Protein AF-A0A951SX07-F1 (afdb_monomer_lite)

Secondary structure (DSSP, 8-state):
-------TTSS-----HHHHH-GGGT-------PPPPHHHHHHHHHHHHHHHHHHHTT-------HHHHHHHHHHHHHHH-------HHHHHHHHHHHHHHHHHHHHHHHHHTTS---------------------HHHHHHHHHHHHHHHHHHHHHHHHHSSS-HHHHT--HHHHHHHHHHHHHHHHHHHHHHHHHHHHHHHHHHHHTSTT---HHHHHHHHHHHHHHHHHHHHHHHHHHHHHHHHHHHHHHHHHHHH---SS-TTHHHHHHHHHHHHHHHHHHHHHHHHHHHHHHHHHHHHHHHHHHHHHHHHHHHHHHHHHHHTT-TT-HHHHHHHHHHHHHHHHHHHHHHHHHHHHHHHHHHTT-HHHHHHHHHHHHHTT---HHHHHHHHHHHT-

Sequence (400 aa):
MPEILSDPSTEPVNVSVEYLLFPELVTRQRKVLESPSLAELRTRVEAVKERIEARLQSQVAAYEHPLSICFFLAQFQEKYLQIEAVSSSVGKAARFVIDQKKIAAETRARKRKSKKSAQKKTIENENLTITTEPVTTEQLTEDRKKQLRSLHRMIQSIKSKLEIESKLRSASTEQLQFEMARQLNKISAEFVTDQSDQSLLLAEIERYRNPDFMHPHHRLAFEQAVSELEHLRREFRRERKRGDLLESEVRRLTEQIIEGPSPSVRNEQLHELESLRRDYQLISQKYDMLVTKNIELSNRLEDHSHVKSLEQALDKVRDRINAAIRTDDLTNEMLIVRIRREIEQLQRARIYLGKAVFDLGMLYLRLGRKEDAIAELRAAKELGVNDPEANRFIENQTDR

pLDDT: mean 71.69, std 16.11, range [27.7, 92.88]

Radius of gyration: 47.68 Å; chains: 1; bounding box: 114×45×143 Å

Structure (mmCIF, N/CA/C/O backbone):
data_AF-A0A951SX07-F1
#
_entry.id   AF-A0A951SX07-F1
#
loop_
_atom_site.group_PDB
_atom_site.id
_atom_site.type_symbol
_atom_site.label_atom_id
_atom_site.label_alt_id
_atom_site.label_comp_id
_atom_site.label_asym_id
_atom_site.label_entity_id
_atom_site.label_seq_id
_atom_site.pdbx_PDB_ins_code
_atom_site.Cartn_x
_atom_site.Cartn_y
_atom_site.Cartn_z
_atom_site.occupancy
_atom_site.B_iso_or_equiv
_atom_site.auth_seq_id
_atom_site.auth_comp_id
_atom_site.auth_asym_id
_atom_site.auth_atom_id
_atom_site.pdbx_PDB_model_num
ATOM 1 N N . MET A 1 1 ? -16.597 9.816 -19.852 1.00 36.97 1 MET A N 1
ATOM 2 C CA . MET A 1 1 ? -15.746 9.338 -20.958 1.00 36.97 1 MET A CA 1
ATOM 3 C C . MET A 1 1 ? -15.766 10.403 -22.040 1.00 36.97 1 MET A C 1
ATOM 5 O O . MET A 1 1 ? -16.831 10.586 -22.615 1.00 36.97 1 MET A O 1
ATOM 9 N N . PRO A 1 2 ? -14.680 11.149 -22.279 1.00 34.66 2 PRO A N 1
ATOM 10 C CA . PRO A 1 2 ? -14.509 11.851 -23.538 1.00 34.66 2 PRO A CA 1
ATOM 11 C C . PRO A 1 2 ? -13.514 11.084 -24.415 1.00 34.66 2 PRO A C 1
ATOM 13 O O . PRO A 1 2 ? -12.372 10.849 -24.023 1.00 34.66 2 PRO A O 1
ATOM 16 N N . GLU A 1 3 ? -13.986 10.680 -25.590 1.00 40.38 3 GLU A N 1
ATOM 17 C CA . GLU A 1 3 ? -13.167 10.246 -26.717 1.00 40.38 3 GLU A CA 1
ATOM 18 C C . GLU A 1 3 ? -12.335 11.441 -27.195 1.00 40.38 3 GLU A C 1
ATOM 20 O O . GLU A 1 3 ? -12.872 12.425 -27.700 1.00 40.38 3 GLU A O 1
ATOM 25 N N . ILE A 1 4 ? -11.016 11.368 -27.019 1.00 35.75 4 ILE A N 1
ATOM 26 C CA . ILE A 1 4 ? -10.084 12.238 -27.735 1.00 35.75 4 ILE A CA 1
ATOM 27 C C . ILE A 1 4 ? -9.762 11.506 -29.036 1.00 35.75 4 ILE A C 1
ATOM 29 O O . ILE A 1 4 ? -8.906 10.624 -29.079 1.00 35.75 4 ILE A O 1
ATOM 33 N N . LEU A 1 5 ? -10.510 11.842 -30.084 1.00 41.28 5 LEU A N 1
ATOM 34 C CA . LEU A 1 5 ? -10.116 11.584 -31.463 1.00 41.28 5 LEU A CA 1
ATOM 35 C C . LEU A 1 5 ? -8.922 12.491 -31.772 1.00 41.28 5 LEU A C 1
ATOM 37 O O . LEU A 1 5 ? -9.087 13.664 -32.099 1.00 41.28 5 LEU A O 1
ATOM 41 N N . SER A 1 6 ? -7.715 11.957 -31.609 1.00 33.47 6 SER A N 1
ATOM 42 C CA . SER A 1 6 ? -6.497 12.577 -32.123 1.00 33.47 6 SER A CA 1
ATOM 43 C C . SER A 1 6 ? -6.451 12.383 -33.640 1.00 33.47 6 SER A C 1
ATOM 45 O O . SER A 1 6 ? -6.465 11.248 -34.119 1.00 33.47 6 SER A O 1
ATOM 47 N N . ASP A 1 7 ? -6.399 13.486 -34.386 1.00 29.86 7 ASP A N 1
ATOM 48 C CA . ASP A 1 7 ? -6.140 13.519 -35.829 1.00 29.86 7 ASP A CA 1
ATOM 49 C C . ASP A 1 7 ? -4.885 12.694 -36.200 1.00 29.86 7 ASP A C 1
ATOM 51 O O . ASP A 1 7 ? -3.812 12.935 -35.642 1.00 29.86 7 ASP A O 1
ATOM 55 N N . PRO A 1 8 ? -4.948 11.764 -37.172 1.00 35.62 8 PRO A N 1
ATOM 56 C CA . PRO A 1 8 ? -3.815 10.908 -37.538 1.00 35.62 8 PRO A CA 1
ATOM 57 C C . PRO A 1 8 ? -2.807 11.552 -38.515 1.00 35.62 8 PRO A C 1
ATOM 59 O O . PRO A 1 8 ? -1.982 10.840 -39.085 1.00 35.62 8 PRO A O 1
ATOM 62 N N . SER A 1 9 ? -2.852 12.869 -38.767 1.00 34.78 9 SER A N 1
ATOM 63 C CA . SER A 1 9 ? -2.096 13.498 -39.870 1.00 34.78 9 SER A CA 1
ATOM 64 C C . SER A 1 9 ? -0.941 14.431 -39.475 1.00 34.78 9 SER A C 1
ATOM 66 O O . SER A 1 9 ? -0.420 15.127 -40.346 1.00 34.78 9 SER A O 1
ATOM 68 N N . THR A 1 10 ? -0.513 14.470 -38.211 1.00 36.31 10 THR A N 1
ATOM 69 C CA . THR A 1 10 ? 0.581 15.363 -37.752 1.00 36.31 10 THR A CA 1
ATOM 70 C C . THR A 1 10 ? 1.664 14.693 -36.909 1.00 36.31 10 THR A C 1
ATOM 72 O O . THR A 1 10 ? 2.553 15.380 -36.407 1.00 36.31 10 THR A O 1
ATOM 75 N N . GLU A 1 11 ? 1.681 13.365 -36.805 1.00 37.31 11 GLU A N 1
ATOM 76 C CA . GLU A 1 11 ? 2.851 12.677 -36.257 1.00 37.31 11 GLU A CA 1
ATOM 77 C C . GLU A 1 11 ? 3.901 12.481 -37.362 1.00 37.31 11 GLU A C 1
ATOM 79 O O . GLU A 1 11 ? 3.569 11.962 -38.434 1.00 37.31 11 GLU A O 1
ATOM 84 N N . PRO A 1 12 ? 5.174 12.881 -37.157 1.00 43.78 12 PRO A N 1
ATOM 85 C CA . PRO A 1 12 ? 6.230 12.508 -38.084 1.00 43.78 12 PRO A CA 1
ATOM 86 C C . PRO A 1 12 ? 6.241 10.985 -38.147 1.00 43.78 12 PRO A C 1
ATOM 88 O O . PRO A 1 12 ? 6.421 10.335 -37.117 1.00 43.78 12 PRO A O 1
ATOM 91 N N . VAL A 1 13 ? 6.001 10.429 -39.340 1.00 49.72 13 VAL A N 1
ATOM 92 C CA . VAL A 1 13 ? 6.030 8.987 -39.601 1.00 49.72 13 VAL A CA 1
ATOM 93 C C . VAL A 1 13 ? 7.252 8.418 -38.888 1.00 49.72 13 VAL A C 1
ATOM 95 O O . VAL A 1 13 ? 8.388 8.712 -39.262 1.00 49.72 13 VAL A O 1
ATOM 98 N N . ASN A 1 14 ? 7.029 7.672 -37.806 1.00 62.69 14 ASN A N 1
ATOM 99 C CA . ASN A 1 14 ? 8.104 7.118 -36.994 1.00 62.69 14 ASN A CA 1
ATOM 100 C C . ASN A 1 14 ? 8.701 5.936 -37.761 1.00 62.69 14 ASN A C 1
ATOM 102 O O . ASN A 1 14 ? 8.356 4.777 -37.543 1.00 62.69 14 ASN A O 1
ATOM 106 N N . VAL A 1 15 ? 9.535 6.241 -38.756 1.00 71.19 15 VAL A N 1
ATOM 107 C CA . VAL A 1 15 ? 10.159 5.243 -39.625 1.00 71.19 15 VAL A CA 1
ATOM 108 C C . VAL A 1 15 ? 11.137 4.432 -38.789 1.00 71.19 15 VAL A C 1
ATOM 110 O O . VAL A 1 15 ? 12.109 4.990 -38.279 1.00 71.19 15 VAL A O 1
ATOM 113 N N . SER A 1 16 ? 10.887 3.124 -38.658 1.00 80.44 16 SER A N 1
ATOM 114 C CA . SER A 1 16 ? 11.731 2.237 -37.852 1.00 80.44 16 SER A CA 1
ATOM 115 C C . SER A 1 16 ? 13.206 2.277 -38.271 1.00 80.44 16 SER A C 1
ATOM 117 O O . SER A 1 16 ? 13.502 2.462 -39.453 1.00 80.44 16 SER A O 1
ATOM 119 N N . VAL A 1 17 ? 14.144 2.073 -37.334 1.00 83.19 17 VAL A N 1
ATOM 120 C CA . VAL A 1 17 ? 15.579 1.957 -37.659 1.00 83.19 17 VAL A CA 1
ATOM 121 C C . VAL A 1 17 ? 15.829 0.860 -38.700 1.00 83.19 17 VAL A C 1
ATOM 123 O O . VAL A 1 17 ? 16.707 1.017 -39.549 1.00 83.19 17 VAL A O 1
ATOM 126 N N . GLU A 1 18 ? 15.017 -0.199 -38.701 1.00 85.75 18 GLU A N 1
ATOM 127 C CA . GLU A 1 18 ? 15.023 -1.228 -39.743 1.00 85.75 18 GLU A CA 1
ATOM 128 C C . GLU A 1 18 ? 14.831 -0.628 -41.143 1.00 85.75 18 GLU A C 1
ATOM 130 O O . GLU A 1 18 ? 15.637 -0.863 -42.041 1.00 85.75 18 GLU A O 1
ATOM 135 N N . TYR A 1 19 ? 13.809 0.209 -41.320 1.00 83.94 19 TYR A N 1
ATOM 136 C CA . TYR A 1 19 ? 13.481 0.829 -42.603 1.00 83.94 19 TYR A CA 1
ATOM 137 C C . TYR A 1 19 ? 14.454 1.946 -42.996 1.00 83.94 19 TYR A C 1
ATOM 139 O O . TYR A 1 19 ? 14.665 2.173 -44.186 1.00 83.94 19 TYR A O 1
ATOM 147 N N . LEU A 1 20 ? 15.095 2.609 -42.026 1.00 84.19 20 LEU A N 1
ATOM 148 C CA . LEU A 1 20 ? 16.173 3.568 -42.298 1.00 84.19 20 LEU A CA 1
ATOM 149 C C . LEU A 1 20 ? 17.420 2.875 -42.870 1.00 84.19 20 LEU A C 1
ATOM 151 O O . LEU A 1 20 ? 18.062 3.389 -43.786 1.00 84.19 20 LEU A O 1
ATOM 155 N N . LEU A 1 21 ? 17.766 1.696 -42.348 1.00 82.81 21 LEU A N 1
ATOM 156 C CA . LEU A 1 21 ? 18.931 0.925 -42.795 1.00 82.81 21 LEU A CA 1
ATOM 157 C C . LEU A 1 21 ? 18.635 0.089 -44.051 1.00 82.81 21 LEU A C 1
ATOM 159 O O . LEU A 1 21 ? 19.510 -0.094 -44.909 1.00 82.81 21 LEU A O 1
ATOM 163 N N . PHE A 1 22 ? 17.395 -0.379 -44.187 1.00 84.69 22 PHE A N 1
ATOM 164 C CA . PHE A 1 22 ? 16.926 -1.236 -45.272 1.00 84.69 22 PHE A CA 1
ATOM 165 C C . PHE A 1 22 ? 15.648 -0.672 -45.928 1.00 84.69 22 PHE A C 1
ATOM 167 O O . PHE A 1 22 ? 14.593 -1.305 -45.869 1.00 84.69 22 PHE A O 1
ATOM 174 N N . PRO A 1 23 ? 15.729 0.482 -46.618 1.00 80.25 23 PRO A N 1
ATOM 175 C CA . PRO A 1 23 ? 14.583 1.091 -47.306 1.00 80.25 23 PRO A CA 1
ATOM 176 C C . PRO A 1 23 ? 13.953 0.174 -48.366 1.00 80.25 23 PRO A C 1
ATOM 178 O O . PRO A 1 23 ? 12.757 0.262 -48.627 1.00 80.25 23 PRO A O 1
ATOM 181 N N . GLU A 1 24 ? 14.727 -0.771 -48.904 1.00 76.94 24 GLU A N 1
ATOM 182 C CA . GLU A 1 24 ? 14.261 -1.814 -49.832 1.00 76.94 24 GLU A CA 1
ATOM 183 C C . GLU A 1 24 ? 13.131 -2.688 -49.251 1.00 76.94 24 GLU A C 1
ATOM 185 O O . GLU A 1 24 ? 12.395 -3.326 -49.997 1.00 76.94 24 GLU A O 1
ATOM 190 N N . LEU A 1 25 ? 12.996 -2.762 -47.921 1.00 71.62 25 LEU A N 1
ATOM 191 C CA . LEU A 1 25 ? 11.930 -3.526 -47.263 1.00 71.62 25 LEU A CA 1
ATOM 192 C C . LEU A 1 25 ? 10.564 -2.826 -47.354 1.00 71.62 25 LEU A C 1
ATOM 194 O O . LEU A 1 25 ? 9.530 -3.482 -47.236 1.00 71.62 25 LEU A O 1
ATOM 198 N N . VAL A 1 26 ? 10.550 -1.510 -47.590 1.00 67.94 26 VAL A N 1
ATOM 199 C CA . VAL A 1 26 ? 9.327 -0.699 -47.710 1.00 67.94 26 VAL A CA 1
ATOM 200 C C . VAL A 1 26 ? 8.745 -0.806 -49.122 1.00 67.94 26 VAL A C 1
ATOM 202 O O . VAL A 1 26 ? 7.531 -0.886 -49.318 1.00 67.94 26 VAL A O 1
ATOM 205 N N . THR A 1 27 ? 9.609 -0.847 -50.134 1.00 60.78 27 THR A N 1
ATOM 206 C CA . THR A 1 27 ? 9.230 -0.906 -51.543 1.00 60.78 27 THR A CA 1
ATOM 207 C C . THR A 1 27 ? 9.141 -2.360 -52.010 1.00 60.78 27 THR A C 1
ATOM 209 O O . THR A 1 27 ? 10.114 -2.966 -52.436 1.00 60.78 27 THR A O 1
ATOM 212 N N . ARG A 1 28 ? 7.929 -2.935 -52.031 1.00 51.50 28 ARG A N 1
ATOM 213 C CA . ARG A 1 28 ? 7.645 -4.292 -52.567 1.00 51.50 28 ARG A CA 1
ATOM 214 C C . ARG A 1 28 ? 7.962 -4.493 -54.069 1.00 51.50 28 ARG A C 1
ATOM 216 O O . ARG A 1 28 ? 7.528 -5.480 -54.662 1.00 51.50 28 ARG A O 1
ATOM 223 N N . GLN A 1 29 ? 8.687 -3.584 -54.719 1.00 47.44 29 GLN A N 1
ATOM 224 C CA . GLN A 1 29 ? 9.078 -3.707 -56.120 1.00 47.44 29 GLN A CA 1
ATOM 225 C C . GLN A 1 29 ? 10.464 -4.347 -56.225 1.00 47.44 29 GLN A C 1
ATOM 227 O O . GLN A 1 29 ? 11.483 -3.707 -55.986 1.00 47.44 29 GLN A O 1
ATOM 232 N N . ARG A 1 30 ? 10.493 -5.618 -56.644 1.00 45.66 30 ARG A N 1
ATOM 233 C CA . ARG A 1 30 ? 11.699 -6.328 -57.096 1.00 45.66 30 ARG A CA 1
ATOM 234 C C . ARG A 1 30 ? 12.252 -5.666 -58.368 1.00 45.66 30 ARG A C 1
ATOM 236 O O . ARG A 1 30 ? 12.033 -6.167 -59.467 1.00 45.66 30 ARG A O 1
ATOM 243 N N . LYS A 1 31 ? 12.953 -4.540 -58.245 1.00 47.31 31 LYS A N 1
ATOM 244 C CA . LYS A 1 31 ? 13.925 -4.119 -59.262 1.00 47.31 31 LYS A CA 1
ATOM 245 C C . LYS A 1 31 ? 15.283 -4.698 -58.881 1.00 47.31 31 LYS A C 1
ATOM 247 O O . LYS A 1 31 ? 15.592 -4.818 -57.699 1.00 47.31 31 LYS A O 1
ATOM 252 N N . VAL A 1 32 ? 16.032 -5.141 -59.889 1.00 46.25 32 VAL A N 1
ATOM 253 C CA . VAL A 1 32 ? 17.377 -5.713 -59.748 1.00 46.25 32 VAL A CA 1
ATOM 254 C C . VAL A 1 32 ? 18.207 -4.759 -58.892 1.00 46.25 32 VAL A C 1
ATOM 256 O O . VAL A 1 32 ? 18.434 -3.618 -59.282 1.00 46.25 32 VAL A O 1
ATOM 259 N N . LEU A 1 33 ? 18.549 -5.210 -57.685 1.00 53.97 33 LEU A N 1
ATOM 260 C CA . LEU A 1 33 ? 19.188 -4.398 -56.659 1.00 53.97 33 LEU A CA 1
ATOM 261 C C . LEU A 1 33 ? 20.645 -4.170 -57.074 1.00 53.97 33 LEU A C 1
ATOM 263 O O . LEU A 1 33 ? 21.499 -5.033 -56.860 1.00 53.97 33 LEU A O 1
ATOM 267 N N . GLU A 1 34 ? 20.941 -3.033 -57.696 1.00 58.22 34 GLU A N 1
ATOM 268 C CA . GLU A 1 34 ? 22.318 -2.550 -57.729 1.00 58.22 34 GLU A CA 1
ATOM 269 C C . GLU A 1 34 ? 22.788 -2.394 -56.277 1.00 58.22 34 GLU A C 1
ATOM 271 O O . GLU A 1 34 ? 22.039 -1.939 -55.408 1.00 58.22 34 GLU A O 1
ATOM 276 N N . SER A 1 35 ? 24.006 -2.848 -55.970 1.00 65.75 35 SER A N 1
ATOM 277 C CA . SER A 1 35 ? 24.551 -2.682 -54.624 1.00 65.75 35 SER A CA 1
ATOM 278 C C . SER A 1 35 ? 24.580 -1.184 -54.295 1.00 65.75 35 SER A C 1
ATOM 280 O O . SER A 1 35 ? 25.192 -0.444 -55.071 1.00 65.75 35 SER A O 1
ATOM 282 N N . PRO A 1 36 ? 23.965 -0.736 -53.183 1.00 76.12 36 PRO A N 1
ATOM 283 C CA . PRO A 1 36 ? 23.850 0.684 -52.869 1.00 76.12 36 PRO A CA 1
ATOM 284 C C . PRO A 1 36 ? 25.225 1.345 -52.833 1.00 76.12 36 PRO A C 1
ATOM 286 O O . PRO A 1 36 ? 26.217 0.746 -52.394 1.00 76.12 36 PRO A O 1
ATOM 289 N N . SER A 1 37 ? 25.287 2.592 -53.295 1.00 80.88 37 SER A N 1
ATOM 290 C CA . SER A 1 37 ? 26.538 3.345 -53.300 1.00 80.88 37 SER A CA 1
ATOM 291 C C . SER A 1 37 ? 27.045 3.584 -51.868 1.00 80.88 37 SER A C 1
ATOM 293 O O . SER A 1 37 ? 26.287 3.601 -50.896 1.00 80.88 37 SER A O 1
ATOM 295 N N . LEU A 1 38 ? 28.354 3.804 -51.691 1.00 78.31 38 LEU A N 1
ATOM 296 C CA . LEU A 1 38 ? 28.905 4.111 -50.360 1.00 78.31 38 LEU A CA 1
ATOM 297 C C . LEU A 1 38 ? 28.345 5.416 -49.770 1.00 78.31 38 LEU A C 1
ATOM 299 O O . LEU A 1 38 ? 28.249 5.536 -48.548 1.00 78.31 38 LEU A O 1
ATOM 303 N N . ALA A 1 39 ? 27.959 6.368 -50.623 1.00 81.62 39 ALA A N 1
ATOM 304 C CA . ALA A 1 39 ? 27.272 7.592 -50.218 1.00 81.62 39 ALA A CA 1
ATOM 305 C C . ALA A 1 39 ? 25.862 7.306 -49.671 1.00 81.62 39 ALA A C 1
ATOM 307 O O . ALA A 1 39 ? 25.488 7.866 -48.640 1.00 81.62 39 ALA A O 1
ATOM 308 N N . GLU A 1 40 ? 25.118 6.387 -50.293 1.00 83.31 40 GLU A N 1
ATOM 309 C CA . GLU A 1 40 ? 23.815 5.927 -49.792 1.00 83.31 40 GLU A CA 1
ATOM 310 C C . GLU A 1 40 ? 23.940 5.169 -48.468 1.00 83.31 40 GLU A C 1
ATOM 312 O O . GLU A 1 40 ? 23.182 5.403 -47.533 1.00 83.31 40 GLU A O 1
ATOM 317 N N . LEU A 1 41 ? 24.929 4.280 -48.339 1.00 84.19 41 LEU A N 1
ATOM 318 C CA . LEU A 1 41 ? 25.161 3.566 -47.079 1.00 84.19 41 LEU A CA 1
ATOM 319 C C . LEU A 1 41 ? 25.504 4.531 -45.938 1.00 84.19 41 LEU A C 1
ATOM 321 O O . LEU A 1 41 ? 25.087 4.322 -44.800 1.00 84.19 41 LEU A O 1
ATOM 325 N N . ARG A 1 42 ? 26.243 5.604 -46.240 1.00 86.25 42 ARG A N 1
ATOM 326 C CA . ARG A 1 42 ? 26.581 6.645 -45.271 1.00 86.25 42 ARG A CA 1
ATOM 327 C C . ARG A 1 42 ? 25.371 7.455 -44.831 1.00 86.25 42 ARG A C 1
ATOM 329 O O . ARG A 1 42 ? 25.190 7.620 -43.630 1.00 86.25 42 ARG A O 1
ATOM 336 N N . THR A 1 43 ? 24.539 7.895 -45.769 1.00 87.25 43 THR A N 1
ATOM 337 C CA . THR A 1 43 ? 23.312 8.648 -45.461 1.00 87.25 43 THR A CA 1
ATOM 338 C C . THR A 1 43 ? 22.342 7.824 -44.614 1.00 87.25 43 THR A C 1
ATOM 340 O O . THR A 1 43 ? 21.788 8.350 -43.653 1.00 87.25 43 THR A O 1
ATOM 343 N N . ARG A 1 44 ? 22.214 6.512 -44.867 1.00 87.81 44 ARG A N 1
ATOM 344 C CA . ARG A 1 44 ? 21.411 5.602 -44.022 1.00 87.81 44 ARG A CA 1
ATOM 345 C C . ARG A 1 44 ? 21.904 5.559 -42.567 1.00 87.81 44 ARG A C 1
ATOM 347 O O . ARG A 1 44 ? 21.104 5.643 -41.640 1.00 87.81 44 ARG A O 1
ATOM 354 N N . VAL A 1 45 ? 23.219 5.452 -42.345 1.00 87.19 45 VAL A N 1
ATOM 355 C CA . VAL A 1 45 ? 23.801 5.429 -40.985 1.00 87.19 45 VAL A CA 1
ATOM 356 C C . VAL A 1 45 ? 23.738 6.810 -40.316 1.00 87.19 45 VAL A C 1
ATOM 358 O O . VAL A 1 45 ? 23.508 6.889 -39.108 1.00 87.19 45 VAL A O 1
ATOM 361 N N . GLU A 1 46 ? 23.908 7.894 -41.076 1.00 87.94 46 GLU A N 1
ATOM 362 C CA . GLU A 1 46 ? 23.765 9.270 -40.581 1.00 87.94 46 GLU A CA 1
ATOM 363 C C . GLU A 1 46 ? 22.326 9.552 -40.120 1.00 87.94 46 GLU A C 1
ATOM 365 O O . GLU A 1 46 ? 22.152 10.059 -39.015 1.00 87.94 46 GLU A O 1
ATOM 370 N N . ALA A 1 47 ? 21.308 9.090 -40.854 1.00 86.00 47 ALA A N 1
ATOM 371 C CA . ALA A 1 47 ? 19.906 9.199 -40.435 1.00 86.00 47 ALA A CA 1
ATOM 372 C C . ALA A 1 47 ? 19.626 8.483 -39.096 1.00 86.00 47 ALA A C 1
ATOM 374 O O . ALA A 1 47 ? 18.933 9.009 -38.224 1.00 86.00 47 ALA A O 1
ATOM 375 N N . VAL A 1 48 ? 20.209 7.295 -38.882 1.00 85.50 48 VAL A N 1
ATOM 376 C CA . VAL A 1 48 ? 20.100 6.579 -37.594 1.00 85.50 48 VAL A CA 1
ATOM 377 C C . VAL A 1 48 ? 20.811 7.340 -36.472 1.00 85.50 48 VAL A C 1
ATOM 379 O O . VAL A 1 48 ? 20.305 7.409 -35.350 1.00 85.50 48 VAL A O 1
ATOM 382 N N . LYS A 1 49 ? 21.975 7.933 -36.758 1.00 86.56 49 LYS A N 1
ATOM 383 C CA . LYS A 1 49 ? 22.717 8.748 -35.791 1.00 86.56 49 LYS A CA 1
ATOM 384 C C . LYS A 1 49 ? 21.913 9.980 -35.366 1.00 86.56 49 LYS A C 1
ATOM 386 O O . LYS A 1 49 ? 21.798 10.214 -34.166 1.00 86.56 49 LYS A O 1
ATOM 391 N N . GLU A 1 50 ? 21.356 10.723 -36.319 1.00 85.81 50 GLU A N 1
ATOM 392 C CA . GLU A 1 50 ? 20.520 11.901 -36.057 1.00 85.81 50 GLU A CA 1
ATOM 393 C C . GLU A 1 50 ? 19.314 11.542 -35.190 1.00 85.81 50 GLU A C 1
ATOM 395 O O . GLU A 1 50 ? 19.037 12.223 -34.206 1.00 85.81 50 GLU A O 1
ATOM 400 N N . ARG A 1 51 ? 18.660 10.408 -35.468 1.00 82.44 51 ARG A N 1
ATOM 401 C CA . ARG A 1 51 ? 17.524 9.935 -34.667 1.00 82.44 51 ARG A CA 1
ATOM 402 C C . ARG A 1 51 ? 17.904 9.619 -33.219 1.00 82.44 51 ARG A C 1
ATOM 404 O O . ARG A 1 51 ? 17.168 9.955 -32.293 1.00 82.44 51 ARG A O 1
ATOM 411 N N . ILE A 1 52 ? 19.060 8.995 -33.001 1.00 82.69 52 ILE A N 1
ATOM 412 C CA . ILE A 1 52 ? 19.555 8.691 -31.650 1.00 82.69 52 ILE A CA 1
ATOM 413 C C . ILE A 1 52 ? 19.988 9.970 -30.919 1.00 82.69 52 ILE A C 1
ATOM 415 O O . ILE A 1 52 ? 19.809 10.077 -29.708 1.00 82.69 52 ILE A O 1
ATOM 419 N N . GLU A 1 53 ? 20.528 10.959 -31.629 1.00 83.25 53 GLU A N 1
ATOM 420 C CA . GLU A 1 53 ? 20.884 12.260 -31.052 1.00 83.25 53 GLU A CA 1
ATOM 421 C C . GLU A 1 53 ? 19.641 13.089 -30.694 1.00 83.25 53 GLU A C 1
ATOM 423 O O . GLU A 1 53 ? 19.586 13.632 -29.592 1.00 83.25 53 GLU A O 1
ATOM 428 N N . ALA A 1 54 ? 18.608 13.085 -31.540 1.00 79.81 54 ALA A N 1
ATOM 429 C CA . ALA A 1 54 ? 17.306 13.683 -31.239 1.00 79.81 54 ALA A CA 1
ATOM 430 C C . ALA A 1 54 ? 16.638 13.024 -30.016 1.00 79.81 54 ALA A C 1
ATOM 432 O O . ALA A 1 54 ? 16.044 13.709 -29.180 1.00 79.81 54 ALA A O 1
ATOM 433 N N . ARG A 1 55 ? 16.802 11.702 -29.844 1.00 76.06 55 ARG A N 1
ATOM 434 C CA . ARG A 1 55 ? 16.391 10.993 -28.618 1.00 76.06 55 ARG A CA 1
ATOM 435 C C . ARG A 1 55 ? 17.132 11.507 -27.386 1.00 76.06 55 ARG A C 1
ATOM 437 O O . ARG A 1 55 ? 16.491 11.758 -26.374 1.00 76.06 55 ARG A O 1
ATOM 444 N N . LEU A 1 56 ? 18.462 11.622 -27.436 1.00 76.12 56 LEU A N 1
ATOM 445 C CA . LEU A 1 56 ? 19.253 12.103 -26.290 1.00 76.12 56 LEU A CA 1
ATOM 446 C C . LEU A 1 56 ? 18.860 13.529 -25.871 1.00 76.12 56 LEU A C 1
ATOM 448 O O . LEU A 1 56 ? 19.110 13.924 -24.738 1.00 76.12 56 LEU A O 1
ATOM 452 N N . GLN A 1 57 ? 18.232 14.280 -26.777 1.00 80.38 57 GLN A N 1
ATOM 453 C CA . GLN A 1 57 ? 17.685 15.615 -26.545 1.00 80.38 57 GLN A CA 1
ATOM 454 C C . GLN A 1 57 ? 16.184 15.607 -26.181 1.00 80.38 57 GLN A C 1
ATOM 456 O O . GLN A 1 57 ? 15.574 16.672 -26.118 1.00 80.38 57 GLN A O 1
ATOM 461 N N . SER A 1 58 ? 15.587 14.433 -25.936 1.00 70.62 58 SER A N 1
ATOM 462 C CA . SER A 1 58 ? 14.170 14.225 -25.585 1.00 70.62 58 SER A CA 1
ATOM 463 C C . SER A 1 58 ? 13.155 14.732 -26.623 1.00 70.62 58 SER A C 1
ATOM 465 O O . SER A 1 58 ? 12.031 15.078 -26.270 1.00 70.62 58 SER A O 1
ATOM 467 N N . GLN A 1 59 ? 13.522 14.776 -27.909 1.00 60.91 59 GLN A N 1
ATOM 468 C CA . GLN A 1 59 ? 12.685 15.354 -28.974 1.00 60.91 59 GLN A CA 1
ATOM 469 C C . GLN A 1 59 ? 11.761 14.346 -29.688 1.00 60.91 59 GLN A C 1
ATOM 471 O O . GLN A 1 59 ? 10.899 14.761 -30.457 1.00 60.91 59 GLN A O 1
ATOM 476 N N . VAL A 1 60 ? 11.916 13.031 -29.471 1.00 60.41 60 VAL A N 1
ATOM 477 C CA . VAL A 1 60 ? 11.172 11.981 -30.203 1.00 60.41 60 VAL A CA 1
ATOM 478 C C . VAL A 1 60 ? 10.449 11.037 -29.236 1.00 60.41 60 VAL A C 1
ATOM 480 O O . VAL A 1 60 ? 11.074 10.502 -28.324 1.00 60.41 60 VAL A O 1
ATOM 483 N N . ALA A 1 61 ? 9.146 10.817 -29.462 1.00 49.66 61 ALA A N 1
ATOM 484 C CA . ALA A 1 61 ? 8.245 10.095 -28.553 1.00 49.66 61 ALA A CA 1
ATOM 485 C C . ALA A 1 61 ? 8.194 8.559 -28.726 1.00 49.66 61 ALA A C 1
ATOM 487 O O . ALA A 1 61 ? 7.891 7.862 -27.760 1.00 49.66 61 ALA A O 1
ATOM 488 N N . ALA A 1 62 ? 8.490 7.996 -29.908 1.00 58.56 62 ALA A N 1
ATOM 489 C CA . ALA A 1 62 ? 8.427 6.538 -30.091 1.00 58.56 62 ALA A CA 1
ATOM 490 C C . ALA A 1 62 ? 9.753 5.863 -29.736 1.00 58.56 62 ALA A C 1
ATOM 492 O O . ALA A 1 62 ? 10.808 6.148 -30.311 1.00 58.56 62 ALA A O 1
ATOM 493 N N . TYR A 1 63 ? 9.667 4.940 -28.786 1.00 63.69 63 TYR A N 1
ATOM 494 C CA . TYR A 1 63 ? 10.799 4.233 -28.217 1.00 63.69 63 TYR A CA 1
ATOM 495 C C . TYR A 1 63 ? 11.046 2.913 -28.957 1.00 63.69 63 TYR A C 1
ATOM 497 O O . TYR A 1 63 ? 10.320 1.940 -28.776 1.00 63.69 63 TYR A O 1
ATOM 505 N N . GLU A 1 64 ? 12.099 2.857 -29.774 1.00 76.56 64 GLU A N 1
ATOM 506 C CA . GLU A 1 64 ? 12.666 1.581 -30.218 1.00 76.56 64 GLU A CA 1
ATOM 507 C C . GLU A 1 64 ? 13.664 1.063 -29.185 1.00 76.56 64 GLU A C 1
ATOM 509 O O . GLU A 1 64 ? 14.531 1.799 -28.697 1.00 76.56 64 GLU A O 1
ATOM 514 N N . HIS A 1 65 ? 13.548 -0.225 -28.865 1.00 83.69 65 HIS A N 1
ATOM 515 C CA . HIS A 1 65 ? 14.390 -0.853 -27.861 1.00 83.69 65 HIS A CA 1
ATOM 516 C C . HIS A 1 65 ? 15.872 -0.815 -28.296 1.00 83.69 65 HIS A C 1
ATOM 518 O O . HIS A 1 65 ? 16.185 -1.199 -29.429 1.00 83.69 65 HIS A O 1
ATOM 524 N N . PRO A 1 66 ? 16.818 -0.402 -27.426 1.00 87.06 66 PRO A N 1
ATOM 525 C CA . PRO A 1 66 ? 18.233 -0.278 -27.783 1.00 87.06 66 PRO A CA 1
ATOM 526 C C . PRO A 1 66 ? 18.832 -1.549 -28.404 1.00 87.06 66 PRO A C 1
ATOM 528 O O . PRO A 1 66 ? 19.605 -1.458 -29.361 1.00 87.06 66 PRO A O 1
ATOM 531 N N . LEU A 1 67 ? 18.455 -2.739 -27.915 1.00 86.75 67 LEU A N 1
ATOM 532 C CA . LEU A 1 67 ? 18.913 -4.008 -28.503 1.00 86.75 67 LEU A CA 1
ATOM 533 C C . LEU A 1 67 ? 18.471 -4.191 -29.955 1.00 86.75 67 LEU A C 1
ATOM 535 O O . LEU A 1 67 ? 19.276 -4.655 -30.757 1.00 86.75 67 LEU A O 1
ATOM 539 N N . SER A 1 68 ? 17.251 -3.787 -30.310 1.00 87.19 68 SER A N 1
ATOM 540 C CA . SER A 1 68 ? 16.748 -3.875 -31.685 1.00 87.19 68 SER A CA 1
ATOM 541 C C . SER A 1 68 ? 17.563 -2.980 -32.617 1.00 87.19 68 SER A C 1
ATOM 543 O O . SER A 1 68 ? 17.989 -3.412 -33.685 1.00 87.19 68 SER A O 1
ATOM 545 N N . ILE A 1 69 ? 17.894 -1.764 -32.172 1.00 88.12 69 ILE A N 1
ATOM 546 C CA . ILE A 1 69 ? 18.791 -0.854 -32.903 1.00 88.12 69 ILE A CA 1
ATOM 547 C C . ILE A 1 69 ? 20.173 -1.502 -33.086 1.00 88.12 69 ILE A C 1
ATOM 549 O O . ILE A 1 69 ? 20.748 -1.473 -34.175 1.00 88.12 69 ILE A O 1
ATOM 553 N N . CYS A 1 70 ? 20.713 -2.115 -32.029 1.00 87.94 70 CYS A N 1
ATOM 554 C CA . CYS A 1 70 ? 22.004 -2.800 -32.080 1.00 87.94 70 CYS A CA 1
ATOM 555 C C . CYS A 1 70 ? 21.997 -3.988 -33.057 1.00 87.94 70 CYS A C 1
ATOM 557 O O . CYS A 1 70 ? 22.962 -4.159 -33.808 1.00 87.94 70 CYS A O 1
ATOM 559 N N . PHE A 1 71 ? 20.903 -4.754 -33.077 1.00 89.81 71 PHE A N 1
ATOM 560 C CA . PHE A 1 71 ? 20.664 -5.874 -33.982 1.00 89.81 71 PHE A CA 1
ATOM 561 C C . PHE A 1 71 ? 20.658 -5.426 -35.446 1.00 89.81 71 PHE A C 1
ATOM 563 O O . PHE A 1 71 ? 21.464 -5.925 -36.232 1.00 89.81 71 PHE A O 1
ATOM 570 N N . PHE A 1 72 ? 19.852 -4.423 -35.809 1.00 88.69 72 PHE A N 1
ATOM 571 C CA . PHE A 1 72 ? 19.797 -3.945 -37.195 1.00 88.69 72 PHE A CA 1
ATOM 572 C C . PHE A 1 72 ? 21.123 -3.327 -37.655 1.00 88.69 72 PHE A C 1
ATOM 574 O O . PHE A 1 72 ? 21.532 -3.516 -38.801 1.00 88.69 72 PHE A O 1
ATOM 581 N N . LEU A 1 73 ? 21.860 -2.659 -36.760 1.00 88.56 73 LEU A N 1
ATOM 582 C CA . LEU A 1 73 ? 23.212 -2.178 -37.057 1.00 88.56 73 LEU A CA 1
ATOM 583 C C . LEU A 1 73 ? 24.215 -3.324 -37.267 1.00 88.56 73 LEU A C 1
ATOM 585 O O . LEU A 1 73 ? 25.096 -3.201 -38.116 1.00 88.56 73 LEU A O 1
ATOM 589 N N . ALA A 1 74 ? 24.112 -4.423 -36.513 1.00 86.81 74 ALA A N 1
ATOM 590 C CA . ALA A 1 74 ? 24.944 -5.612 -36.715 1.00 86.81 74 ALA A CA 1
ATOM 591 C C . ALA A 1 74 ? 24.618 -6.301 -38.050 1.00 86.81 74 ALA A C 1
ATOM 593 O O . ALA A 1 74 ? 25.524 -6.578 -38.833 1.00 86.81 74 ALA A O 1
ATOM 594 N N . GLN A 1 75 ? 23.334 -6.455 -38.370 1.00 87.44 75 GLN A N 1
ATOM 595 C CA . GLN A 1 75 ? 22.873 -7.006 -39.644 1.00 87.44 75 GLN A CA 1
ATOM 596 C C . GLN A 1 75 ? 23.312 -6.138 -40.837 1.00 87.44 75 GLN A C 1
ATOM 598 O O . GLN A 1 75 ? 23.726 -6.647 -41.879 1.00 87.44 75 GLN A O 1
ATOM 603 N N . PHE A 1 76 ? 23.285 -4.811 -40.683 1.00 86.06 76 PHE A N 1
ATOM 604 C CA . PHE A 1 76 ? 23.789 -3.872 -41.686 1.00 86.06 76 PHE A CA 1
ATOM 605 C C . PHE A 1 76 ? 25.306 -4.012 -41.890 1.00 86.06 76 PHE A C 1
ATOM 607 O O . PHE A 1 76 ? 25.786 -3.973 -43.027 1.00 86.06 76 PHE A O 1
ATOM 614 N N . GLN A 1 77 ? 26.062 -4.220 -40.804 1.00 85.38 77 GLN A N 1
ATOM 615 C CA . GLN A 1 77 ? 27.499 -4.495 -40.868 1.00 85.38 77 GLN A CA 1
ATOM 616 C C . GLN A 1 77 ? 27.797 -5.807 -41.606 1.00 85.38 77 GLN A C 1
ATOM 618 O O . GLN A 1 77 ? 28.648 -5.810 -42.493 1.00 85.38 77 GLN A O 1
ATOM 623 N N . GLU A 1 78 ? 27.082 -6.890 -41.297 1.00 84.06 78 GLU A N 1
ATOM 624 C CA . GLU A 1 78 ? 27.248 -8.194 -41.958 1.00 84.06 78 GLU A CA 1
ATOM 625 C C . GLU A 1 78 ? 26.905 -8.141 -43.455 1.00 84.06 78 GLU A C 1
ATOM 627 O O . GLU A 1 78 ? 27.601 -8.741 -44.276 1.00 84.06 78 GLU A O 1
ATOM 632 N N . LYS A 1 79 ? 25.862 -7.387 -43.827 1.00 82.56 79 LYS A N 1
ATOM 633 C CA . LYS A 1 79 ? 25.363 -7.324 -45.207 1.00 82.56 79 LYS A CA 1
ATOM 634 C C . LYS A 1 79 ? 26.207 -6.447 -46.136 1.00 82.56 79 LYS A C 1
ATOM 636 O O . LYS A 1 79 ? 26.422 -6.825 -47.283 1.00 82.56 79 LYS A O 1
ATOM 641 N N . TYR A 1 80 ? 26.656 -5.277 -45.675 1.00 80.81 80 TYR A N 1
ATOM 642 C CA . TYR A 1 80 ? 27.286 -4.268 -46.547 1.00 80.81 80 TYR A CA 1
ATOM 643 C C . TYR A 1 80 ? 28.737 -3.947 -46.196 1.00 80.81 80 TYR A C 1
ATOM 645 O O . TYR A 1 80 ? 29.487 -3.453 -47.036 1.00 80.81 80 TYR A O 1
ATOM 653 N N . LEU A 1 81 ? 29.142 -4.208 -44.955 1.00 76.31 81 LEU A N 1
ATOM 654 C CA . LEU A 1 81 ? 30.466 -3.881 -44.443 1.00 76.31 81 LEU A CA 1
ATOM 655 C C . LEU A 1 81 ? 31.252 -5.157 -44.164 1.00 76.31 81 LEU A C 1
ATOM 657 O O . LEU A 1 81 ? 31.944 -5.195 -43.149 1.00 76.31 81 LEU A O 1
ATOM 661 N N . GLN A 1 82 ? 31.160 -6.169 -45.044 1.00 65.19 82 GLN A N 1
ATOM 662 C CA . GLN A 1 82 ? 32.022 -7.357 -45.027 1.00 65.19 82 GLN A CA 1
ATOM 663 C C . GLN A 1 82 ? 33.489 -6.918 -45.086 1.00 65.19 82 GLN A C 1
ATOM 665 O O . GLN A 1 82 ? 34.132 -6.844 -46.130 1.00 65.19 82 GLN A O 1
ATOM 670 N N . ILE A 1 83 ? 34.018 -6.550 -43.930 1.00 53.31 83 ILE A N 1
ATOM 671 C CA . ILE A 1 83 ? 35.425 -6.367 -43.700 1.00 53.31 83 ILE A CA 1
ATOM 672 C C . ILE A 1 83 ? 35.898 -7.806 -43.656 1.00 53.31 83 ILE A C 1
ATOM 674 O O . ILE A 1 83 ? 35.721 -8.474 -42.637 1.00 53.31 83 ILE A O 1
ATOM 678 N N . GLU A 1 84 ? 36.461 -8.292 -44.769 1.00 42.75 84 GLU A N 1
ATOM 679 C CA . GLU A 1 84 ? 37.463 -9.348 -44.692 1.00 42.75 84 GLU A CA 1
ATOM 680 C C . GLU A 1 84 ? 38.291 -9.005 -43.468 1.00 42.75 84 GLU A C 1
ATOM 682 O O . GLU A 1 84 ? 38.857 -7.906 -43.391 1.00 42.75 84 GLU A O 1
ATOM 687 N N . ALA A 1 85 ? 38.245 -9.867 -42.458 1.00 39.97 85 ALA A N 1
ATOM 688 C CA . ALA A 1 85 ? 39.063 -9.723 -41.282 1.00 39.97 85 ALA A CA 1
ATOM 689 C C . ALA A 1 85 ? 40.508 -9.828 -41.774 1.00 39.97 85 ALA A C 1
ATOM 691 O O . ALA A 1 85 ? 41.095 -10.906 -41.766 1.00 39.97 85 ALA A O 1
ATOM 692 N N . VAL A 1 86 ? 41.061 -8.710 -42.265 1.00 36.47 86 VAL A N 1
ATOM 693 C CA . VAL A 1 86 ? 42.466 -8.556 -42.589 1.00 36.47 86 VAL A CA 1
ATOM 694 C C . VAL A 1 86 ? 43.137 -8.860 -41.277 1.00 36.47 86 VAL A C 1
ATOM 696 O O . VAL A 1 86 ? 43.030 -8.113 -40.299 1.00 36.47 86 VAL A O 1
ATOM 699 N N . SER A 1 87 ? 43.687 -10.062 -41.279 1.00 35.03 87 SER A N 1
ATOM 700 C CA . SER A 1 87 ? 44.304 -10.764 -40.186 1.00 35.03 87 SER A CA 1
ATOM 701 C C . SER A 1 87 ? 44.905 -9.787 -39.188 1.00 35.03 87 SER A C 1
ATOM 703 O O . SER A 1 87 ? 45.795 -8.978 -39.468 1.00 35.03 87 SER A O 1
ATOM 705 N N . SER A 1 88 ? 44.398 -9.893 -37.964 1.00 49.81 88 SER A N 1
ATOM 706 C CA . SER A 1 88 ? 44.863 -9.158 -36.794 1.00 49.81 88 SER A CA 1
ATOM 707 C C . SER A 1 88 ? 46.357 -9.370 -36.483 1.00 49.81 88 SER A C 1
ATOM 709 O O . SER A 1 88 ? 46.849 -8.805 -35.512 1.00 49.81 88 SER A O 1
ATOM 711 N N . SER A 1 89 ? 47.104 -10.123 -37.296 1.00 49.56 89 SER A N 1
ATOM 712 C CA . SER A 1 89 ? 48.554 -10.291 -37.225 1.00 49.56 89 SER A CA 1
ATOM 713 C C . SER A 1 89 ? 49.316 -9.121 -37.855 1.00 49.56 89 SER A C 1
ATOM 715 O O . SER A 1 89 ? 50.221 -8.591 -37.214 1.00 49.56 89 SER A O 1
ATOM 717 N N . VAL A 1 90 ? 48.933 -8.638 -39.044 1.00 49.84 90 VAL A N 1
ATOM 718 C CA . VAL A 1 90 ? 49.682 -7.575 -39.750 1.00 49.84 90 VAL A CA 1
ATOM 719 C C . VAL A 1 90 ? 49.477 -6.219 -39.075 1.00 49.84 90 VAL A C 1
ATOM 721 O O . VAL A 1 90 ? 50.427 -5.463 -38.890 1.00 49.84 90 VAL A O 1
ATOM 724 N N . GLY A 1 91 ? 48.257 -5.931 -38.608 1.00 49.22 91 GLY A N 1
ATOM 725 C CA . GLY A 1 91 ? 47.956 -4.707 -37.857 1.00 49.22 91 GLY A CA 1
ATOM 726 C C . GLY A 1 91 ? 48.629 -4.654 -36.478 1.00 49.22 91 GLY A C 1
ATOM 727 O O . GLY A 1 91 ? 49.088 -3.588 -36.060 1.00 49.22 91 GLY A O 1
ATOM 728 N N . LYS A 1 92 ? 48.735 -5.797 -35.782 1.00 53.75 92 LYS A N 1
ATOM 729 C CA . LYS A 1 92 ? 49.478 -5.906 -34.513 1.00 53.75 92 LYS A CA 1
ATOM 730 C C . LYS A 1 92 ? 50.990 -5.821 -34.741 1.00 53.75 92 LYS A C 1
ATOM 732 O O . LYS A 1 92 ? 51.653 -5.090 -34.013 1.00 53.75 92 LYS A O 1
ATOM 737 N N . ALA A 1 93 ? 51.517 -6.469 -35.782 1.00 54.25 93 ALA A N 1
ATOM 738 C CA . ALA A 1 93 ? 52.930 -6.390 -36.157 1.00 54.25 93 ALA A CA 1
ATOM 739 C C . ALA A 1 93 ? 53.339 -4.967 -36.575 1.00 54.25 93 ALA A C 1
ATOM 741 O O . ALA A 1 93 ? 54.357 -4.456 -36.117 1.00 54.25 93 ALA A O 1
ATOM 742 N N . ALA A 1 94 ? 52.514 -4.277 -37.367 1.00 58.44 94 ALA A N 1
ATOM 743 C CA . ALA A 1 94 ? 52.753 -2.891 -37.763 1.00 58.44 94 ALA A CA 1
ATOM 744 C C . ALA A 1 94 ? 52.729 -1.928 -36.564 1.00 58.44 94 ALA A C 1
ATOM 746 O O . ALA A 1 94 ? 53.601 -1.066 -36.463 1.00 58.44 94 ALA A O 1
ATOM 747 N N . ARG A 1 95 ? 51.792 -2.094 -35.618 1.00 61.25 95 ARG A N 1
ATOM 748 C CA . ARG A 1 95 ? 51.779 -1.307 -34.370 1.00 61.25 95 ARG A CA 1
ATOM 749 C C . ARG A 1 95 ? 53.008 -1.584 -33.506 1.00 61.25 95 ARG A C 1
ATOM 751 O O . ARG A 1 95 ? 53.640 -0.635 -33.063 1.00 61.25 95 ARG A O 1
ATOM 758 N N . PHE A 1 96 ? 53.412 -2.846 -33.368 1.00 65.69 96 PHE A N 1
ATOM 759 C CA . PHE A 1 96 ? 54.623 -3.223 -32.638 1.00 65.69 96 PHE A CA 1
ATOM 760 C C . PHE A 1 96 ? 55.894 -2.608 -33.249 1.00 65.69 96 PHE A C 1
ATOM 762 O O . PHE A 1 96 ? 56.730 -2.070 -32.528 1.00 65.69 96 PHE A O 1
ATOM 769 N N . VAL A 1 97 ? 56.023 -2.603 -34.581 1.00 68.81 97 VAL A N 1
ATOM 770 C CA . VAL A 1 97 ? 57.156 -1.969 -35.281 1.00 68.81 97 VAL A CA 1
ATOM 771 C C . VAL A 1 97 ? 57.137 -0.443 -35.128 1.00 68.81 97 VAL A C 1
ATOM 773 O O . VAL A 1 97 ? 58.194 0.171 -34.977 1.00 68.81 97 VAL A O 1
ATOM 776 N N . ILE A 1 98 ? 55.959 0.188 -35.144 1.00 70.94 98 ILE A N 1
ATOM 777 C CA . ILE A 1 98 ? 55.817 1.634 -34.911 1.00 70.94 98 ILE A CA 1
ATOM 778 C C . ILE A 1 98 ? 56.203 1.992 -33.470 1.00 70.94 98 ILE A C 1
ATOM 780 O O . ILE A 1 98 ? 56.952 2.950 -33.271 1.00 70.94 98 ILE A O 1
ATOM 784 N N . ASP A 1 99 ? 55.765 1.212 -32.483 1.00 70.19 99 ASP A N 1
ATOM 785 C CA . ASP A 1 99 ? 56.108 1.433 -31.077 1.00 70.19 99 ASP A CA 1
ATOM 786 C C . ASP A 1 99 ? 57.599 1.178 -30.819 1.00 70.19 99 ASP A C 1
ATOM 788 O O . ASP A 1 99 ? 58.252 1.989 -30.162 1.00 70.19 99 ASP A O 1
ATOM 792 N N . GLN A 1 100 ? 58.201 0.162 -31.449 1.00 72.19 100 GLN A N 1
ATOM 793 C CA . GLN A 1 100 ? 59.656 -0.016 -31.422 1.00 72.19 100 GLN A CA 1
ATOM 794 C C . GLN A 1 100 ? 60.405 1.155 -32.066 1.00 72.19 100 GLN A C 1
ATOM 796 O O . GLN A 1 100 ? 61.421 1.598 -31.530 1.00 72.19 100 GLN A O 1
ATOM 801 N N . LYS A 1 101 ? 59.913 1.704 -33.186 1.00 75.31 101 LYS A N 1
ATOM 802 C CA . LYS A 1 101 ? 60.513 2.893 -33.814 1.00 75.31 101 LYS A CA 1
ATOM 803 C C . LYS A 1 101 ? 60.381 4.136 -32.936 1.00 75.31 101 LYS A C 1
ATOM 805 O O . LYS A 1 101 ? 61.322 4.926 -32.903 1.00 75.31 101 LYS A O 1
ATOM 810 N N . LYS A 1 102 ? 59.278 4.304 -32.198 1.00 75.94 102 LYS A N 1
ATOM 811 C CA . LYS A 1 102 ? 59.108 5.396 -31.225 1.00 75.94 102 LYS A CA 1
ATOM 812 C C . LYS A 1 102 ? 60.048 5.247 -30.032 1.00 75.94 102 LYS A C 1
ATOM 814 O O . LYS A 1 102 ? 60.760 6.195 -29.723 1.00 75.94 102 LYS A O 1
ATOM 819 N N . ILE A 1 103 ? 60.159 4.054 -29.452 1.00 72.31 103 ILE A N 1
ATOM 820 C CA . ILE A 1 103 ? 61.106 3.767 -28.360 1.00 72.31 103 ILE A CA 1
ATOM 821 C C . ILE A 1 103 ? 62.559 3.957 -28.841 1.00 72.31 103 ILE A C 1
ATOM 823 O O . ILE A 1 103 ? 63.389 4.556 -28.152 1.00 72.31 103 ILE A O 1
ATOM 827 N N . ALA A 1 104 ? 62.884 3.528 -30.064 1.00 70.25 104 ALA A N 1
ATOM 828 C CA . ALA A 1 104 ? 64.187 3.767 -30.686 1.00 70.25 104 ALA A CA 1
ATOM 829 C C . ALA A 1 104 ? 64.444 5.263 -30.970 1.00 70.25 104 ALA A C 1
ATOM 831 O O . ALA A 1 104 ? 65.571 5.740 -30.829 1.00 70.25 104 ALA A O 1
ATOM 832 N N . ALA A 1 105 ? 63.419 6.026 -31.353 1.00 72.31 105 ALA A N 1
ATOM 833 C CA . ALA A 1 105 ? 63.514 7.469 -31.560 1.00 72.31 105 ALA A CA 1
ATOM 834 C C . ALA A 1 105 ? 63.682 8.227 -30.235 1.00 72.31 105 ALA A C 1
ATOM 836 O O . ALA A 1 105 ? 64.520 9.122 -30.157 1.00 72.31 105 ALA A O 1
ATOM 837 N N . GLU A 1 106 ? 62.976 7.833 -29.176 1.00 71.38 106 GLU A N 1
ATOM 838 C CA . GLU A 1 106 ? 63.104 8.407 -27.833 1.00 71.38 106 GLU A CA 1
ATOM 839 C C . GLU A 1 106 ? 64.467 8.099 -27.205 1.00 71.38 106 GLU A C 1
ATOM 841 O O . GLU A 1 106 ? 65.103 8.980 -26.623 1.00 71.38 106 GLU A O 1
ATOM 846 N N . THR A 1 107 ? 64.988 6.884 -27.387 1.00 68.44 107 THR A N 1
ATOM 847 C CA . THR A 1 107 ? 66.347 6.519 -26.946 1.00 68.44 107 THR A CA 1
ATOM 848 C C . THR A 1 107 ? 67.430 7.239 -27.755 1.00 68.44 107 THR A C 1
ATOM 850 O O . THR A 1 107 ? 68.430 7.681 -27.182 1.00 68.44 107 THR A O 1
ATOM 853 N N . ARG A 1 108 ? 67.232 7.451 -29.066 1.00 66.56 108 ARG A N 1
ATOM 854 C CA . ARG A 1 108 ? 68.110 8.299 -29.898 1.00 66.56 108 ARG A CA 1
ATOM 855 C C . ARG A 1 108 ? 68.026 9.776 -29.504 1.00 66.56 108 ARG A C 1
ATOM 857 O O . ARG A 1 108 ? 69.060 10.439 -29.468 1.00 66.56 108 ARG A O 1
ATOM 864 N N . ALA A 1 109 ? 66.846 10.284 -29.153 1.00 62.94 109 ALA A N 1
ATOM 865 C CA . ALA A 1 109 ? 66.654 11.649 -28.665 1.00 62.94 109 ALA A CA 1
ATOM 866 C C . ALA A 1 109 ? 67.317 11.863 -27.292 1.00 62.94 109 ALA A C 1
ATOM 868 O O . ALA A 1 109 ? 67.969 12.886 -27.083 1.00 62.94 109 ALA A O 1
ATOM 869 N N . ARG A 1 110 ? 67.255 10.872 -26.389 1.00 60.09 110 ARG A N 1
ATOM 870 C CA . ARG A 1 110 ? 67.986 10.881 -25.107 1.00 60.09 110 ARG A CA 1
ATOM 871 C C . ARG A 1 110 ? 69.508 10.842 -25.302 1.00 60.09 110 ARG A C 1
ATOM 873 O O . ARG A 1 110 ? 70.212 11.587 -24.631 1.00 60.09 110 ARG A O 1
ATOM 880 N N . LYS A 1 111 ? 70.019 10.072 -26.274 1.00 56.50 111 LYS A N 1
ATOM 881 C CA . LYS A 1 111 ? 71.458 10.041 -26.630 1.00 56.50 111 LYS A CA 1
ATOM 882 C C . LYS A 1 111 ? 71.950 11.312 -27.342 1.00 56.50 111 LYS A C 1
ATOM 884 O O . LYS A 1 111 ? 73.121 11.657 -27.222 1.00 56.50 111 LYS A O 1
ATOM 889 N N . ARG A 1 112 ? 71.078 12.025 -28.067 1.00 57.09 112 ARG A N 1
ATOM 890 C CA . ARG A 1 112 ? 71.399 13.316 -28.711 1.00 57.09 112 ARG A CA 1
ATOM 891 C C . ARG A 1 112 ? 71.420 14.492 -27.726 1.00 57.09 112 ARG A C 1
ATOM 893 O O . ARG A 1 112 ? 72.154 15.441 -27.962 1.00 57.09 112 ARG A O 1
ATOM 900 N N . LYS A 1 113 ? 70.714 14.406 -26.591 1.00 53.09 113 LYS A N 1
ATOM 901 C CA . LYS A 1 113 ? 70.787 15.408 -25.507 1.00 53.09 113 LYS A CA 1
ATOM 902 C C . LYS A 1 113 ? 72.077 15.342 -24.670 1.00 53.09 113 LYS A C 1
ATOM 904 O O . LYS A 1 113 ? 72.327 16.265 -23.906 1.00 53.09 113 LYS A O 1
ATOM 909 N N . SER A 1 114 ? 72.916 14.311 -24.832 1.00 48.53 114 SER A N 1
ATOM 910 C CA . SER A 1 114 ? 74.189 14.161 -24.100 1.00 48.53 114 SER A CA 1
ATOM 911 C C . SER A 1 114 ? 75.449 14.326 -24.963 1.00 48.53 114 SER A C 1
ATOM 913 O O . SER A 1 114 ? 76.554 14.096 -24.476 1.00 48.53 114 SER A O 1
ATOM 915 N N . LYS A 1 115 ? 75.328 14.701 -26.244 1.00 45.84 115 LYS A N 1
ATOM 916 C CA . LYS A 1 115 ? 76.483 14.969 -27.113 1.00 45.84 115 LYS A CA 1
ATOM 917 C C . LYS A 1 115 ? 76.264 16.229 -27.946 1.00 45.84 115 LYS A C 1
ATOM 919 O O . LYS A 1 115 ? 75.690 16.176 -29.024 1.00 45.84 115 LYS A O 1
ATOM 924 N N . LYS A 1 116 ? 76.867 17.301 -27.428 1.00 42.00 116 LYS A N 1
ATOM 925 C CA . LYS A 1 116 ? 77.494 18.406 -28.160 1.00 42.00 116 LYS A CA 1
ATOM 926 C C . LYS A 1 116 ? 76.587 19.397 -28.899 1.00 42.00 116 LYS A C 1
ATOM 928 O O . LYS A 1 116 ? 76.082 19.163 -29.989 1.00 42.00 116 LYS A O 1
ATOM 933 N N . SER A 1 117 ? 76.532 20.579 -28.284 1.00 43.41 117 SER A N 1
ATOM 934 C CA . SER A 1 117 ? 77.041 21.824 -28.866 1.00 43.41 117 SER A CA 1
ATOM 935 C C . SER A 1 117 ? 77.982 21.648 -30.069 1.00 43.41 117 SER A C 1
ATOM 937 O O . SER A 1 117 ? 78.914 20.848 -30.031 1.00 43.41 117 SER A O 1
ATOM 939 N N . ALA A 1 118 ? 77.770 22.522 -31.054 1.00 38.22 118 ALA A N 1
ATOM 940 C CA . ALA A 1 118 ? 78.602 22.865 -32.209 1.00 38.22 118 ALA A CA 1
ATOM 941 C C . ALA A 1 118 ? 77.973 22.529 -33.570 1.00 38.22 118 ALA A C 1
ATOM 943 O O . ALA A 1 118 ? 77.606 21.398 -33.867 1.00 38.22 118 ALA A O 1
ATOM 944 N N . GLN A 1 119 ? 78.001 23.572 -34.404 1.00 35.44 119 GLN A N 1
ATOM 945 C CA . GLN A 1 119 ? 77.931 23.579 -35.864 1.00 35.44 119 GLN A CA 1
ATOM 946 C C . GLN A 1 119 ? 76.542 23.677 -36.516 1.00 35.44 119 GLN A C 1
ATOM 948 O O . GLN A 1 119 ? 75.929 22.711 -36.955 1.00 35.44 119 GLN A O 1
ATOM 953 N N . LYS A 1 120 ? 76.111 24.937 -36.654 1.00 33.28 120 LYS A N 1
ATOM 954 C CA . LYS A 1 120 ? 75.142 25.417 -37.641 1.00 33.28 120 LYS A CA 1
ATOM 955 C C . LYS A 1 120 ? 75.934 25.852 -38.884 1.00 33.28 120 LYS A C 1
A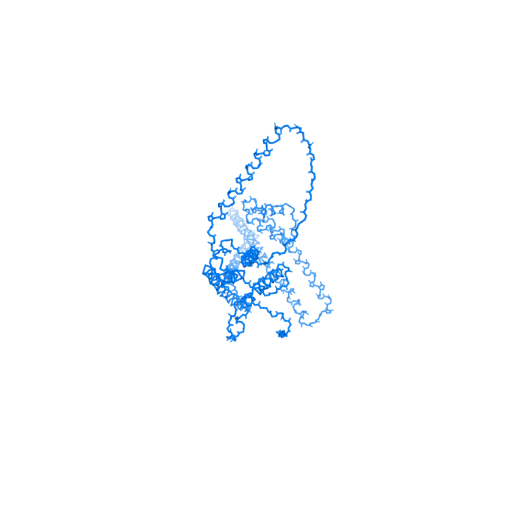TOM 957 O O . LYS A 1 120 ? 76.745 26.771 -38.789 1.00 33.28 120 LYS A O 1
ATOM 962 N N . LYS A 1 121 ? 75.716 25.198 -40.024 1.00 32.22 121 LYS A N 1
ATOM 963 C CA . LYS A 1 121 ? 76.016 25.735 -41.358 1.00 32.22 121 LYS A CA 1
ATOM 964 C C . LYS A 1 121 ? 74.812 25.486 -42.263 1.00 32.22 121 LYS A C 1
ATOM 966 O O . LYS A 1 121 ? 74.234 24.404 -42.263 1.00 32.22 121 LYS A O 1
ATOM 971 N N . THR A 1 122 ? 74.444 26.562 -42.934 1.00 30.45 122 THR A N 1
ATOM 972 C CA . THR A 1 122 ? 73.488 26.746 -44.025 1.00 30.45 122 THR A CA 1
ATOM 973 C C . THR A 1 122 ? 73.869 25.948 -45.274 1.00 30.45 122 THR A C 1
ATOM 975 O O . THR A 1 122 ? 75.051 25.677 -45.471 1.00 30.45 122 THR A O 1
ATOM 978 N N . ILE A 1 123 ? 72.872 25.621 -46.106 1.00 31.59 123 ILE A N 1
ATOM 979 C CA . ILE A 1 123 ? 72.786 25.949 -47.545 1.00 31.59 123 ILE A CA 1
ATOM 980 C C . ILE A 1 123 ? 71.347 25.670 -48.019 1.00 31.59 123 ILE A C 1
ATOM 982 O O . ILE A 1 123 ? 70.710 24.706 -47.593 1.00 31.59 123 ILE A O 1
ATOM 986 N N . GLU A 1 124 ? 70.861 26.590 -48.845 1.00 28.05 124 GLU A N 1
ATOM 987 C CA . GLU A 1 124 ? 69.558 26.675 -49.499 1.00 28.05 124 GLU A CA 1
ATOM 988 C C . GLU A 1 124 ? 69.512 25.857 -50.809 1.00 28.05 124 GLU A C 1
ATOM 990 O O . GLU A 1 124 ? 70.553 25.609 -51.415 1.00 28.05 124 GLU A O 1
ATOM 995 N N . ASN A 1 125 ? 68.302 25.478 -51.244 1.00 29.31 125 ASN A N 1
ATOM 996 C CA . ASN A 1 125 ? 67.670 25.848 -52.530 1.00 29.31 125 ASN A CA 1
ATOM 997 C C . ASN A 1 125 ? 66.773 24.754 -53.143 1.00 29.31 125 ASN A C 1
ATOM 999 O O . ASN A 1 125 ? 67.193 23.629 -53.392 1.00 29.31 125 ASN A O 1
ATOM 1003 N N . GLU A 1 126 ? 65.519 25.171 -53.353 1.00 31.34 126 GLU A N 1
ATOM 1004 C CA . GLU A 1 126 ? 64.691 25.064 -54.566 1.00 31.34 126 GLU A CA 1
ATOM 1005 C C . GLU A 1 126 ? 64.692 23.759 -55.387 1.00 31.34 126 GLU A C 1
ATOM 1007 O O . GLU A 1 126 ? 65.673 23.395 -56.027 1.00 31.34 126 GLU A O 1
ATOM 1012 N N . ASN A 1 127 ? 63.512 23.141 -55.530 1.00 29.14 127 ASN A N 1
ATOM 1013 C CA . ASN A 1 127 ? 62.698 23.334 -56.740 1.00 29.14 127 ASN A CA 1
ATOM 1014 C C . ASN A 1 127 ? 61.351 22.595 -56.677 1.00 29.14 127 ASN A C 1
ATOM 1016 O O . ASN A 1 127 ? 61.246 21.458 -56.221 1.00 29.14 127 ASN A O 1
ATOM 1020 N N . LEU A 1 128 ? 60.321 23.288 -57.168 1.00 35.94 128 LEU A N 1
ATOM 1021 C CA . LEU A 1 128 ? 58.989 22.779 -57.480 1.00 35.94 128 LEU A CA 1
ATOM 1022 C C . LEU A 1 128 ? 59.043 21.817 -58.671 1.00 35.94 128 LEU A C 1
ATOM 1024 O O . LEU A 1 128 ? 59.694 22.091 -59.676 1.00 35.94 128 LEU A O 1
ATOM 1028 N N . THR A 1 129 ? 58.242 20.759 -58.625 1.00 27.70 129 THR A N 1
ATOM 1029 C CA . THR A 1 129 ? 57.620 20.213 -59.837 1.00 27.70 129 THR A CA 1
ATOM 1030 C C . THR A 1 129 ? 56.305 19.553 -59.450 1.00 27.70 129 THR A C 1
ATOM 1032 O O . THR A 1 129 ? 56.263 18.548 -58.749 1.00 27.70 129 THR A O 1
ATOM 1035 N N . ILE A 1 130 ? 55.215 20.198 -59.862 1.00 37.78 130 ILE A N 1
ATOM 1036 C CA . ILE A 1 130 ? 53.866 19.646 -59.859 1.00 37.78 130 ILE A CA 1
ATOM 1037 C C . ILE A 1 130 ? 53.792 18.763 -61.103 1.00 37.78 130 ILE A C 1
ATOM 1039 O O . ILE A 1 130 ? 53.836 19.279 -62.218 1.00 37.78 130 ILE A O 1
ATOM 1043 N N . THR A 1 131 ? 53.694 17.449 -60.924 1.00 29.84 131 THR A N 1
ATOM 1044 C CA . THR A 1 131 ? 53.319 16.520 -61.992 1.00 29.84 131 THR A CA 1
ATOM 1045 C C . THR A 1 131 ? 51.980 15.894 -61.639 1.00 29.84 131 THR A C 1
ATOM 1047 O O . THR A 1 131 ? 51.820 15.186 -60.648 1.00 29.84 131 THR A O 1
ATOM 1050 N N . THR A 1 132 ? 50.979 16.230 -62.445 1.00 40.44 132 THR A N 1
ATOM 1051 C CA . THR A 1 132 ? 49.661 15.602 -62.464 1.00 40.44 132 THR A CA 1
ATOM 1052 C C . THR A 1 132 ? 49.803 14.167 -62.955 1.00 40.44 132 THR A C 1
ATOM 1054 O O . THR A 1 132 ? 49.976 13.944 -64.152 1.00 40.44 132 THR A O 1
ATOM 1057 N N . GLU A 1 133 ? 49.736 13.204 -62.040 1.00 35.16 133 GLU A N 1
ATOM 1058 C CA . GLU A 1 133 ? 49.633 11.780 -62.368 1.00 35.16 133 GLU A CA 1
ATOM 1059 C C . GLU A 1 133 ? 48.170 11.302 -62.263 1.00 35.16 133 GLU A C 1
ATOM 1061 O O . GLU A 1 133 ? 47.438 11.736 -61.368 1.00 35.16 133 GLU A O 1
ATOM 1066 N N . PRO A 1 134 ? 47.707 10.437 -63.184 1.00 42.94 134 PRO A N 1
ATOM 1067 C CA . PRO A 1 134 ? 46.330 9.960 -63.223 1.00 42.94 134 PRO A CA 1
ATOM 1068 C C . PRO A 1 134 ? 46.053 8.982 -62.074 1.00 42.94 134 PRO A C 1
ATOM 1070 O O . PRO A 1 134 ? 46.860 8.103 -61.780 1.00 42.94 134 PRO A O 1
ATOM 1073 N N . VAL A 1 135 ? 44.883 9.127 -61.445 1.00 43.06 135 VAL A N 1
ATOM 1074 C CA . VAL A 1 135 ? 44.389 8.277 -60.350 1.00 43.06 135 VAL A CA 1
ATOM 1075 C C . VAL A 1 135 ? 44.410 6.809 -60.783 1.00 43.06 135 VAL A C 1
ATOM 1077 O O . VAL A 1 135 ? 43.595 6.372 -61.595 1.00 43.06 135 VAL A O 1
ATOM 1080 N N . THR A 1 136 ? 45.355 6.038 -60.249 1.00 47.19 136 THR A N 1
ATOM 1081 C CA . THR A 1 136 ? 45.447 4.598 -60.491 1.00 47.19 136 THR A CA 1
ATOM 1082 C C . THR A 1 136 ? 44.362 3.863 -59.704 1.00 47.19 136 THR A C 1
ATOM 1084 O O . THR A 1 136 ? 43.948 4.269 -58.616 1.00 47.19 136 THR A O 1
ATOM 1087 N N . THR A 1 137 ? 43.884 2.748 -60.250 1.00 52.31 137 THR A N 1
ATOM 1088 C CA . THR A 1 137 ? 42.842 1.884 -59.667 1.00 52.31 137 THR A CA 1
ATOM 1089 C C . THR A 1 137 ? 43.138 1.450 -58.224 1.00 52.31 137 THR A C 1
ATOM 1091 O O . THR A 1 137 ? 42.213 1.249 -57.440 1.00 52.31 137 THR A O 1
ATOM 1094 N N . GLU A 1 138 ? 44.410 1.397 -57.825 1.00 54.59 138 GLU A N 1
ATOM 1095 C CA . GLU A 1 138 ? 44.846 1.134 -56.449 1.00 54.59 138 GLU A CA 1
ATOM 1096 C C . GLU A 1 138 ? 44.426 2.239 -55.463 1.00 54.59 138 GLU A C 1
ATOM 1098 O O . GLU A 1 138 ? 43.931 1.931 -54.375 1.00 54.59 138 GLU A O 1
ATOM 1103 N N . GLN A 1 139 ? 44.515 3.517 -55.851 1.00 56.28 139 GLN A N 1
ATOM 1104 C CA . GLN A 1 139 ? 44.073 4.645 -55.020 1.00 56.28 139 GLN A CA 1
ATOM 1105 C C . GLN A 1 139 ? 42.555 4.615 -54.800 1.00 56.28 139 GLN A C 1
ATOM 1107 O O . GLN A 1 139 ? 42.091 4.799 -53.674 1.00 56.28 139 GLN A O 1
ATOM 1112 N N . LEU A 1 140 ? 41.787 4.261 -55.838 1.00 54.66 140 LEU A N 1
ATOM 1113 C CA . LEU A 1 140 ? 40.333 4.081 -55.744 1.00 54.66 140 LEU A CA 1
ATOM 1114 C C . LEU A 1 140 ? 39.955 2.939 -54.785 1.00 54.66 140 LEU A C 1
ATOM 1116 O O . LEU A 1 140 ? 38.992 3.061 -54.025 1.00 54.66 140 LEU A O 1
ATOM 1120 N N . THR A 1 141 ? 40.722 1.842 -54.762 1.00 68.50 141 THR A N 1
ATOM 1121 C CA . THR A 1 141 ? 40.478 0.737 -53.815 1.00 68.50 141 THR A CA 1
ATOM 1122 C C . THR A 1 141 ? 40.846 1.091 -52.373 1.00 68.50 141 THR A C 1
ATOM 1124 O O . THR A 1 141 ? 40.133 0.698 -51.446 1.00 68.50 141 THR A O 1
ATOM 1127 N N . GLU A 1 142 ? 41.910 1.866 -52.158 1.00 72.12 142 GLU A N 1
ATOM 1128 C CA . GLU A 1 142 ? 42.300 2.337 -50.826 1.00 72.12 142 GLU A CA 1
ATOM 1129 C C . GLU A 1 142 ? 41.326 3.381 -50.276 1.00 72.12 142 GLU A C 1
ATOM 1131 O O . GLU A 1 142 ? 40.946 3.315 -49.104 1.00 72.12 142 GLU A O 1
ATOM 1136 N N . ASP A 1 143 ? 40.836 4.295 -51.109 1.00 74.62 143 ASP A N 1
ATOM 1137 C CA . ASP A 1 143 ? 39.835 5.276 -50.691 1.00 74.62 143 ASP A CA 1
ATOM 1138 C C . ASP A 1 143 ? 38.490 4.614 -50.377 1.00 74.62 143 ASP A C 1
ATOM 1140 O O . ASP A 1 143 ? 37.871 4.930 -49.354 1.00 74.62 143 ASP A O 1
ATOM 1144 N N . ARG A 1 144 ? 38.102 3.586 -51.142 1.00 75.50 144 ARG A N 1
ATOM 1145 C CA . ARG A 1 144 ? 36.946 2.735 -50.823 1.00 75.50 144 ARG A CA 1
ATOM 1146 C C . ARG A 1 144 ? 37.103 2.047 -49.459 1.00 75.50 144 ARG A C 1
ATOM 1148 O O . ARG A 1 144 ? 36.187 2.081 -48.635 1.00 75.50 144 ARG A O 1
ATOM 1155 N N . LYS A 1 145 ? 38.278 1.474 -49.163 1.00 78.25 145 LYS A N 1
ATOM 1156 C CA . LYS A 1 145 ? 38.581 0.857 -47.854 1.00 78.25 145 LYS A CA 1
ATOM 1157 C C . LYS A 1 145 ? 38.565 1.877 -46.712 1.00 78.25 145 LYS A C 1
ATOM 1159 O O . LYS A 1 145 ? 38.077 1.564 -45.623 1.00 78.25 145 LYS A O 1
ATOM 1164 N N . LYS A 1 146 ? 39.077 3.096 -46.921 1.00 81.75 146 LYS A N 1
ATOM 1165 C CA . LYS A 1 146 ? 39.026 4.180 -45.921 1.00 81.75 146 LYS A CA 1
ATOM 1166 C C . LYS A 1 146 ? 37.585 4.583 -45.608 1.00 81.75 146 LYS A C 1
ATOM 1168 O O . LYS A 1 146 ? 37.245 4.723 -44.432 1.00 81.75 146 LYS A O 1
ATOM 1173 N N . GLN A 1 147 ? 36.736 4.712 -46.628 1.00 79.50 147 GLN A N 1
ATOM 1174 C CA . GLN A 1 147 ? 35.315 5.033 -46.465 1.00 79.50 147 GLN A CA 1
ATOM 1175 C C . GLN A 1 147 ? 34.567 3.938 -45.687 1.00 79.50 147 GLN A C 1
ATOM 1177 O O . GLN A 1 147 ? 33.870 4.247 -44.720 1.00 79.50 147 GLN A O 1
ATOM 1182 N N . LEU A 1 148 ? 34.803 2.659 -46.001 1.00 80.62 148 LEU A N 1
ATOM 1183 C CA . LEU A 1 148 ? 34.247 1.523 -45.249 1.00 80.62 148 LEU A CA 1
ATOM 1184 C C . LEU A 1 148 ? 34.682 1.520 -43.771 1.00 80.62 148 LEU A C 1
ATOM 1186 O O . LEU A 1 148 ? 33.864 1.315 -42.873 1.00 80.62 148 LEU A O 1
ATOM 1190 N N . ARG A 1 149 ? 35.959 1.818 -43.484 1.00 81.50 149 ARG A N 1
ATOM 1191 C CA . ARG A 1 149 ? 36.458 1.961 -42.099 1.00 81.50 149 ARG A CA 1
ATOM 1192 C C . ARG A 1 149 ? 35.807 3.136 -41.368 1.00 81.50 149 ARG A C 1
ATOM 1194 O O . ARG A 1 149 ? 35.573 3.039 -40.164 1.00 81.50 149 ARG A O 1
ATOM 1201 N N . SER A 1 150 ? 35.525 4.235 -42.067 1.00 84.81 150 SER A N 1
ATOM 1202 C CA . SER A 1 150 ? 34.803 5.384 -41.511 1.00 84.81 150 SER A CA 1
ATOM 1203 C C . SER A 1 150 ? 33.374 5.011 -41.109 1.00 84.81 150 SER A C 1
ATOM 1205 O O . SER A 1 150 ? 32.966 5.299 -39.986 1.00 84.81 150 SER A O 1
ATOM 1207 N N . LEU A 1 151 ? 32.649 4.297 -41.977 1.00 82.00 151 LEU A N 1
ATOM 1208 C CA . LEU A 1 151 ? 31.307 3.779 -41.685 1.00 82.00 151 LEU A CA 1
ATOM 1209 C C . LEU A 1 151 ? 31.308 2.830 -40.488 1.00 82.00 151 LEU A C 1
ATOM 1211 O O . LEU A 1 151 ? 30.492 2.975 -39.582 1.00 82.00 151 LEU A O 1
ATOM 1215 N N . HIS A 1 152 ? 32.279 1.916 -40.419 1.00 85.38 152 HIS A N 1
ATOM 1216 C CA . HIS A 1 152 ? 32.422 1.034 -39.265 1.00 85.38 152 HIS A CA 1
ATOM 1217 C C . HIS A 1 152 ? 32.613 1.822 -37.958 1.00 85.38 152 HIS A C 1
ATOM 1219 O O . HIS A 1 152 ? 31.943 1.536 -36.970 1.00 85.38 152 HIS A O 1
ATOM 1225 N N . ARG A 1 153 ? 33.475 2.851 -37.943 1.00 85.69 153 ARG A N 1
ATOM 1226 C CA . ARG A 1 153 ? 33.670 3.715 -36.761 1.00 85.69 153 ARG A CA 1
ATOM 1227 C C . ARG A 1 153 ? 32.399 4.470 -36.377 1.00 85.69 153 ARG A C 1
ATOM 1229 O O . ARG A 1 153 ? 32.123 4.597 -35.188 1.00 85.69 153 ARG A O 1
ATOM 1236 N N . MET A 1 154 ? 31.632 4.941 -37.360 1.00 86.06 154 MET A N 1
ATOM 1237 C CA . MET A 1 154 ? 30.354 5.614 -37.126 1.00 86.06 154 MET A CA 1
ATOM 1238 C C . MET A 1 154 ? 29.359 4.675 -36.434 1.00 86.06 154 MET A C 1
ATOM 1240 O O . MET A 1 154 ? 28.801 5.036 -35.404 1.00 86.06 154 MET A O 1
ATOM 1244 N N . ILE A 1 155 ? 29.230 3.435 -36.913 1.00 87.44 155 ILE A N 1
ATOM 1245 C CA . ILE A 1 155 ? 28.360 2.427 -36.290 1.00 87.44 155 ILE A CA 1
ATOM 1246 C C . ILE A 1 155 ? 28.825 2.084 -34.869 1.00 87.44 155 ILE A C 1
ATOM 1248 O O . ILE A 1 155 ? 27.997 1.999 -33.965 1.00 87.44 155 ILE A O 1
ATOM 1252 N N . GLN A 1 156 ? 30.134 1.943 -34.631 1.00 87.81 156 GLN A N 1
ATOM 1253 C CA . GLN A 1 156 ? 30.645 1.709 -33.273 1.00 87.81 156 GLN A CA 1
ATOM 1254 C C . GLN A 1 156 ? 30.363 2.891 -32.336 1.00 87.81 156 GLN A C 1
ATOM 1256 O O . GLN A 1 156 ? 29.989 2.679 -31.185 1.00 87.81 156 GLN A O 1
ATOM 1261 N N . SER A 1 157 ? 30.474 4.128 -32.832 1.00 88.62 157 SER A N 1
ATOM 1262 C CA . SER A 1 157 ? 30.109 5.328 -32.070 1.00 88.62 157 SER A CA 1
ATOM 1263 C C . SER A 1 157 ? 28.615 5.385 -31.746 1.00 88.62 157 SER A C 1
ATOM 1265 O O . SER A 1 157 ? 28.245 5.925 -30.705 1.00 88.62 157 SER A O 1
ATOM 1267 N N . ILE A 1 158 ? 27.755 4.863 -32.621 1.00 86.38 158 ILE A N 1
ATOM 1268 C CA . ILE A 1 158 ? 26.320 4.756 -32.354 1.00 86.38 158 ILE A CA 1
ATOM 1269 C C . ILE A 1 158 ? 26.079 3.687 -31.283 1.00 86.38 158 ILE A C 1
ATOM 1271 O O . ILE A 1 158 ? 25.481 3.979 -30.251 1.00 86.38 158 ILE A O 1
ATOM 1275 N N . LYS A 1 159 ? 26.630 2.479 -31.467 1.00 86.56 159 LYS A N 1
ATOM 1276 C CA . LYS A 1 159 ? 26.524 1.371 -30.503 1.00 86.56 159 LYS A CA 1
ATOM 1277 C C . LYS A 1 159 ? 27.040 1.750 -29.113 1.00 86.56 159 LYS A C 1
ATOM 1279 O O . LYS A 1 159 ? 26.495 1.282 -28.119 1.00 86.56 159 LYS A O 1
ATOM 1284 N N . SER A 1 160 ? 28.056 2.614 -29.013 1.00 86.00 160 SER A N 1
ATOM 1285 C CA . SER A 1 160 ? 28.569 3.067 -27.717 1.00 86.00 160 SER A CA 1
ATOM 1286 C C . SER A 1 160 ? 27.608 3.971 -26.943 1.00 86.00 160 SER A C 1
ATOM 1288 O O . SER A 1 160 ? 27.691 3.997 -25.717 1.00 86.00 160 SER A O 1
ATOM 1290 N N . LYS A 1 161 ? 26.727 4.695 -27.648 1.00 86.50 161 LYS A N 1
ATOM 1291 C CA . LYS A 1 161 ? 25.710 5.583 -27.062 1.00 86.50 161 LYS A CA 1
ATOM 1292 C C . LYS A 1 161 ? 24.445 4.835 -26.621 1.00 86.50 161 LYS A C 1
ATOM 1294 O O . LYS A 1 161 ? 23.617 5.420 -25.936 1.00 86.50 161 LYS A O 1
ATOM 1299 N N . LEU A 1 162 ? 24.280 3.568 -27.012 1.00 85.38 162 LEU A N 1
ATOM 1300 C CA . LEU A 1 162 ? 23.129 2.755 -26.623 1.00 85.38 162 LEU A CA 1
ATOM 1301 C C . LEU A 1 162 ? 23.292 2.222 -25.190 1.00 85.38 162 LEU A C 1
ATOM 1303 O O . LEU A 1 162 ? 24.359 1.731 -24.812 1.00 85.38 162 LEU A O 1
ATOM 1307 N N . GLU A 1 163 ? 22.210 2.270 -24.415 1.00 83.50 163 GLU A N 1
ATOM 1308 C CA . GLU A 1 163 ? 22.101 1.747 -23.044 1.00 83.50 163 GLU A CA 1
ATOM 1309 C C . GLU A 1 163 ? 22.005 0.212 -23.044 1.00 83.50 163 GLU A C 1
ATOM 1311 O O . GLU A 1 163 ? 20.975 -0.381 -22.749 1.00 83.50 163 GLU A O 1
ATOM 1316 N N . ILE A 1 164 ? 23.084 -0.446 -23.465 1.00 84.31 164 ILE A N 1
ATOM 1317 C CA . ILE A 1 164 ? 23.174 -1.905 -23.594 1.00 84.31 164 ILE A CA 1
ATOM 1318 C C . ILE A 1 164 ? 24.473 -2.384 -22.952 1.00 84.31 164 ILE A C 1
ATOM 1320 O O . ILE A 1 164 ? 25.503 -1.699 -23.040 1.00 84.31 164 ILE A O 1
ATOM 1324 N N . GLU A 1 165 ? 24.446 -3.585 -22.372 1.00 85.25 165 GLU A N 1
ATOM 1325 C CA . GLU A 1 165 ? 25.632 -4.286 -21.885 1.00 85.25 165 GLU A CA 1
ATOM 1326 C C . GLU A 1 165 ? 26.762 -4.307 -22.923 1.00 85.25 165 GLU A C 1
ATOM 1328 O O . GLU A 1 165 ? 26.561 -4.587 -24.107 1.00 85.25 165 GLU A O 1
ATOM 1333 N N . SER A 1 166 ? 27.990 -4.049 -22.470 1.00 81.50 166 SER A N 1
ATOM 1334 C CA . SER A 1 166 ? 29.170 -3.969 -23.339 1.00 81.50 166 SER A CA 1
ATOM 1335 C C . SER A 1 166 ? 29.415 -5.247 -24.148 1.00 81.50 166 SER A C 1
ATOM 1337 O O . SER A 1 166 ? 29.861 -5.157 -25.290 1.00 81.50 166 SER A O 1
ATOM 1339 N N . LYS A 1 167 ? 29.067 -6.416 -23.591 1.00 85.00 167 LYS A N 1
ATOM 1340 C CA . LYS A 1 167 ? 29.197 -7.730 -24.241 1.00 85.00 167 LYS A CA 1
ATOM 1341 C C . LYS A 1 167 ? 28.310 -7.864 -25.482 1.00 85.00 167 LYS A C 1
ATOM 1343 O O . LYS A 1 167 ? 28.739 -8.437 -26.477 1.00 85.00 167 LYS A O 1
ATOM 1348 N N . LEU A 1 168 ? 27.108 -7.290 -25.442 1.00 83.88 168 LEU A N 1
ATOM 1349 C CA . LEU A 1 168 ? 26.130 -7.383 -26.528 1.00 83.88 168 LEU A CA 1
ATOM 1350 C C . LEU A 1 168 ? 26.449 -6.421 -27.681 1.00 83.88 168 LEU A C 1
ATOM 1352 O O . LEU A 1 168 ? 26.081 -6.678 -28.820 1.00 83.88 168 LEU A O 1
ATOM 1356 N N . ARG A 1 169 ? 27.219 -5.352 -27.438 1.00 84.75 169 ARG A N 1
ATOM 1357 C CA . ARG A 1 169 ? 27.600 -4.381 -28.488 1.00 84.75 169 ARG A CA 1
ATOM 1358 C C . ARG A 1 169 ? 28.444 -5.007 -29.608 1.00 84.75 169 ARG A C 1
ATOM 1360 O O . ARG A 1 169 ? 28.402 -4.537 -30.748 1.00 84.75 169 ARG A O 1
ATOM 1367 N N . SER A 1 170 ? 29.207 -6.049 -29.283 1.00 81.94 170 SER A N 1
ATOM 1368 C CA . SER A 1 170 ? 30.053 -6.811 -30.211 1.00 81.94 170 SER A CA 1
ATOM 1369 C C . SER A 1 170 ? 29.544 -8.227 -30.495 1.00 81.94 170 SER A C 1
ATOM 1371 O O . SER A 1 170 ? 30.271 -9.004 -31.110 1.00 81.94 170 SER A O 1
ATOM 1373 N N . ALA A 1 171 ? 28.355 -8.584 -30.007 1.00 83.75 171 ALA A N 1
ATOM 1374 C CA . ALA A 1 171 ? 27.773 -9.908 -30.198 1.00 83.75 171 ALA A CA 1
ATOM 1375 C C . ALA A 1 171 ? 27.340 -10.133 -31.658 1.00 83.75 171 ALA A C 1
ATOM 1377 O O . ALA A 1 171 ? 27.136 -9.174 -32.411 1.00 83.75 171 ALA A O 1
ATOM 1378 N N . SER A 1 172 ? 27.214 -11.403 -32.054 1.00 85.31 172 SER A N 1
ATOM 1379 C CA . SER A 1 172 ? 26.673 -11.769 -33.369 1.00 85.31 172 SER A CA 1
ATOM 1380 C C . SER A 1 172 ? 25.179 -11.451 -33.466 1.00 85.31 172 SER A C 1
ATOM 1382 O O . SER A 1 172 ? 24.490 -11.302 -32.4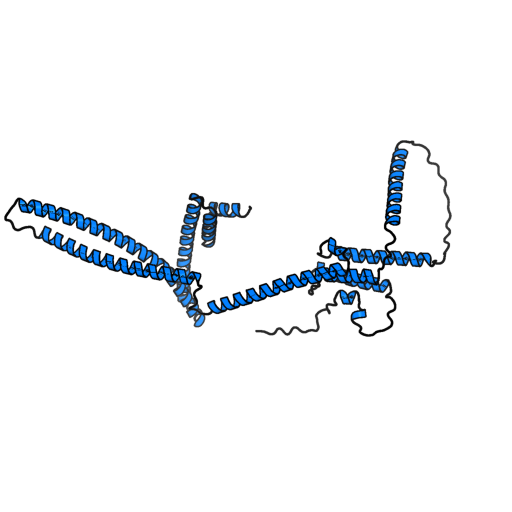51 1.00 85.31 172 SER A O 1
ATOM 1384 N N . THR A 1 173 ? 24.658 -11.373 -34.690 1.00 85.88 173 THR A N 1
ATOM 1385 C CA . THR A 1 173 ? 23.223 -11.174 -34.945 1.00 85.88 173 THR A CA 1
ATOM 1386 C C . THR A 1 173 ? 22.355 -12.243 -34.274 1.00 85.88 173 THR A C 1
ATOM 1388 O O . THR A 1 173 ? 21.355 -11.899 -33.647 1.00 85.88 173 THR A O 1
ATOM 1391 N N . GLU A 1 174 ? 22.777 -13.509 -34.296 1.00 87.06 174 GLU A N 1
ATOM 1392 C CA . GLU A 1 174 ? 22.085 -14.625 -33.626 1.00 87.06 174 GLU A CA 1
ATOM 1393 C C . GLU A 1 174 ? 22.009 -14.453 -32.099 1.00 87.06 174 GLU A C 1
ATOM 1395 O O . GLU A 1 174 ? 20.958 -14.662 -31.492 1.00 87.06 174 GLU A O 1
ATOM 1400 N N . GLN A 1 175 ? 23.107 -14.027 -31.463 1.00 87.19 175 GLN A N 1
ATOM 1401 C CA . GLN A 1 175 ? 23.152 -13.787 -30.015 1.00 87.19 175 GLN A CA 1
ATOM 1402 C C . GLN A 1 175 ? 22.259 -12.612 -29.606 1.00 87.19 175 GLN A C 1
ATOM 1404 O O . GLN A 1 175 ? 21.567 -12.682 -28.592 1.00 87.19 175 GLN A O 1
ATOM 1409 N N . LEU A 1 176 ? 22.248 -11.543 -30.408 1.00 87.56 176 LEU A N 1
ATOM 1410 C CA . LEU A 1 176 ? 21.366 -10.396 -30.195 1.00 87.56 176 LEU A CA 1
ATOM 1411 C C . LEU A 1 176 ? 19.892 -10.782 -30.346 1.00 87.56 176 LEU A C 1
ATOM 1413 O O . LEU A 1 176 ? 19.076 -10.378 -29.521 1.00 87.56 176 LEU A O 1
ATOM 1417 N N . GLN A 1 177 ? 19.556 -11.600 -31.346 1.00 88.62 177 GLN A N 1
ATOM 1418 C CA . GLN A 1 177 ? 18.198 -12.103 -31.544 1.00 88.62 177 GLN A CA 1
ATOM 1419 C C . GLN A 1 177 ? 17.736 -12.972 -30.366 1.00 88.62 177 GLN A C 1
ATOM 1421 O O . GLN A 1 177 ? 16.607 -12.822 -29.895 1.00 88.62 177 GLN A O 1
ATOM 1426 N N . PHE A 1 178 ? 18.610 -13.846 -29.858 1.00 90.31 178 PHE A N 1
ATOM 1427 C CA . PHE A 1 178 ? 18.315 -14.672 -28.688 1.00 90.31 178 PHE A CA 1
ATOM 1428 C C . PHE A 1 178 ? 18.051 -13.826 -27.435 1.00 90.31 178 PHE A C 1
ATOM 1430 O O . PHE A 1 178 ? 17.057 -14.042 -26.743 1.00 90.31 178 PHE A O 1
ATOM 1437 N N . GLU A 1 179 ? 18.895 -12.829 -27.158 1.00 89.00 179 GLU A N 1
ATOM 1438 C CA . GLU A 1 179 ? 18.701 -11.945 -26.002 1.00 89.00 179 GLU A CA 1
ATOM 1439 C C . GLU A 1 179 ? 17.457 -11.058 -26.140 1.00 89.00 179 GLU A C 1
ATOM 1441 O O . GLU A 1 179 ? 16.731 -10.862 -25.166 1.00 89.00 179 GLU A O 1
ATOM 1446 N N . MET A 1 180 ? 17.134 -10.589 -27.349 1.00 88.81 180 MET A N 1
ATOM 1447 C CA . MET A 1 180 ? 15.869 -9.893 -27.603 1.00 88.81 180 MET A CA 1
ATOM 1448 C C . MET A 1 180 ? 14.657 -10.781 -27.294 1.00 88.81 180 MET A C 1
ATOM 1450 O O . MET A 1 180 ? 13.742 -10.343 -26.598 1.00 88.81 180 MET A O 1
ATOM 1454 N N . ALA A 1 181 ? 14.659 -12.034 -27.760 1.00 88.75 181 ALA A N 1
ATOM 1455 C CA . ALA A 1 181 ? 13.588 -12.985 -27.468 1.00 88.75 181 ALA A CA 1
ATOM 1456 C C . ALA A 1 181 ? 13.483 -13.275 -25.962 1.00 88.75 181 ALA A C 1
ATOM 1458 O O . ALA A 1 181 ? 12.386 -13.330 -25.407 1.00 88.75 181 ALA A O 1
ATOM 1459 N N . ARG A 1 182 ? 14.622 -13.400 -25.273 1.00 90.69 182 ARG A N 1
ATOM 1460 C CA . ARG A 1 182 ? 14.676 -13.601 -23.822 1.00 90.69 182 ARG A CA 1
ATOM 1461 C C . ARG A 1 182 ? 14.074 -12.425 -23.053 1.00 90.69 182 ARG A C 1
ATOM 1463 O O . ARG A 1 182 ? 13.293 -12.651 -22.131 1.00 90.69 182 ARG A O 1
ATOM 1470 N N . GLN A 1 183 ? 14.419 -11.191 -23.418 1.00 88.62 183 GLN A N 1
ATOM 1471 C CA . GLN A 1 183 ? 13.857 -9.998 -22.781 1.00 88.62 183 GLN A CA 1
ATOM 1472 C C . GLN A 1 183 ? 12.361 -9.858 -23.049 1.00 88.62 183 GLN A C 1
ATOM 1474 O O . GLN A 1 183 ? 11.610 -9.569 -22.122 1.00 88.62 183 GLN A O 1
ATOM 1479 N N . LEU A 1 184 ? 11.915 -10.130 -24.276 1.00 89.56 184 LEU A N 1
ATOM 1480 C CA . LEU A 1 184 ? 10.495 -10.109 -24.617 1.00 89.56 184 LEU A CA 1
ATOM 1481 C C . LEU A 1 184 ? 9.707 -11.147 -23.811 1.00 89.56 184 LEU A C 1
ATOM 1483 O O . LEU A 1 184 ? 8.667 -10.818 -23.250 1.00 89.56 184 LEU A O 1
ATOM 1487 N N . ASN A 1 185 ? 10.236 -12.365 -23.671 1.00 90.12 185 ASN A N 1
ATOM 1488 C CA . ASN A 1 185 ? 9.623 -13.395 -22.834 1.00 90.12 185 ASN A CA 1
ATOM 1489 C C . ASN A 1 185 ? 9.535 -12.955 -21.369 1.00 90.12 185 ASN A C 1
ATOM 1491 O O . ASN A 1 185 ? 8.498 -13.141 -20.738 1.00 90.12 185 ASN A O 1
ATOM 1495 N N . LYS A 1 186 ? 10.592 -12.328 -20.839 1.00 91.25 186 LYS A N 1
ATOM 1496 C CA . LYS A 1 186 ? 10.598 -11.799 -19.471 1.00 91.25 186 LYS A CA 1
ATOM 1497 C C . LYS A 1 186 ? 9.511 -10.736 -19.274 1.00 91.25 186 LYS A C 1
ATOM 1499 O O . LYS A 1 186 ? 8.696 -10.885 -18.373 1.00 91.25 186 LYS A O 1
ATOM 1504 N N . ILE A 1 187 ? 9.458 -9.736 -20.154 1.00 88.75 187 ILE A N 1
ATOM 1505 C CA . ILE A 1 187 ? 8.448 -8.667 -20.109 1.00 88.75 187 ILE A CA 1
ATOM 1506 C C . ILE A 1 187 ? 7.039 -9.251 -20.259 1.00 88.75 187 ILE A C 1
ATOM 1508 O O . ILE A 1 187 ? 6.124 -8.837 -19.561 1.00 88.75 187 ILE A O 1
ATOM 1512 N N . SER A 1 188 ? 6.849 -10.238 -21.140 1.00 91.00 188 SER A N 1
ATOM 1513 C CA . SER A 1 188 ? 5.542 -10.877 -21.318 1.00 91.00 188 SER A CA 1
ATOM 1514 C C . SER A 1 188 ? 5.089 -11.651 -20.079 1.00 91.00 188 SER A C 1
ATOM 1516 O O . SER A 1 188 ? 3.906 -11.635 -19.755 1.00 91.00 188 SER A O 1
ATOM 1518 N N . ALA A 1 189 ? 6.017 -12.297 -19.365 1.00 91.56 189 ALA A N 1
ATOM 1519 C CA . ALA A 1 189 ? 5.706 -13.009 -18.133 1.00 91.56 189 ALA A CA 1
ATOM 1520 C C . ALA A 1 189 ? 5.318 -12.030 -17.015 1.00 91.56 189 ALA A C 1
ATOM 1522 O O . ALA A 1 189 ? 4.303 -12.246 -16.362 1.00 91.56 189 ALA A O 1
ATOM 1523 N N . GLU A 1 190 ? 6.081 -10.943 -16.856 1.00 92.44 190 GLU A N 1
ATOM 1524 C CA . GLU A 1 190 ? 5.780 -9.854 -15.913 1.00 92.44 190 GLU A CA 1
ATOM 1525 C C . GLU A 1 190 ? 4.427 -9.196 -16.232 1.00 92.44 190 GLU A C 1
ATOM 1527 O O . GLU A 1 190 ? 3.599 -8.999 -15.351 1.00 92.44 190 GLU A O 1
ATOM 1532 N N . PHE A 1 191 ? 4.132 -8.956 -17.510 1.00 92.19 191 PHE A N 1
ATOM 1533 C CA . PHE A 1 191 ? 2.843 -8.404 -17.924 1.00 92.19 191 PHE A CA 1
ATOM 1534 C C . PHE A 1 191 ? 1.663 -9.311 -17.546 1.00 92.19 191 PHE A C 1
ATOM 1536 O O . PHE A 1 191 ? 0.633 -8.827 -17.082 1.00 92.19 191 PHE A O 1
ATOM 1543 N N . VAL A 1 192 ? 1.799 -10.630 -17.724 1.00 92.88 192 VAL A N 1
ATOM 1544 C CA . VAL A 1 192 ? 0.746 -11.586 -17.348 1.00 92.88 192 VAL A CA 1
ATOM 1545 C C . VAL A 1 192 ? 0.532 -11.602 -15.833 1.00 92.88 192 VAL A C 1
ATOM 1547 O O . VAL A 1 192 ? -0.619 -11.639 -15.393 1.00 92.88 192 VAL A O 1
ATOM 1550 N N . THR A 1 193 ? 1.604 -11.552 -15.034 1.00 92.69 193 THR A N 1
ATOM 1551 C CA . THR A 1 193 ? 1.479 -11.480 -13.570 1.00 92.69 193 THR A CA 1
ATOM 1552 C C . THR A 1 193 ? 0.816 -10.180 -13.138 1.00 92.69 193 THR A C 1
ATOM 1554 O O . THR A 1 193 ? -0.178 -10.226 -12.415 1.00 92.69 193 THR A O 1
ATOM 1557 N N . ASP A 1 194 ? 1.260 -9.045 -13.676 1.00 91.31 194 ASP A N 1
ATOM 1558 C CA . ASP A 1 194 ? 0.714 -7.727 -13.348 1.00 91.31 194 ASP A CA 1
ATOM 1559 C C . ASP A 1 194 ? -0.770 -7.625 -13.724 1.00 91.31 194 ASP A C 1
ATOM 1561 O O . ASP A 1 194 ? -1.586 -7.112 -12.959 1.00 91.31 194 ASP A O 1
ATOM 1565 N N . GLN A 1 195 ? -1.156 -8.169 -14.882 1.00 92.31 195 GLN A N 1
ATOM 1566 C CA . GLN A 1 195 ? -2.551 -8.206 -15.315 1.00 92.31 195 GLN A CA 1
ATOM 1567 C C . GLN A 1 195 ? -3.412 -9.087 -14.394 1.00 92.31 195 GLN A C 1
ATOM 1569 O O . GLN A 1 195 ? -4.578 -8.765 -14.129 1.00 92.31 195 GLN A O 1
ATOM 1574 N N . SER A 1 196 ? -2.856 -10.193 -13.893 1.00 92.44 196 SER A N 1
ATOM 1575 C CA . SER A 1 196 ? -3.546 -11.060 -12.936 1.00 92.44 196 SER A CA 1
ATOM 1576 C C . SER A 1 196 ? -3.735 -10.374 -11.579 1.00 92.44 196 SER A C 1
ATOM 1578 O O . SER A 1 196 ? -4.850 -10.370 -11.055 1.00 92.44 196 SER A O 1
ATOM 1580 N N . ASP A 1 197 ? -2.706 -9.691 -11.075 1.00 91.00 197 ASP A N 1
ATOM 1581 C CA . ASP A 1 197 ? -2.751 -8.945 -9.816 1.00 91.00 197 ASP A CA 1
ATOM 1582 C C . ASP A 1 197 ? -3.714 -7.761 -9.912 1.00 91.00 197 ASP A C 1
ATOM 1584 O O . ASP A 1 197 ? -4.544 -7.548 -9.027 1.00 91.00 197 ASP A O 1
ATOM 1588 N N . GLN A 1 198 ? -3.693 -7.037 -11.034 1.00 91.25 198 GLN A N 1
ATOM 1589 C CA . GLN A 1 198 ? -4.655 -5.975 -11.312 1.00 91.25 198 GLN A CA 1
ATOM 1590 C C . GLN A 1 198 ? -6.094 -6.504 -11.293 1.00 91.25 198 GLN A C 1
ATOM 1592 O O . GLN A 1 198 ? -6.981 -5.860 -10.733 1.00 91.25 198 GLN A O 1
ATOM 1597 N N . SER A 1 199 ? -6.335 -7.683 -11.871 1.00 91.56 199 SER A N 1
ATOM 1598 C CA . SER A 1 199 ? -7.662 -8.311 -11.878 1.00 91.56 199 SER A CA 1
ATOM 1599 C C . SER A 1 199 ? -8.118 -8.699 -10.466 1.00 91.56 199 SER A C 1
ATOM 1601 O O . SER A 1 199 ? -9.282 -8.491 -10.118 1.00 91.56 199 SER A O 1
ATOM 1603 N N . LEU A 1 200 ? -7.206 -9.211 -9.632 1.00 90.00 200 LEU A N 1
ATOM 1604 C CA . LEU A 1 200 ? -7.480 -9.531 -8.228 1.00 90.00 200 LEU A CA 1
ATOM 1605 C C . LEU A 1 200 ? -7.807 -8.278 -7.410 1.00 90.00 200 LEU A C 1
ATOM 1607 O O . LEU A 1 200 ? -8.803 -8.268 -6.687 1.00 90.00 200 LEU A O 1
ATOM 1611 N N . LEU A 1 201 ? -7.024 -7.210 -7.568 1.00 88.12 201 LEU A N 1
ATOM 1612 C CA . LEU A 1 201 ? -7.259 -5.932 -6.893 1.00 88.12 201 LEU A CA 1
ATOM 1613 C C . LEU A 1 201 ? -8.588 -5.300 -7.317 1.00 88.12 201 LEU A C 1
ATOM 1615 O O . LEU A 1 201 ? -9.317 -4.779 -6.477 1.00 88.12 201 LEU A O 1
ATOM 1619 N N . LEU A 1 202 ? -8.948 -5.373 -8.602 1.00 89.50 202 LEU A N 1
ATOM 1620 C CA . LEU A 1 202 ? -10.250 -4.901 -9.080 1.00 89.50 202 LEU A CA 1
ATOM 1621 C C . LEU A 1 202 ? -11.403 -5.685 -8.443 1.00 89.50 202 LEU A C 1
ATOM 1623 O O . LEU A 1 202 ? -12.358 -5.075 -7.961 1.00 89.50 202 LEU A O 1
ATOM 1627 N N . ALA A 1 203 ? -11.290 -7.014 -8.372 1.00 87.81 203 ALA A N 1
ATOM 1628 C CA . ALA A 1 203 ? -12.278 -7.852 -7.697 1.00 87.81 203 ALA A CA 1
ATOM 1629 C C . ALA A 1 203 ? -12.368 -7.549 -6.190 1.00 87.81 203 ALA A C 1
ATOM 1631 O O . ALA A 1 203 ? -13.447 -7.616 -5.602 1.00 87.81 203 ALA A O 1
ATOM 1632 N N . GLU A 1 204 ? -11.253 -7.201 -5.547 1.00 83.81 204 GLU A N 1
ATOM 1633 C CA . GLU A 1 204 ? -11.238 -6.776 -4.149 1.00 83.81 204 GLU A CA 1
ATOM 1634 C C . GLU A 1 204 ? -11.925 -5.412 -3.959 1.00 83.81 204 GLU A C 1
ATOM 1636 O O . GLU A 1 204 ? -12.788 -5.275 -3.090 1.00 83.81 204 GLU A O 1
ATOM 1641 N N . ILE A 1 205 ? -11.633 -4.426 -4.811 1.00 84.00 205 ILE A N 1
ATOM 1642 C CA . ILE A 1 205 ? -12.290 -3.108 -4.801 1.00 84.00 205 ILE A CA 1
ATOM 1643 C C . ILE A 1 205 ? -13.806 -3.246 -4.988 1.00 84.00 205 ILE A C 1
ATOM 1645 O O . ILE A 1 205 ? -14.578 -2.549 -4.326 1.00 84.00 205 ILE A O 1
ATOM 1649 N N . GLU A 1 206 ? -14.257 -4.155 -5.856 1.00 84.94 206 GLU A N 1
ATOM 1650 C CA . GLU A 1 206 ? -15.685 -4.437 -6.026 1.00 84.94 206 GLU A CA 1
ATOM 1651 C C . GLU A 1 206 ? -16.344 -4.941 -4.739 1.00 84.94 206 GLU A C 1
ATOM 1653 O O . GLU A 1 206 ? -17.485 -4.569 -4.461 1.00 84.94 206 GLU A O 1
ATOM 1658 N N . ARG A 1 207 ? -15.635 -5.713 -3.908 1.00 81.56 207 ARG A N 1
ATOM 1659 C CA . ARG A 1 207 ? -16.157 -6.139 -2.600 1.00 81.56 207 ARG A CA 1
ATOM 1660 C C . ARG A 1 207 ? -16.342 -4.950 -1.662 1.00 81.56 207 ARG A C 1
ATOM 1662 O O . ARG A 1 207 ? -17.393 -4.845 -1.038 1.00 81.56 207 ARG A O 1
ATOM 1669 N N . TYR A 1 208 ? -15.387 -4.020 -1.626 1.00 76.94 208 TYR A N 1
ATOM 1670 C CA . TYR A 1 208 ? -15.473 -2.798 -0.812 1.00 76.94 208 TYR A CA 1
ATOM 1671 C C . TYR A 1 208 ? -16.523 -1.788 -1.288 1.00 76.94 208 TYR A C 1
ATOM 1673 O O . TYR A 1 208 ? -16.873 -0.876 -0.540 1.00 76.94 208 TYR A O 1
ATOM 1681 N N . ARG A 1 209 ? -17.063 -1.928 -2.506 1.00 78.69 209 ARG A N 1
ATOM 1682 C CA . ARG A 1 209 ? -18.231 -1.134 -2.922 1.00 78.69 209 ARG A CA 1
ATOM 1683 C C . ARG A 1 209 ? -19.492 -1.495 -2.144 1.00 78.69 209 ARG A C 1
ATOM 1685 O O . ARG A 1 209 ? -20.401 -0.670 -2.082 1.00 78.69 209 ARG A O 1
ATOM 1692 N N . ASN A 1 210 ? -19.572 -2.701 -1.583 1.00 78.38 210 ASN A N 1
ATOM 1693 C CA . ASN A 1 210 ? -20.688 -3.080 -0.734 1.00 78.38 210 ASN A CA 1
ATOM 1694 C C . ASN A 1 210 ? -20.496 -2.463 0.669 1.00 78.38 210 ASN A C 1
ATOM 1696 O O . ASN A 1 210 ? -19.507 -2.790 1.326 1.00 78.38 210 ASN A O 1
ATOM 1700 N N . PRO A 1 211 ? -21.412 -1.603 1.152 1.00 75.81 211 PRO A N 1
ATOM 1701 C CA . PRO A 1 211 ? -21.291 -0.969 2.468 1.00 75.81 211 PRO A CA 1
ATOM 1702 C C . PRO A 1 211 ? -21.291 -1.965 3.639 1.00 75.81 211 PRO A C 1
ATOM 1704 O O . PRO A 1 211 ? -20.767 -1.639 4.700 1.00 75.81 211 PRO A O 1
ATOM 1707 N N . ASP A 1 212 ? -21.821 -3.176 3.442 1.00 78.00 212 ASP A N 1
ATOM 1708 C CA . ASP A 1 212 ? -21.852 -4.230 4.465 1.00 78.00 212 ASP A CA 1
ATOM 1709 C C . ASP A 1 212 ? -20.600 -5.126 4.446 1.00 78.00 212 ASP A C 1
ATOM 1711 O O . ASP A 1 212 ? -20.437 -6.017 5.287 1.00 78.00 212 ASP A O 1
ATOM 1715 N N . PHE A 1 213 ? -19.708 -4.940 3.469 1.00 79.44 213 PHE A N 1
ATOM 1716 C CA . PHE A 1 213 ? -18.498 -5.740 3.371 1.00 79.44 213 PHE A CA 1
ATOM 1717 C C . PHE A 1 213 ? -17.467 -5.283 4.402 1.00 79.44 213 PHE A C 1
ATOM 1719 O O . PHE A 1 213 ? -16.916 -4.186 4.330 1.00 79.44 213 PHE A O 1
ATOM 1726 N N . MET A 1 214 ? -17.147 -6.178 5.334 1.00 75.75 214 MET A N 1
ATOM 1727 C CA . MET A 1 214 ? -15.989 -6.042 6.207 1.00 75.75 214 MET A CA 1
ATOM 1728 C C . MET A 1 214 ? -14.882 -6.989 5.767 1.00 75.75 214 MET A C 1
ATOM 1730 O O . MET A 1 214 ? -15.110 -8.188 5.578 1.00 75.75 214 MET A O 1
ATOM 1734 N N . HIS A 1 215 ? -13.665 -6.454 5.669 1.00 81.38 215 HIS A N 1
ATOM 1735 C CA . HIS A 1 215 ? -12.483 -7.252 5.373 1.00 81.38 215 HIS A CA 1
ATOM 1736 C C . HIS A 1 215 ? -12.329 -8.391 6.401 1.00 81.38 215 HIS A C 1
ATOM 1738 O O . HIS A 1 215 ? -12.536 -8.143 7.594 1.00 81.38 215 HIS A O 1
ATOM 1744 N N . PRO A 1 216 ? -11.931 -9.617 6.001 1.00 80.56 216 PRO A N 1
ATOM 1745 C CA . PRO A 1 216 ? -11.875 -10.773 6.902 1.00 80.56 216 PRO A CA 1
ATOM 1746 C C . PRO A 1 216 ? -11.098 -10.529 8.202 1.00 80.56 216 PRO A C 1
ATOM 1748 O O . PRO A 1 216 ? -11.547 -10.942 9.270 1.00 80.56 216 PRO A O 1
ATOM 1751 N N . HIS A 1 217 ? -9.979 -9.798 8.140 1.00 75.19 217 HIS A N 1
ATOM 1752 C CA . HIS A 1 217 ? -9.207 -9.442 9.337 1.00 75.19 217 HIS A CA 1
ATOM 1753 C C . HIS A 1 217 ? -9.984 -8.541 10.308 1.00 75.19 217 HIS A C 1
ATOM 1755 O O . HIS A 1 217 ? -9.958 -8.776 11.514 1.00 75.19 217 HIS A O 1
ATOM 1761 N N . 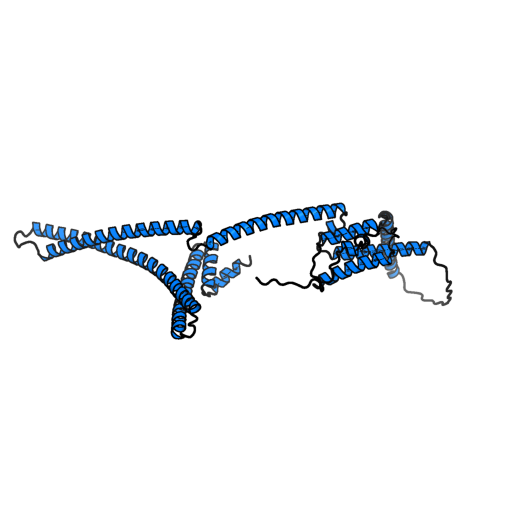HIS A 1 218 ? -10.713 -7.544 9.800 1.00 78.00 218 HIS A N 1
ATOM 1762 C CA . HIS A 1 218 ? -11.521 -6.650 10.635 1.00 78.00 218 HIS A CA 1
ATOM 1763 C C . HIS A 1 218 ? -12.782 -7.336 11.147 1.00 78.00 218 HIS A C 1
ATOM 1765 O O . HIS A 1 218 ? -13.194 -7.095 12.277 1.00 78.00 218 HIS A O 1
ATOM 1771 N N . ARG A 1 219 ? -13.361 -8.239 10.350 1.00 83.75 219 ARG A N 1
ATOM 1772 C CA . ARG A 1 219 ? -14.526 -9.023 10.747 1.00 83.75 219 ARG A CA 1
ATOM 1773 C C . ARG A 1 219 ? -14.243 -9.883 11.976 1.00 83.75 219 ARG A C 1
ATOM 1775 O O . ARG A 1 219 ? -15.026 -9.844 12.916 1.00 83.75 219 ARG A O 1
ATOM 1782 N N . LEU A 1 220 ? -13.115 -10.593 11.997 1.00 83.31 220 LEU A N 1
ATOM 1783 C CA . LEU A 1 220 ? -12.722 -11.407 13.151 1.00 83.31 220 LEU A CA 1
ATOM 1784 C C . LEU A 1 220 ? -12.514 -10.553 14.410 1.00 83.31 220 LEU A C 1
ATOM 1786 O O . LEU A 1 220 ? -13.031 -10.895 15.471 1.00 83.31 220 LEU A O 1
ATOM 1790 N N . ALA A 1 221 ? -11.810 -9.424 14.289 1.00 79.50 221 ALA A N 1
ATOM 1791 C CA . ALA A 1 221 ? -11.595 -8.507 15.410 1.00 79.50 221 ALA A CA 1
ATOM 1792 C C . ALA A 1 221 ? -12.915 -7.904 15.926 1.00 79.50 221 ALA A C 1
ATOM 1794 O O . ALA A 1 221 ? -13.130 -7.803 17.133 1.00 79.50 221 ALA A O 1
ATOM 1795 N N . PHE A 1 222 ? -13.828 -7.547 15.019 1.00 79.50 222 PHE A N 1
ATOM 1796 C CA . PHE A 1 222 ? -15.151 -7.038 15.366 1.00 79.50 222 PHE A CA 1
ATOM 1797 C C . PHE A 1 222 ? -15.999 -8.093 16.085 1.00 79.50 222 PHE A C 1
ATOM 1799 O O . PHE A 1 222 ? -16.576 -7.804 17.130 1.00 79.50 222 PHE A O 1
ATOM 1806 N N . GLU A 1 223 ? -16.050 -9.322 15.566 1.00 86.62 223 GLU A N 1
ATOM 1807 C CA . GLU A 1 223 ? -16.783 -10.433 16.187 1.00 86.62 223 GLU A CA 1
ATOM 1808 C C . GLU A 1 223 ? -16.248 -10.734 17.601 1.00 86.62 223 GLU A C 1
ATOM 1810 O O . GLU A 1 223 ? -17.035 -10.910 18.536 1.00 86.62 223 GLU A O 1
ATOM 1815 N N . GLN A 1 224 ? -14.924 -10.695 17.792 1.00 86.88 224 GLN A N 1
ATOM 1816 C CA . GLN A 1 224 ? -14.295 -10.822 19.111 1.00 86.88 224 GLN A CA 1
ATOM 1817 C C . GLN A 1 224 ? -14.712 -9.685 20.053 1.00 86.88 224 GLN A C 1
ATOM 1819 O O . GLN A 1 224 ? -15.234 -9.957 21.136 1.00 86.88 224 GLN A O 1
ATOM 1824 N N . ALA A 1 225 ? -14.593 -8.427 19.623 1.00 78.62 225 ALA A N 1
ATOM 1825 C CA . ALA A 1 225 ? -14.964 -7.265 20.431 1.00 78.62 225 ALA A CA 1
ATOM 1826 C C . ALA A 1 225 ? -16.455 -7.260 20.819 1.00 78.62 225 ALA A C 1
ATOM 1828 O O . ALA A 1 225 ? -16.817 -6.905 21.943 1.00 78.62 225 ALA A O 1
ATOM 1829 N N . VAL A 1 226 ? -17.341 -7.689 19.913 1.00 86.50 226 VAL A N 1
ATOM 1830 C CA . VAL A 1 226 ? -18.774 -7.843 20.207 1.00 86.50 226 VAL A CA 1
ATOM 1831 C C . VAL A 1 226 ? -18.992 -8.899 21.290 1.00 86.50 226 VAL A C 1
ATOM 1833 O O . VAL A 1 226 ? -19.734 -8.649 22.244 1.00 86.50 226 VAL A O 1
ATOM 1836 N N . SER A 1 227 ? -18.318 -10.048 21.191 1.00 89.12 227 SER A N 1
ATOM 1837 C CA . SER A 1 227 ? -18.439 -11.124 22.180 1.00 89.12 227 SER A CA 1
ATOM 1838 C C . SER A 1 227 ? -17.948 -10.706 23.574 1.00 89.12 227 SER A C 1
ATOM 1840 O O . SER A 1 227 ? -18.618 -10.977 24.577 1.00 89.12 227 SER A O 1
ATOM 1842 N N . GLU A 1 228 ? -16.837 -9.968 23.644 1.00 87.00 228 GLU A N 1
ATOM 1843 C CA . GLU A 1 228 ? -16.291 -9.416 24.887 1.00 87.00 228 GLU A CA 1
ATOM 1844 C C . GLU A 1 228 ? -17.248 -8.396 25.509 1.00 87.00 228 GLU A C 1
ATOM 1846 O O . GLU A 1 228 ? -17.541 -8.446 26.706 1.00 87.00 228 GLU A O 1
ATOM 1851 N N . LEU A 1 229 ? -17.820 -7.511 24.691 1.00 83.38 229 LEU A N 1
ATOM 1852 C CA . LEU A 1 229 ? -18.769 -6.502 25.151 1.00 83.38 229 LEU A CA 1
ATOM 1853 C C . LEU A 1 229 ? -20.049 -7.138 25.708 1.00 83.38 229 LEU A C 1
ATOM 1855 O O . LEU A 1 229 ? -20.585 -6.693 26.728 1.00 83.38 229 LEU A O 1
ATOM 1859 N N . GLU A 1 230 ? -20.549 -8.198 25.078 1.00 89.69 230 GLU A N 1
ATOM 1860 C CA . GLU A 1 230 ? -21.680 -8.956 25.607 1.00 89.69 230 GLU A CA 1
ATOM 1861 C C . GLU A 1 230 ? -21.360 -9.671 26.919 1.00 89.69 230 GLU A C 1
ATOM 1863 O O . GLU A 1 230 ? -22.226 -9.741 27.801 1.00 89.69 230 GLU A O 1
ATOM 1868 N N . HIS A 1 231 ? -20.145 -10.205 27.050 1.00 90.25 231 HIS A N 1
ATOM 1869 C CA . HIS A 1 231 ? -19.670 -10.823 28.280 1.00 90.25 231 HIS A CA 1
ATOM 1870 C C . HIS A 1 231 ? -19.629 -9.798 29.419 1.00 90.25 231 HIS A C 1
ATOM 1872 O O . HIS A 1 231 ? -20.287 -9.994 30.444 1.00 90.25 231 HIS A O 1
ATOM 1878 N N . LEU A 1 232 ? -18.989 -8.649 29.197 1.00 81.81 232 LEU A N 1
ATOM 1879 C CA . LEU A 1 232 ? -18.918 -7.550 30.163 1.00 81.81 232 LEU A CA 1
ATOM 1880 C C . LEU A 1 232 ? -20.311 -7.039 30.557 1.00 81.81 232 LEU A C 1
ATOM 1882 O O . LEU A 1 232 ? -20.598 -6.853 31.738 1.00 81.81 232 LEU A O 1
ATOM 1886 N N . ARG A 1 233 ? -21.239 -6.893 29.600 1.00 85.62 233 ARG A N 1
ATOM 1887 C CA . ARG A 1 233 ? -22.639 -6.524 29.893 1.00 85.62 233 ARG A CA 1
ATOM 1888 C C . ARG A 1 233 ? -23.368 -7.555 30.752 1.00 85.62 233 ARG A C 1
ATOM 1890 O O . ARG A 1 233 ? -24.303 -7.200 31.478 1.00 85.62 233 ARG A O 1
ATOM 1897 N N . ARG A 1 234 ? -23.040 -8.841 30.619 1.00 89.94 234 ARG A N 1
ATOM 1898 C CA . ARG A 1 234 ? -23.612 -9.905 31.457 1.00 89.94 234 ARG A CA 1
ATOM 1899 C C . ARG A 1 234 ? -23.018 -9.863 32.859 1.00 89.94 234 ARG A C 1
ATOM 1901 O O . ARG A 1 234 ? -23.781 -9.945 33.819 1.00 89.94 234 ARG A O 1
ATOM 1908 N N . GLU A 1 235 ? -21.708 -9.690 32.980 1.00 83.75 235 GLU A N 1
ATOM 1909 C CA . GLU A 1 235 ? -21.033 -9.558 34.272 1.00 83.75 235 GLU A CA 1
ATOM 1910 C C . GLU A 1 235 ? -21.500 -8.326 35.038 1.00 83.75 235 GLU A C 1
ATOM 1912 O O . GLU A 1 235 ? -21.930 -8.458 36.180 1.00 83.75 235 GLU A O 1
ATOM 1917 N N . PHE A 1 236 ? -21.559 -7.163 34.390 1.00 80.38 236 PHE A N 1
ATOM 1918 C CA . PHE A 1 236 ? -22.054 -5.934 35.006 1.00 80.38 236 PHE A CA 1
ATOM 1919 C C . PHE A 1 236 ? -23.478 -6.098 35.553 1.00 80.38 236 PHE A C 1
ATOM 1921 O O . PHE A 1 236 ? -23.775 -5.713 36.680 1.00 80.38 236 PHE A O 1
ATOM 1928 N N . ARG A 1 237 ? -24.372 -6.750 34.795 1.00 86.44 237 ARG A N 1
ATOM 1929 C CA . ARG A 1 237 ? -25.733 -7.050 35.270 1.00 86.44 237 ARG A CA 1
ATOM 1930 C C . ARG A 1 237 ? -25.752 -7.991 36.476 1.00 86.44 237 ARG A C 1
ATOM 1932 O O . ARG A 1 237 ? -26.638 -7.859 37.317 1.00 86.44 237 ARG A O 1
ATOM 1939 N N . ARG A 1 238 ? -24.825 -8.949 36.562 1.00 87.69 238 ARG A N 1
ATOM 1940 C CA . ARG A 1 238 ? -24.707 -9.860 37.714 1.00 87.69 238 ARG A CA 1
ATOM 1941 C C . ARG A 1 238 ? -24.168 -9.135 38.942 1.00 87.69 238 ARG A C 1
ATOM 1943 O O . ARG A 1 238 ? -24.727 -9.300 40.021 1.00 87.69 238 ARG A O 1
ATOM 1950 N N . GLU A 1 239 ? -23.131 -8.324 38.770 1.00 74.81 239 GLU A N 1
ATOM 1951 C CA . GLU A 1 239 ? -22.516 -7.571 39.863 1.00 74.81 239 GLU A CA 1
ATOM 1952 C C . GLU A 1 239 ? -23.436 -6.469 40.389 1.00 74.81 239 GLU A C 1
ATOM 1954 O O . GLU A 1 239 ? -23.554 -6.304 41.598 1.00 74.81 239 GLU A O 1
ATOM 1959 N N . ARG A 1 240 ? -24.209 -5.807 39.520 1.00 80.38 240 ARG A N 1
ATOM 1960 C CA . ARG A 1 240 ? -25.255 -4.871 39.952 1.00 80.38 240 ARG A CA 1
ATOM 1961 C C . ARG A 1 240 ? -26.304 -5.547 40.837 1.00 80.38 240 ARG A C 1
ATOM 1963 O O . ARG A 1 240 ? -26.565 -5.067 41.929 1.00 80.38 240 ARG A O 1
ATOM 1970 N N . LYS A 1 241 ? -26.819 -6.715 40.428 1.00 84.81 241 LYS A N 1
ATOM 1971 C CA . LYS A 1 241 ? -27.764 -7.497 41.250 1.00 84.81 241 LYS A CA 1
ATOM 1972 C C . LYS A 1 241 ? -27.169 -7.920 42.596 1.00 84.81 241 LYS A C 1
ATOM 1974 O O . LYS A 1 241 ? -27.886 -7.961 43.589 1.00 84.81 241 LYS A O 1
ATOM 1979 N N . ARG A 1 242 ? -25.877 -8.264 42.638 1.00 79.25 242 ARG A N 1
ATOM 1980 C CA . ARG A 1 242 ? -25.170 -8.567 43.895 1.00 79.25 242 ARG A CA 1
ATOM 1981 C C . ARG A 1 242 ? -25.035 -7.333 44.783 1.00 79.25 242 ARG A C 1
ATOM 1983 O O . ARG A 1 242 ? -25.233 -7.456 45.987 1.00 79.25 242 ARG A O 1
ATOM 1990 N N . GLY A 1 243 ? -24.731 -6.180 44.192 1.00 73.75 243 GLY A N 1
ATOM 1991 C CA . GLY A 1 243 ? -24.704 -4.888 44.873 1.00 73.75 243 GLY A CA 1
ATOM 1992 C C . GLY A 1 243 ? -26.049 -4.558 45.513 1.00 73.75 243 GLY A C 1
ATOM 1993 O O . GLY A 1 243 ? -26.083 -4.312 46.711 1.00 73.75 243 GLY A O 1
ATOM 1994 N N . ASP A 1 244 ? -27.147 -4.669 44.758 1.00 80.06 244 ASP A N 1
ATOM 1995 C CA . ASP A 1 244 ? -28.505 -4.397 45.254 1.00 80.06 244 ASP A CA 1
ATOM 1996 C C . ASP A 1 244 ? -28.871 -5.304 46.452 1.00 80.06 244 ASP A C 1
ATOM 1998 O O . ASP A 1 244 ? -29.442 -4.850 47.444 1.00 80.06 244 ASP A O 1
ATOM 2002 N N . LEU A 1 245 ? -28.504 -6.593 46.392 1.00 80.31 245 LEU A N 1
ATOM 2003 C CA . LEU A 1 245 ? -28.715 -7.540 47.496 1.00 80.31 245 LEU A CA 1
ATOM 2004 C C . LEU A 1 245 ? -27.900 -7.164 48.738 1.00 80.31 245 LEU A C 1
ATOM 2006 O O . LEU A 1 245 ? -28.430 -7.172 49.847 1.00 80.31 245 LEU A O 1
ATOM 2010 N N . LEU A 1 246 ? -26.625 -6.815 48.567 1.00 72.12 246 LEU A N 1
ATOM 2011 C CA . LEU A 1 246 ? -25.780 -6.394 49.683 1.00 72.12 246 LEU A CA 1
ATOM 2012 C C . LEU A 1 246 ? -26.242 -5.068 50.278 1.00 72.12 246 LEU A C 1
ATOM 2014 O O . LEU A 1 246 ? -26.238 -4.935 51.493 1.00 72.12 246 LEU A O 1
ATOM 2018 N N . GLU A 1 247 ? -26.691 -4.119 49.459 1.00 74.44 247 GLU A N 1
ATOM 2019 C CA . GLU A 1 247 ? -27.260 -2.861 49.938 1.00 74.44 247 GLU A CA 1
ATOM 2020 C C . GLU A 1 247 ? -28.509 -3.114 50.794 1.00 74.44 247 GLU A C 1
ATOM 2022 O O . GLU A 1 247 ? -28.650 -2.529 51.868 1.00 74.44 247 GLU A O 1
ATOM 2027 N N . SER A 1 248 ? -29.385 -4.034 50.370 1.00 78.06 248 SER A N 1
ATOM 2028 C CA . SER A 1 248 ? -30.558 -4.422 51.162 1.00 78.06 248 SER A CA 1
ATOM 2029 C C . SER A 1 248 ? -30.181 -5.064 52.503 1.00 78.06 248 SER A C 1
ATOM 2031 O O . SER A 1 248 ? -30.796 -4.759 53.523 1.00 78.06 248 SER A O 1
ATOM 2033 N N . GLU A 1 249 ? -29.122 -5.877 52.531 1.00 72.50 249 GLU A N 1
ATOM 2034 C CA . GLU A 1 249 ? -28.644 -6.536 53.749 1.00 72.50 249 GLU A CA 1
ATOM 2035 C C . GLU A 1 249 ? -27.934 -5.556 54.694 1.00 72.50 249 GLU A C 1
ATOM 2037 O O . GLU A 1 249 ? -28.150 -5.596 55.904 1.00 72.50 249 GLU A O 1
ATOM 2042 N N . VAL A 1 250 ? -27.144 -4.620 54.153 1.00 71.06 250 VAL A N 1
ATOM 2043 C CA . VAL A 1 250 ? -26.549 -3.517 54.921 1.00 71.06 250 VAL A CA 1
ATOM 2044 C C . VAL A 1 250 ? -27.652 -2.679 55.557 1.00 71.06 250 VAL A C 1
ATOM 2046 O O . VAL A 1 250 ? -27.579 -2.407 56.754 1.00 71.06 250 VAL A O 1
ATOM 2049 N N . ARG A 1 251 ? -28.700 -2.312 54.806 1.00 73.00 251 ARG A N 1
ATOM 2050 C CA . ARG A 1 251 ? -29.848 -1.566 55.348 1.00 73.00 251 ARG A CA 1
ATOM 2051 C C . ARG A 1 251 ? -30.550 -2.344 56.461 1.00 73.00 251 ARG A C 1
ATOM 2053 O O . ARG A 1 251 ? -30.736 -1.785 57.535 1.00 73.00 251 ARG A O 1
ATOM 2060 N N . ARG A 1 252 ? -30.822 -3.639 56.258 1.00 79.19 252 ARG A N 1
ATOM 2061 C CA . ARG A 1 252 ? -31.428 -4.526 57.268 1.00 79.19 252 ARG A CA 1
ATOM 2062 C C . ARG A 1 252 ? -30.610 -4.587 58.561 1.00 79.19 252 ARG A C 1
ATOM 2064 O O . ARG A 1 252 ? -31.162 -4.451 59.649 1.00 79.19 252 ARG A O 1
ATOM 2071 N N . LEU A 1 253 ? -29.294 -4.775 58.454 1.00 69.00 253 LEU A N 1
ATOM 2072 C CA . LEU A 1 253 ? -28.396 -4.807 59.614 1.00 69.00 253 LEU A CA 1
ATOM 2073 C C . LEU A 1 253 ? -28.298 -3.436 60.292 1.00 69.00 253 LEU A C 1
ATOM 2075 O O . LEU A 1 253 ? -28.249 -3.365 61.516 1.00 69.00 253 LEU A O 1
ATOM 2079 N N . THR A 1 254 ? -28.309 -2.349 59.517 1.00 70.75 254 THR A N 1
ATOM 2080 C CA . THR A 1 254 ? -28.329 -0.980 60.057 1.00 70.75 254 THR A CA 1
ATOM 2081 C C . THR A 1 254 ? -29.603 -0.731 60.863 1.00 70.75 254 THR A C 1
ATOM 2083 O O . THR A 1 254 ? -29.521 -0.225 61.978 1.00 70.75 254 THR A O 1
ATOM 2086 N N . GLU A 1 255 ? -30.764 -1.136 60.342 1.00 74.38 255 GLU A N 1
ATOM 2087 C CA . GLU A 1 255 ? -32.054 -1.045 61.037 1.00 74.38 255 GLU A CA 1
ATOM 2088 C C . GLU A 1 255 ? -32.056 -1.888 62.323 1.00 74.38 255 GLU A C 1
ATOM 2090 O O . GLU A 1 255 ? -32.383 -1.357 63.380 1.00 74.38 255 GLU A O 1
ATOM 2095 N N . GLN A 1 256 ? -31.565 -3.136 62.293 1.00 71.19 256 GLN A N 1
ATOM 2096 C CA . GLN A 1 256 ? -31.438 -3.978 63.498 1.00 71.19 256 GLN A CA 1
ATOM 2097 C C . GLN A 1 256 ? -30.498 -3.391 64.565 1.00 71.19 256 GLN A C 1
ATOM 2099 O O . GLN A 1 256 ? -30.753 -3.533 65.761 1.00 71.19 256 GLN A O 1
ATOM 2104 N N . ILE A 1 257 ? -29.407 -2.736 64.156 1.00 66.31 257 ILE A N 1
ATOM 2105 C CA . ILE A 1 257 ? -28.485 -2.061 65.081 1.00 66.31 257 ILE A CA 1
ATOM 2106 C C . ILE A 1 257 ? -29.142 -0.815 65.698 1.00 66.31 257 ILE A C 1
ATOM 2108 O O . ILE A 1 257 ? -28.903 -0.531 66.872 1.00 66.31 257 ILE A O 1
ATOM 2112 N N . ILE A 1 258 ? -29.947 -0.074 64.925 1.00 66.31 258 ILE A N 1
ATOM 2113 C CA . ILE A 1 258 ? -30.634 1.148 65.376 1.00 66.31 258 ILE A CA 1
ATOM 2114 C C . ILE A 1 258 ? -31.817 0.826 66.294 1.00 66.31 258 ILE A C 1
ATOM 2116 O O . ILE A 1 258 ? -31.986 1.502 67.307 1.00 66.31 258 ILE A O 1
ATOM 2120 N N . GLU A 1 259 ? -32.622 -0.187 65.964 1.00 70.06 259 GLU A N 1
ATOM 2121 C CA . GLU A 1 259 ? -33.788 -0.583 66.765 1.00 70.06 259 GLU A CA 1
ATOM 2122 C C . GLU A 1 259 ? -33.383 -1.094 68.154 1.00 70.06 259 GLU A C 1
ATOM 2124 O O . GLU A 1 259 ? -34.105 -0.856 69.122 1.00 70.06 259 GLU A O 1
ATOM 2129 N N . GLY A 1 260 ? -32.191 -1.691 68.271 1.00 53.97 260 GLY A N 1
ATOM 2130 C CA . GLY A 1 260 ? -31.600 -2.138 69.531 1.00 53.97 260 GLY A CA 1
ATOM 2131 C C . GLY A 1 260 ? -32.350 -3.319 70.178 1.00 53.97 260 GLY A C 1
ATOM 2132 O O . GLY A 1 260 ? -33.572 -3.431 70.084 1.00 53.97 260 GLY A O 1
ATOM 2133 N N . PRO A 1 261 ? -31.659 -4.244 70.868 1.00 56.56 261 PRO A N 1
ATOM 2134 C CA . PRO A 1 261 ? -32.347 -5.319 71.570 1.00 56.56 261 PRO A CA 1
ATOM 2135 C C . PRO A 1 261 ? -33.110 -4.769 72.787 1.00 56.56 261 PRO A C 1
ATOM 2137 O O . PRO A 1 261 ? -32.607 -3.936 73.544 1.00 56.56 261 PRO A O 1
ATOM 2140 N N . SER A 1 262 ? -34.346 -5.252 72.954 1.00 51.12 262 SER A N 1
ATOM 2141 C CA . SER A 1 262 ? -35.261 -4.952 74.065 1.00 51.12 262 SER A CA 1
ATOM 2142 C C . SER A 1 262 ? -34.560 -5.037 75.439 1.00 51.12 262 SER A C 1
ATOM 2144 O O . SER A 1 262 ? -33.737 -5.934 75.629 1.00 51.12 262 SER A O 1
ATOM 2146 N N . PRO A 1 263 ? -34.875 -4.156 76.417 1.00 50.06 263 PRO A N 1
ATOM 2147 C CA . PRO A 1 263 ? -34.050 -3.865 77.604 1.00 50.06 263 PRO A CA 1
ATOM 2148 C C . PRO A 1 263 ? -33.907 -4.975 78.671 1.00 50.06 263 PRO A C 1
ATOM 2150 O O . PRO A 1 263 ? -33.586 -4.687 79.825 1.00 50.06 263 PRO A O 1
ATOM 2153 N N . SER A 1 264 ? -34.083 -6.249 78.332 1.00 51.88 264 SER A N 1
ATOM 2154 C CA . SER A 1 264 ? -33.897 -7.373 79.250 1.00 51.88 264 SER A CA 1
ATOM 2155 C C . SER A 1 264 ? -32.866 -8.370 78.708 1.00 51.88 264 SER A C 1
ATOM 2157 O O . SER A 1 264 ? -33.127 -8.993 77.685 1.00 51.88 264 SER A O 1
ATOM 2159 N N . VAL A 1 265 ? -31.772 -8.564 79.468 1.00 52.97 265 VAL A N 1
ATOM 2160 C CA . VAL A 1 265 ? -30.678 -9.574 79.368 1.00 52.97 265 VAL A CA 1
ATOM 2161 C C . VAL A 1 265 ? -29.311 -9.048 78.870 1.00 52.97 265 VAL A C 1
ATOM 2163 O O . VAL A 1 265 ? -28.894 -9.207 77.735 1.00 52.97 265 VAL A O 1
ATOM 2166 N N . ARG A 1 266 ? -28.537 -8.470 79.798 1.00 57.53 266 ARG A N 1
ATOM 2167 C CA . ARG A 1 266 ? -27.415 -7.548 79.531 1.00 57.53 266 ARG A CA 1
ATOM 2168 C C . ARG A 1 266 ? -26.088 -8.135 79.006 1.00 57.53 266 ARG A C 1
ATOM 2170 O O . ARG A 1 266 ? -25.293 -7.348 78.514 1.00 57.53 266 ARG A O 1
ATOM 2177 N N . ASN A 1 267 ? -25.812 -9.440 79.116 1.00 57.56 267 ASN A N 1
ATOM 2178 C CA . ASN A 1 267 ? -24.461 -9.981 78.841 1.00 57.56 267 ASN A CA 1
ATOM 2179 C C . ASN A 1 267 ? -24.354 -10.832 77.562 1.00 57.56 267 ASN A C 1
ATOM 2181 O O . ASN A 1 267 ? -23.419 -10.631 76.794 1.00 57.56 267 ASN A O 1
ATOM 2185 N N . GLU A 1 268 ? -25.303 -11.730 77.282 1.00 57.66 268 GLU A N 1
ATOM 2186 C CA . GLU A 1 268 ? -25.319 -12.487 76.012 1.00 57.66 268 GLU A CA 1
ATOM 2187 C C . GLU A 1 268 ? -25.633 -11.565 74.818 1.00 57.66 268 GLU A C 1
ATOM 2189 O O . GLU A 1 268 ? -25.009 -11.666 73.764 1.00 57.66 268 GLU A O 1
ATOM 2194 N N . GLN A 1 269 ? -26.484 -10.556 75.032 1.00 56.91 269 GLN A N 1
ATOM 2195 C CA . GLN A 1 269 ? -26.859 -9.561 74.020 1.00 56.91 269 GLN A CA 1
ATOM 2196 C C . GLN A 1 269 ? -25.720 -8.607 73.639 1.00 56.91 269 GLN A C 1
ATOM 2198 O O . GLN A 1 269 ? -25.718 -8.079 72.530 1.00 56.91 269 GLN A O 1
ATOM 2203 N N . LEU A 1 270 ? -24.734 -8.386 74.521 1.00 61.66 270 LEU A N 1
ATOM 2204 C CA . LEU A 1 270 ? -23.535 -7.605 74.188 1.00 61.66 270 LEU A CA 1
ATOM 2205 C C . LEU A 1 270 ? -22.652 -8.357 73.190 1.00 61.66 270 LEU A C 1
ATOM 2207 O O . LEU A 1 270 ? -22.161 -7.750 72.242 1.00 61.66 270 LEU A O 1
ATOM 2211 N N . HIS A 1 271 ? -22.498 -9.672 73.356 1.00 66.62 271 HIS A N 1
ATOM 2212 C CA . HIS A 1 271 ? -21.758 -10.496 72.403 1.00 66.62 271 HIS A CA 1
ATOM 2213 C C . HIS A 1 271 ? -22.494 -10.661 71.070 1.00 66.62 271 HIS A C 1
ATOM 2215 O O . HIS A 1 271 ? -21.842 -10.646 70.027 1.00 66.62 271 HIS A O 1
ATOM 2221 N N . GLU A 1 272 ? -23.828 -10.737 71.074 1.00 66.00 272 GLU A N 1
ATOM 2222 C CA . GLU A 1 272 ? -24.624 -10.703 69.839 1.00 66.00 272 GLU A CA 1
ATOM 2223 C C . GLU A 1 272 ? -24.495 -9.355 69.117 1.00 66.00 272 GLU A C 1
ATOM 2225 O O . GLU A 1 272 ? -24.224 -9.335 67.920 1.00 66.00 272 GLU A O 1
ATOM 2230 N N . LEU A 1 273 ? -24.575 -8.225 69.831 1.00 65.62 273 LEU A N 1
ATOM 2231 C CA . LEU A 1 273 ? -24.342 -6.886 69.268 1.00 65.62 273 LEU A CA 1
ATOM 2232 C C . LEU A 1 273 ? -22.922 -6.713 68.719 1.00 65.62 273 LEU A C 1
ATOM 2234 O O . LEU A 1 273 ? -22.728 -6.095 67.671 1.00 65.62 273 LEU A O 1
ATOM 2238 N N . GLU A 1 274 ? -21.916 -7.248 69.409 1.00 71.56 274 GLU A N 1
ATOM 2239 C CA . GLU A 1 274 ? -20.534 -7.258 68.930 1.00 71.56 274 GLU A CA 1
ATOM 2240 C C . GLU A 1 274 ? -20.359 -8.156 67.699 1.00 71.56 274 GLU A C 1
ATOM 2242 O O . GLU A 1 274 ? -19.631 -7.780 66.780 1.00 71.56 274 GLU A O 1
ATOM 2247 N N . SER A 1 275 ? -21.039 -9.306 67.645 1.00 75.69 275 SER A N 1
ATOM 2248 C CA . SER A 1 275 ? -21.059 -10.187 66.472 1.00 75.69 275 SER A CA 1
ATOM 2249 C C . SER A 1 275 ? -21.720 -9.502 65.277 1.00 75.69 275 SER A C 1
ATOM 2251 O O . SER A 1 275 ? -21.107 -9.411 64.217 1.00 75.69 275 SER A O 1
ATOM 2253 N N . LEU A 1 276 ? -22.905 -8.912 65.467 1.00 69.88 276 LEU A N 1
ATOM 2254 C CA . LEU A 1 276 ? -23.608 -8.133 64.445 1.00 69.88 276 LEU A CA 1
ATOM 2255 C C . LEU A 1 276 ? -22.776 -6.943 63.955 1.00 69.88 276 LEU A C 1
ATOM 2257 O O . LEU A 1 276 ? -22.765 -6.655 62.761 1.00 69.88 276 LEU A O 1
ATOM 2261 N N . ARG A 1 277 ? -22.028 -6.267 64.839 1.00 74.19 277 ARG A N 1
ATOM 2262 C CA . ARG A 1 277 ? -21.097 -5.200 64.436 1.00 74.19 277 ARG A CA 1
ATOM 2263 C C . ARG A 1 277 ? -19.941 -5.715 63.582 1.00 74.19 277 ARG A C 1
ATOM 2265 O O . ARG A 1 277 ? -19.555 -5.026 62.639 1.00 74.19 277 ARG A O 1
ATOM 2272 N N . ARG A 1 278 ? -19.384 -6.891 63.889 1.00 76.06 278 ARG A N 1
ATOM 2273 C CA . ARG A 1 278 ? -18.328 -7.512 63.068 1.00 76.06 278 ARG A CA 1
ATOM 2274 C C . ARG A 1 278 ? -18.867 -7.936 61.704 1.00 76.06 278 ARG A C 1
ATOM 2276 O O . ARG A 1 278 ? -18.222 -7.655 60.696 1.00 76.06 278 ARG A O 1
ATOM 2283 N N . ASP A 1 279 ? -20.057 -8.528 61.662 1.00 70.88 279 ASP A N 1
ATOM 2284 C CA . ASP A 1 279 ? -20.712 -8.927 60.414 1.00 70.88 279 ASP A CA 1
ATOM 2285 C C . ASP A 1 279 ? -21.069 -7.707 59.557 1.00 70.88 279 ASP A C 1
ATOM 2287 O O . ASP A 1 279 ? -20.780 -7.687 58.359 1.00 70.88 279 ASP A O 1
ATOM 2291 N N . TYR A 1 280 ? -21.582 -6.639 60.175 1.00 71.00 280 TYR A N 1
ATOM 2292 C CA . TYR A 1 280 ? -21.816 -5.354 59.519 1.00 71.00 280 TYR A CA 1
ATOM 2293 C C . TYR A 1 280 ? -20.527 -4.770 58.931 1.00 71.00 280 TYR A C 1
ATOM 2295 O O . TYR A 1 280 ? -20.507 -4.381 57.767 1.00 71.00 280 TYR A O 1
ATOM 2303 N N . GLN A 1 281 ? -19.427 -4.747 59.691 1.00 73.69 281 GLN A N 1
ATOM 2304 C CA . GLN A 1 281 ? -18.138 -4.255 59.194 1.00 73.69 281 GLN A CA 1
ATOM 2305 C C . GLN A 1 281 ? -17.625 -5.080 58.008 1.00 73.69 281 GLN A C 1
ATOM 2307 O O . GLN A 1 281 ? -17.142 -4.514 57.029 1.00 73.69 281 GLN A O 1
ATOM 2312 N N . LEU A 1 282 ? -17.760 -6.405 58.061 1.00 78.62 282 LEU A N 1
ATOM 2313 C CA . LEU A 1 282 ? -17.290 -7.297 57.004 1.00 78.62 282 LEU A CA 1
ATOM 2314 C C . LEU A 1 282 ? -18.145 -7.191 55.730 1.00 78.62 282 LEU A C 1
ATOM 2316 O O . LEU A 1 282 ? -17.620 -7.252 54.617 1.00 78.62 282 LEU A O 1
ATOM 2320 N N . ILE A 1 283 ? -19.457 -7.009 55.877 1.00 68.12 283 ILE A N 1
ATOM 2321 C CA . ILE A 1 283 ? -20.382 -6.792 54.758 1.00 68.12 283 ILE A CA 1
ATOM 2322 C C . ILE A 1 283 ? -20.203 -5.385 54.175 1.00 68.12 283 ILE A C 1
ATOM 2324 O O . ILE A 1 283 ? -20.149 -5.255 52.955 1.00 68.12 283 ILE A O 1
ATOM 2328 N N . SER A 1 284 ? -20.013 -4.362 55.012 1.00 64.50 284 SER A N 1
ATOM 2329 C CA . SER A 1 284 ? -19.683 -2.997 54.582 1.00 64.50 284 SER A CA 1
ATOM 2330 C C . SER A 1 284 ? -18.387 -2.975 53.775 1.00 64.50 284 SER A C 1
ATOM 2332 O O . SER A 1 284 ? -18.360 -2.413 52.689 1.00 64.50 284 SER A O 1
ATOM 2334 N N . GLN A 1 285 ? -17.338 -3.672 54.226 1.00 74.12 285 GLN A N 1
ATOM 2335 C CA . GLN A 1 285 ? -16.093 -3.797 53.461 1.00 74.12 285 GLN A CA 1
ATOM 2336 C C . GLN A 1 285 ? -16.305 -4.496 52.110 1.00 74.12 285 GLN A C 1
ATOM 2338 O O . GLN A 1 285 ? -15.752 -4.071 51.097 1.00 74.12 285 GLN A O 1
ATOM 2343 N N . LYS A 1 286 ? -17.123 -5.557 52.057 1.00 72.38 286 LYS A N 1
ATOM 2344 C CA . LYS A 1 286 ? -17.469 -6.225 50.789 1.00 72.38 286 LYS A CA 1
ATOM 2345 C C . LYS A 1 286 ? -18.277 -5.319 49.860 1.00 72.38 286 LYS A C 1
ATOM 2347 O O . LYS A 1 286 ? -18.063 -5.369 48.650 1.00 72.38 286 LYS A O 1
ATOM 2352 N N . TYR A 1 287 ? -19.173 -4.507 50.412 1.00 62.00 287 TYR A N 1
ATOM 2353 C CA . TYR A 1 287 ? -19.930 -3.505 49.674 1.00 62.00 287 TYR A CA 1
ATOM 2354 C C . TYR A 1 287 ? -19.000 -2.426 49.111 1.00 62.00 287 TYR A C 1
ATOM 2356 O O . TYR A 1 287 ? -19.029 -2.184 47.910 1.00 62.00 287 TYR A O 1
ATOM 2364 N N . ASP A 1 288 ? -18.090 -1.881 49.918 1.00 67.50 288 ASP A N 1
ATOM 2365 C CA . ASP A 1 288 ? -17.115 -0.875 49.482 1.00 67.50 288 ASP A CA 1
ATOM 2366 C C . ASP A 1 288 ? -16.202 -1.405 48.367 1.00 67.50 288 ASP A C 1
ATOM 2368 O O . ASP A 1 288 ? -15.975 -0.708 47.375 1.00 67.50 288 ASP A O 1
ATOM 2372 N N . MET A 1 289 ? -15.742 -2.662 48.468 1.00 73.06 289 MET A N 1
ATOM 2373 C CA . MET A 1 289 ? -14.979 -3.330 47.401 1.00 73.06 289 MET A CA 1
ATOM 2374 C C . MET A 1 289 ? -15.795 -3.515 46.113 1.00 73.06 289 MET A C 1
ATOM 2376 O O . MET A 1 289 ? -15.264 -3.402 45.007 1.00 73.06 289 MET A O 1
ATOM 2380 N N . LEU A 1 290 ? -17.090 -3.810 46.228 1.00 66.19 290 LEU A N 1
ATOM 2381 C CA . LEU A 1 290 ? -17.981 -3.930 45.074 1.00 66.19 290 LEU A CA 1
ATOM 2382 C C . LEU A 1 290 ? -18.295 -2.581 44.442 1.00 66.19 290 LEU A C 1
ATOM 2384 O O . LEU A 1 290 ? -18.348 -2.495 43.219 1.00 66.19 290 LEU A O 1
ATOM 2388 N N . VAL A 1 291 ? -18.455 -1.531 45.245 1.00 64.88 291 VAL A N 1
ATOM 2389 C CA . VAL A 1 291 ? -18.607 -0.155 44.768 1.00 64.88 291 VAL A CA 1
ATOM 2390 C C . VAL A 1 291 ? -17.349 0.276 44.021 1.00 64.88 291 VAL A C 1
ATOM 2392 O O . VAL A 1 291 ? -17.464 0.769 42.903 1.00 64.88 291 VAL A O 1
ATOM 2395 N N . THR A 1 292 ? -16.150 0.007 44.551 1.00 67.81 292 THR A N 1
ATOM 2396 C CA . THR A 1 292 ? -14.893 0.302 43.835 1.00 67.81 292 THR A CA 1
ATOM 2397 C C . THR A 1 292 ? -14.785 -0.473 42.527 1.00 67.81 292 THR A C 1
ATOM 2399 O O . THR A 1 292 ? -14.466 0.116 41.497 1.00 67.81 292 THR A O 1
ATOM 2402 N N . LYS A 1 293 ? -15.126 -1.767 42.524 1.00 69.12 293 LYS A N 1
ATOM 2403 C CA . LYS A 1 293 ? -15.137 -2.579 41.300 1.00 69.12 293 LYS A CA 1
ATOM 2404 C C . LYS A 1 293 ? -16.195 -2.112 40.291 1.00 69.12 293 LYS A C 1
ATOM 2406 O O . LYS A 1 293 ? -15.946 -2.144 39.090 1.00 69.12 293 LYS A O 1
ATOM 2411 N N . ASN A 1 294 ? -17.358 -1.645 40.750 1.00 58.62 294 ASN A N 1
ATOM 2412 C CA . ASN A 1 294 ? -18.389 -1.053 39.894 1.00 58.62 294 ASN A CA 1
ATOM 2413 C C . ASN A 1 294 ? -17.958 0.298 39.325 1.00 58.62 294 ASN A C 1
ATOM 2415 O O . ASN A 1 294 ? -18.247 0.557 38.164 1.00 58.62 294 ASN A O 1
ATOM 2419 N N . ILE A 1 295 ? -17.254 1.131 40.093 1.00 65.81 295 ILE A N 1
ATOM 2420 C CA . ILE A 1 295 ? -16.657 2.378 39.596 1.00 65.81 295 ILE A CA 1
ATOM 2421 C C . ILE A 1 295 ? -15.600 2.055 38.538 1.00 65.81 295 ILE A C 1
ATOM 2423 O O . ILE A 1 295 ? -15.607 2.657 37.474 1.00 65.81 295 ILE A O 1
ATOM 2427 N N . GLU A 1 296 ? -14.745 1.056 38.764 1.00 72.94 296 GLU A N 1
ATOM 2428 C CA . GLU A 1 296 ? -13.745 0.631 37.779 1.00 72.94 296 GLU A CA 1
ATOM 2429 C C . GLU A 1 296 ? -14.392 0.096 36.489 1.00 72.94 296 GLU A C 1
ATOM 2431 O O . GLU A 1 296 ? -13.992 0.472 35.388 1.00 72.94 296 GLU A O 1
ATOM 2436 N N . LEU A 1 297 ? -15.432 -0.736 36.605 1.00 59.78 297 LEU A N 1
ATOM 2437 C CA . LEU A 1 297 ? -16.209 -1.213 35.456 1.00 59.78 297 LEU A CA 1
ATOM 2438 C C . LEU A 1 297 ? -16.968 -0.077 34.760 1.00 59.78 297 LEU A C 1
ATOM 2440 O O . LEU A 1 297 ? -17.050 -0.077 33.535 1.00 59.78 297 LEU A O 1
ATOM 2444 N N . SER A 1 298 ? -17.502 0.886 35.515 1.00 53.25 298 SER A N 1
ATOM 2445 C CA . SER A 1 298 ? -18.181 2.070 34.982 1.00 53.25 298 SER A CA 1
ATOM 2446 C C . SER A 1 298 ? -17.211 2.961 34.221 1.00 53.25 298 SER A C 1
ATOM 2448 O O . SER A 1 298 ? -17.523 3.343 33.105 1.00 53.25 298 SER A O 1
ATOM 2450 N N . ASN A 1 299 ? -16.014 3.205 34.755 1.00 62.69 299 ASN A N 1
ATOM 2451 C CA . ASN A 1 299 ? -14.971 3.979 34.087 1.00 62.69 299 ASN A CA 1
ATOM 2452 C C . ASN A 1 299 ? -14.505 3.277 32.807 1.00 62.69 299 ASN A C 1
ATOM 2454 O O . ASN A 1 299 ? -14.448 3.900 31.758 1.00 62.69 299 ASN A O 1
ATOM 2458 N N . ARG A 1 300 ? -14.290 1.954 32.838 1.00 63.19 300 ARG A N 1
ATOM 2459 C CA . ARG A 1 300 ? -13.970 1.182 31.621 1.00 63.19 300 ARG A CA 1
ATOM 2460 C C . ARG A 1 300 ? -15.104 1.222 30.587 1.00 63.19 300 ARG A C 1
ATOM 2462 O O . ARG A 1 300 ? -14.851 1.245 29.384 1.00 63.19 300 ARG A O 1
ATOM 2469 N N . LEU A 1 301 ? -16.364 1.223 31.029 1.00 56.75 301 LEU A N 1
ATOM 2470 C CA . LEU A 1 301 ? -17.531 1.382 30.154 1.00 56.75 301 LEU A CA 1
ATOM 2471 C C . LEU A 1 301 ? -17.658 2.812 29.611 1.00 56.75 301 LEU A C 1
ATOM 2473 O O . LEU A 1 301 ? -18.035 2.972 28.450 1.00 56.75 301 LEU A O 1
ATOM 2477 N N . GLU A 1 302 ? -17.336 3.826 30.413 1.00 55.97 302 GLU A N 1
ATOM 2478 C CA . GLU A 1 302 ? -17.279 5.230 30.008 1.00 55.97 302 GLU A CA 1
ATOM 2479 C C . GLU A 1 302 ? -16.156 5.460 28.999 1.00 55.97 302 GLU A C 1
ATOM 2481 O O . GLU A 1 302 ? -16.420 6.047 27.954 1.00 55.97 302 GLU A O 1
ATOM 2486 N N . ASP A 1 303 ? -14.969 4.890 29.200 1.00 54.97 303 ASP A N 1
ATOM 2487 C CA . ASP A 1 303 ? -13.854 4.927 28.249 1.00 54.97 303 ASP A CA 1
ATOM 2488 C C . ASP A 1 303 ? -14.255 4.313 26.896 1.00 54.97 303 ASP A C 1
ATOM 2490 O O . ASP A 1 303 ? -14.078 4.927 25.840 1.00 54.97 303 ASP A O 1
ATOM 2494 N N . HIS A 1 304 ? -14.921 3.152 26.906 1.00 53.12 304 HIS A N 1
ATOM 2495 C CA . HIS A 1 304 ? -15.500 2.564 25.692 1.00 53.12 304 HIS A CA 1
ATOM 2496 C C . HIS A 1 304 ? -16.647 3.399 25.091 1.00 53.12 304 HIS A C 1
ATOM 2498 O O . HIS A 1 304 ? -16.891 3.336 23.882 1.00 53.12 304 HIS A O 1
ATOM 2504 N N . SER A 1 305 ? -17.364 4.178 25.904 1.00 52.78 305 SER A N 1
ATOM 2505 C CA . SER A 1 305 ? -18.410 5.095 25.440 1.00 52.78 305 SER A CA 1
ATOM 2506 C C . SER A 1 305 ? -17.833 6.378 24.832 1.00 52.78 305 SER A C 1
ATOM 2508 O O . SER A 1 305 ? -18.392 6.884 23.862 1.00 52.78 305 SER A O 1
ATOM 2510 N N . HIS A 1 306 ? -16.692 6.867 25.328 1.00 52.03 306 HIS A N 1
ATOM 2511 C CA . HIS A 1 306 ? -15.998 8.051 24.829 1.00 52.03 306 HIS A CA 1
ATOM 2512 C C . HIS A 1 306 ? -15.324 7.790 23.480 1.00 52.03 306 HIS A C 1
ATOM 2514 O O . HIS A 1 306 ? -15.422 8.637 22.592 1.00 52.03 306 HIS A O 1
ATOM 2520 N N . VAL A 1 307 ? -14.739 6.602 23.280 1.00 51.56 307 VAL A N 1
ATOM 2521 C CA . VAL A 1 307 ? -14.213 6.172 21.969 1.00 51.56 307 VAL A CA 1
ATOM 2522 C C . VAL A 1 307 ? -15.342 6.108 20.933 1.00 51.56 307 VAL A C 1
ATOM 2524 O O . VAL A 1 307 ? -15.238 6.722 19.872 1.00 51.56 307 VAL A O 1
ATOM 2527 N N . LYS A 1 308 ? -16.491 5.510 21.290 1.00 56.19 308 LYS A N 1
ATOM 2528 C CA . LYS A 1 308 ? -17.700 5.541 20.446 1.00 56.19 308 LYS A CA 1
ATOM 2529 C C . LYS A 1 308 ? -18.259 6.953 20.256 1.00 56.19 308 LYS A C 1
ATOM 2531 O O . LYS A 1 308 ? -18.814 7.237 19.204 1.00 56.19 308 LYS A O 1
ATOM 2536 N N . SER A 1 309 ? -18.133 7.840 21.242 1.00 64.25 309 SER A N 1
ATOM 2537 C CA . SER A 1 309 ? -18.618 9.226 21.175 1.00 64.25 309 SER A CA 1
ATOM 2538 C C . SER A 1 309 ? -17.811 10.071 20.186 1.00 64.25 309 SER A C 1
ATOM 2540 O O . SER A 1 309 ? -18.394 10.854 19.442 1.00 64.25 309 SER A O 1
ATOM 2542 N N . LEU A 1 310 ? -16.489 9.885 20.130 1.00 63.62 310 LEU A N 1
ATOM 2543 C CA . LEU A 1 310 ? -15.601 10.573 19.187 1.00 63.62 310 LEU A CA 1
ATOM 2544 C C . LEU A 1 310 ? -15.814 10.102 17.744 1.00 63.62 310 LEU A C 1
ATOM 2546 O O . LEU A 1 310 ? -15.955 10.937 16.851 1.00 63.62 310 LEU A O 1
ATOM 2550 N N . GLU A 1 311 ? -15.916 8.790 17.523 1.00 66.00 311 GLU A N 1
ATOM 2551 C CA . GLU A 1 311 ? -16.260 8.215 16.214 1.00 66.00 311 GLU A CA 1
ATOM 2552 C C . GLU A 1 311 ? -17.655 8.672 15.759 1.00 66.00 311 GLU A C 1
ATOM 2554 O O . GLU A 1 311 ? -17.811 9.218 14.669 1.00 66.00 311 GLU A O 1
ATOM 2559 N N . GLN A 1 312 ? -18.659 8.596 16.638 1.00 70.25 312 GLN A N 1
ATOM 2560 C CA . GLN A 1 312 ? -20.004 9.104 16.348 1.00 70.25 312 GLN A CA 1
ATOM 2561 C C . GLN A 1 312 ? -20.038 10.620 16.124 1.00 70.25 312 GLN A C 1
ATOM 2563 O O . GLN A 1 312 ? -20.896 11.109 15.389 1.00 70.25 312 GLN A O 1
ATOM 2568 N N . ALA A 1 313 ? -19.164 11.393 16.774 1.00 65.88 313 ALA A N 1
ATOM 2569 C CA . ALA A 1 313 ? -19.053 12.829 16.542 1.00 65.88 313 ALA A CA 1
ATOM 2570 C C . ALA A 1 313 ? -18.471 13.119 15.152 1.00 65.88 313 ALA A C 1
ATOM 2572 O O . ALA A 1 313 ? -18.988 13.993 14.456 1.00 65.88 313 ALA A O 1
ATOM 2573 N N . LEU A 1 314 ? -17.459 12.359 14.722 1.00 71.50 314 LEU A N 1
ATOM 2574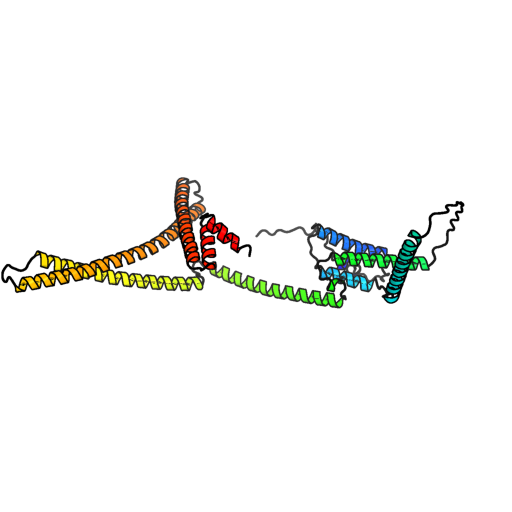 C CA . LEU A 1 314 ? -16.892 12.441 13.373 1.00 71.50 314 LEU A CA 1
ATOM 2575 C C . LEU A 1 314 ? -17.922 12.068 12.301 1.00 71.50 314 LEU A C 1
ATOM 2577 O O . LEU A 1 314 ? -18.091 12.823 11.341 1.00 71.50 314 LEU A O 1
ATOM 2581 N N . ASP A 1 315 ? -18.666 10.980 12.500 1.00 75.56 315 ASP A N 1
ATOM 2582 C CA . ASP A 1 315 ? -19.724 10.554 11.578 1.00 75.56 315 ASP A CA 1
ATOM 2583 C C . ASP A 1 315 ? -20.841 11.597 11.482 1.00 75.56 315 ASP A C 1
ATOM 2585 O O . ASP A 1 315 ? -21.239 11.988 10.387 1.00 75.56 315 ASP A O 1
ATOM 2589 N N . LYS A 1 316 ? -21.276 12.171 12.611 1.00 74.06 316 LYS A N 1
ATOM 2590 C CA . LYS A 1 316 ? -22.282 13.248 12.621 1.00 74.06 316 LYS A CA 1
ATOM 2591 C C . LYS A 1 316 ? -21.811 14.509 11.900 1.00 74.06 316 LYS A C 1
ATOM 2593 O O . LYS A 1 316 ? -22.615 15.158 11.231 1.00 74.06 316 LYS A O 1
ATOM 2598 N N . VAL A 1 317 ? -20.540 14.890 12.041 1.00 73.44 317 VAL A N 1
ATOM 2599 C CA . VAL A 1 317 ? -19.968 16.030 11.305 1.00 73.44 317 VAL A CA 1
ATOM 2600 C C . VAL A 1 317 ? -19.934 15.721 9.808 1.00 73.44 317 VAL A C 1
ATOM 2602 O O . VAL A 1 317 ? -20.354 16.554 9.003 1.00 73.44 317 VAL A O 1
ATOM 2605 N N . ARG A 1 318 ? -19.512 14.511 9.429 1.00 79.25 318 ARG A N 1
ATOM 2606 C CA . ARG A 1 318 ? -19.474 14.051 8.036 1.00 79.25 318 ARG A CA 1
ATOM 2607 C C . ARG A 1 318 ? -20.864 14.027 7.398 1.00 79.25 318 ARG A C 1
ATOM 2609 O O . ARG A 1 318 ? -21.032 14.545 6.296 1.00 79.25 318 ARG A O 1
ATOM 2616 N N . ASP A 1 319 ? -21.861 13.498 8.097 1.00 79.12 319 ASP A N 1
ATOM 2617 C CA . ASP A 1 319 ? -23.246 13.439 7.627 1.00 79.12 319 ASP A CA 1
ATOM 2618 C C . ASP A 1 319 ? -23.841 14.833 7.432 1.00 79.12 319 ASP A C 1
ATOM 2620 O O . ASP A 1 319 ? -24.518 15.080 6.435 1.00 79.12 319 ASP A O 1
ATOM 2624 N N . ARG A 1 320 ? -23.537 15.780 8.329 1.00 76.69 320 ARG A N 1
ATOM 2625 C CA . ARG A 1 320 ? -23.965 17.183 8.190 1.00 76.69 320 ARG A CA 1
ATOM 2626 C C . ARG A 1 320 ? -23.318 17.875 6.996 1.00 76.69 320 ARG A C 1
ATOM 2628 O O . ARG A 1 320 ? -24.005 18.606 6.289 1.00 76.69 320 ARG A O 1
ATOM 2635 N N . ILE A 1 321 ? -22.027 17.638 6.753 1.00 76.06 321 ILE A N 1
ATOM 2636 C CA . ILE A 1 321 ? -21.324 18.160 5.571 1.00 76.06 321 ILE A CA 1
ATOM 2637 C C . ILE A 1 321 ? -21.954 17.588 4.298 1.00 76.06 321 ILE A C 1
ATOM 2639 O O . ILE A 1 321 ? -22.299 18.336 3.389 1.00 76.06 321 ILE A O 1
ATOM 2643 N N . ASN A 1 322 ? -22.171 16.274 4.253 1.00 80.00 322 ASN A N 1
ATOM 2644 C CA . ASN A 1 322 ? -22.784 15.610 3.106 1.00 80.00 322 ASN A CA 1
ATOM 2645 C C . ASN A 1 322 ? -24.223 16.079 2.862 1.00 80.00 322 ASN A C 1
ATOM 2647 O O . ASN A 1 322 ? -24.619 16.246 1.711 1.00 80.00 322 ASN A O 1
ATOM 2651 N N . ALA A 1 323 ? -25.002 16.302 3.923 1.00 76.88 323 ALA A N 1
ATOM 2652 C CA . ALA A 1 323 ? -26.346 16.854 3.820 1.00 76.88 323 ALA A CA 1
ATOM 2653 C C . ALA A 1 323 ? -26.316 18.272 3.232 1.00 76.88 323 ALA A C 1
ATOM 2655 O O . ALA A 1 323 ? -27.030 18.524 2.269 1.00 76.88 323 ALA A O 1
ATOM 2656 N N . ALA A 1 324 ? -25.438 19.148 3.735 1.00 70.38 324 ALA A N 1
ATOM 2657 C CA . ALA A 1 324 ? -25.292 20.518 3.240 1.00 70.38 324 ALA A CA 1
ATOM 2658 C C . ALA A 1 324 ? -24.833 20.586 1.771 1.00 70.38 324 ALA A C 1
ATOM 2660 O O . ALA A 1 324 ? -25.307 21.434 1.022 1.00 70.38 324 ALA A O 1
ATOM 2661 N N . ILE A 1 325 ? -23.951 19.673 1.343 1.00 76.88 325 ILE A N 1
ATOM 2662 C CA . ILE A 1 325 ? -23.513 19.561 -0.059 1.00 76.88 325 ILE A CA 1
ATOM 2663 C C . ILE A 1 325 ? -24.662 19.091 -0.961 1.00 76.88 325 ILE A C 1
ATOM 2665 O O . ILE A 1 325 ? -24.794 19.559 -2.083 1.00 76.88 325 ILE A O 1
ATOM 2669 N N . ARG A 1 326 ? -25.502 18.160 -0.493 1.00 75.88 326 ARG A N 1
ATOM 2670 C CA . ARG A 1 326 ? -26.618 17.622 -1.290 1.00 75.88 326 ARG A CA 1
ATOM 2671 C C . ARG A 1 326 ? -27.776 18.600 -1.453 1.00 75.88 326 ARG A C 1
ATOM 2673 O O . ARG A 1 326 ? -28.522 18.472 -2.417 1.00 75.88 326 ARG A O 1
ATOM 2680 N N . THR A 1 327 ? -27.965 19.514 -0.507 1.00 72.62 327 THR A N 1
ATOM 2681 C CA . THR A 1 327 ? -29.070 20.480 -0.534 1.00 72.62 327 THR A CA 1
ATOM 2682 C C . THR A 1 327 ? -28.711 21.801 -1.217 1.00 72.62 327 THR A C 1
ATOM 2684 O O . THR A 1 327 ? -29.585 22.656 -1.300 1.00 72.62 327 THR A O 1
ATOM 2687 N N . ASP A 1 328 ? -27.462 21.989 -1.676 1.00 59.34 328 ASP A N 1
ATOM 2688 C CA . ASP A 1 328 ? -26.916 23.262 -2.199 1.00 59.34 328 ASP A CA 1
ATOM 2689 C C . ASP A 1 328 ? -27.133 24.473 -1.261 1.00 59.34 328 ASP A C 1
ATOM 2691 O O . ASP A 1 328 ? -27.002 25.635 -1.646 1.00 59.34 328 ASP A O 1
ATOM 2695 N N . ASP A 1 329 ? -27.396 24.208 0.023 1.00 60.91 329 ASP A N 1
ATOM 2696 C CA . ASP A 1 329 ? -27.781 25.201 1.033 1.00 60.91 329 ASP A CA 1
ATOM 2697 C C . ASP A 1 329 ? -26.532 25.809 1.707 1.00 60.91 329 ASP A C 1
ATOM 2699 O O . ASP A 1 329 ? -26.400 25.916 2.929 1.00 60.91 329 ASP A O 1
ATOM 2703 N N . LEU A 1 330 ? -25.555 26.170 0.869 1.00 59.81 330 LEU A N 1
ATOM 2704 C CA . LEU A 1 330 ? -24.245 26.722 1.243 1.00 59.81 330 LEU A CA 1
ATOM 2705 C C . LEU A 1 330 ? -24.339 28.131 1.854 1.00 59.81 330 LEU A C 1
ATOM 2707 O O . LEU A 1 330 ? -23.358 28.634 2.398 1.00 59.81 330 LEU A O 1
ATOM 2711 N N . THR A 1 331 ? -25.510 28.767 1.791 1.00 58.56 331 THR A N 1
ATOM 2712 C CA . THR A 1 331 ? -25.780 30.103 2.344 1.00 58.56 331 THR A CA 1
ATOM 2713 C C . THR A 1 331 ? -25.994 30.109 3.856 1.00 58.56 331 THR A C 1
ATOM 2715 O O . THR A 1 331 ? -26.048 31.174 4.469 1.00 58.56 331 THR A O 1
ATOM 2718 N N . ASN A 1 332 ? -26.117 28.940 4.490 1.00 66.06 332 ASN A N 1
ATOM 2719 C CA . ASN A 1 332 ? -26.401 28.833 5.916 1.00 66.06 332 ASN A CA 1
ATOM 2720 C C . ASN A 1 332 ? -25.112 28.998 6.752 1.00 66.06 332 ASN A C 1
ATOM 2722 O O . ASN A 1 332 ? -24.572 28.041 7.314 1.00 66.06 332 ASN A O 1
ATOM 2726 N N . GLU A 1 333 ? -24.592 30.231 6.826 1.00 68.25 333 GLU A N 1
ATOM 2727 C CA . GLU A 1 333 ? -23.328 30.579 7.505 1.00 68.25 333 GLU A CA 1
ATOM 2728 C C . GLU A 1 333 ? -23.249 30.037 8.943 1.00 68.25 333 GLU A C 1
ATOM 2730 O O . GLU A 1 333 ? -22.198 29.578 9.393 1.00 68.25 333 GLU A O 1
ATOM 2735 N N . MET A 1 334 ? -24.379 29.998 9.654 1.00 64.56 334 MET A N 1
ATOM 2736 C CA . MET A 1 334 ? -24.476 29.456 11.013 1.00 64.56 334 MET A CA 1
ATOM 2737 C C . MET A 1 334 ? -24.165 27.954 11.095 1.00 64.56 334 MET A C 1
ATOM 2739 O O . MET A 1 334 ? -23.556 27.500 12.069 1.00 64.56 334 MET A O 1
ATOM 2743 N N . LEU A 1 335 ? -24.542 27.176 10.078 1.00 69.81 335 LEU A N 1
ATOM 2744 C CA . LEU A 1 335 ? -24.238 25.747 9.994 1.00 69.81 335 LEU A CA 1
ATOM 2745 C C . LEU A 1 335 ? -22.744 25.527 9.714 1.00 69.81 335 LEU A C 1
ATOM 2747 O O . LEU A 1 335 ? -22.118 24.688 10.362 1.00 69.81 335 LEU A O 1
ATOM 2751 N N . ILE A 1 336 ? -22.147 26.348 8.846 1.00 73.62 336 ILE A N 1
ATOM 2752 C CA . ILE A 1 336 ? -20.705 26.324 8.551 1.00 73.62 336 ILE A CA 1
ATOM 2753 C C . ILE A 1 336 ? -19.883 26.689 9.796 1.00 73.62 336 ILE A C 1
ATOM 2755 O O . ILE A 1 336 ? -18.920 25.993 10.122 1.00 73.62 336 ILE A O 1
ATOM 2759 N N . VAL A 1 337 ? -20.265 27.740 10.531 1.00 77.75 337 VAL A N 1
ATOM 2760 C CA . VAL A 1 337 ? -19.589 28.147 11.778 1.00 77.75 337 VAL A CA 1
ATOM 2761 C C . VAL A 1 337 ? -19.674 27.047 12.837 1.00 77.75 337 VAL A C 1
ATOM 2763 O O . VAL A 1 337 ? -18.687 26.771 13.522 1.00 77.75 337 VAL A O 1
ATOM 2766 N N . ARG A 1 338 ? -20.828 26.381 12.962 1.00 74.75 338 ARG A N 1
ATOM 2767 C CA . ARG A 1 338 ? -21.003 25.260 13.893 1.00 74.75 338 ARG A CA 1
ATOM 2768 C C . ARG A 1 338 ? -20.109 24.074 13.532 1.00 74.75 338 ARG A C 1
ATOM 2770 O O . ARG A 1 338 ? -19.405 23.578 14.406 1.00 74.75 338 ARG A O 1
ATOM 2777 N N . ILE A 1 339 ? -20.092 23.670 12.260 1.00 76.44 339 ILE A N 1
ATOM 2778 C CA . ILE A 1 339 ? -19.231 22.584 11.766 1.00 76.44 339 ILE A CA 1
ATOM 2779 C C . ILE A 1 339 ? -17.753 22.923 11.995 1.00 76.44 339 ILE A C 1
ATOM 2781 O O . ILE A 1 339 ? -17.005 22.081 12.480 1.00 76.44 339 ILE A O 1
ATOM 2785 N N . ARG A 1 340 ? -17.329 24.166 11.729 1.00 79.62 340 ARG A N 1
ATOM 2786 C CA . ARG A 1 340 ? -15.948 24.610 11.988 1.00 79.62 340 ARG A CA 1
ATOM 2787 C C . ARG A 1 340 ? -15.559 24.488 13.461 1.00 79.62 340 ARG A C 1
ATOM 2789 O O . ARG A 1 340 ? -14.499 23.947 13.749 1.00 79.62 340 ARG A O 1
ATOM 2796 N N . ARG A 1 341 ? -16.417 24.924 14.391 1.00 76.25 341 ARG A N 1
ATOM 2797 C CA . ARG A 1 341 ? -16.162 24.786 15.840 1.00 76.25 341 ARG A CA 1
ATOM 2798 C C . ARG A 1 341 ? -16.067 23.323 16.280 1.00 76.25 341 ARG A C 1
ATOM 2800 O O . ARG A 1 341 ? -15.208 22.992 17.092 1.00 76.25 341 ARG A O 1
ATOM 2807 N N . GLU A 1 342 ? -16.929 22.455 15.752 1.00 73.75 342 GLU A N 1
ATOM 2808 C CA . GLU A 1 342 ? -16.886 21.012 16.032 1.00 73.75 342 GLU A CA 1
ATOM 2809 C C . GLU A 1 342 ? -15.587 20.384 15.481 1.00 73.75 342 GLU A C 1
ATOM 2811 O O . GLU A 1 342 ? -14.912 19.640 16.191 1.00 73.75 342 GLU A O 1
ATOM 2816 N N . ILE A 1 343 ? -15.158 20.763 14.270 1.00 78.56 343 ILE A N 1
ATOM 2817 C CA . ILE A 1 343 ? -13.868 20.346 13.691 1.00 78.56 343 ILE A CA 1
ATOM 2818 C C . ILE A 1 343 ? -12.687 20.846 14.532 1.00 78.56 343 ILE A C 1
ATOM 2820 O O . ILE A 1 343 ? -11.757 20.083 14.776 1.00 78.56 343 ILE A O 1
ATOM 2824 N N . GLU A 1 344 ? -12.704 22.089 15.015 1.00 78.50 344 GLU A N 1
ATOM 2825 C CA . GLU A 1 344 ? -11.644 22.620 15.884 1.00 78.50 344 GLU A CA 1
ATOM 2826 C C . GLU A 1 344 ? -11.521 21.832 17.196 1.00 78.50 344 GLU A C 1
ATOM 2828 O O . GLU A 1 344 ? -10.412 21.562 17.661 1.00 78.50 344 GLU A O 1
ATOM 2833 N N . GLN A 1 345 ? -12.642 21.427 17.799 1.00 72.00 345 GLN A N 1
ATOM 2834 C CA . GLN A 1 345 ? -12.632 20.576 18.992 1.00 72.00 345 GLN A CA 1
ATOM 2835 C C . GLN A 1 345 ? -12.028 19.196 18.697 1.00 72.00 345 GLN A C 1
ATOM 2837 O O . GLN A 1 345 ? -11.209 18.706 19.475 1.00 72.00 345 GLN A O 1
ATOM 2842 N N . LEU A 1 346 ? -12.357 18.607 17.546 1.00 75.25 346 LEU A N 1
ATOM 2843 C CA . LEU A 1 346 ? -11.782 17.337 17.094 1.00 75.25 346 LEU A CA 1
ATOM 2844 C C . LEU A 1 346 ? -10.287 17.461 16.764 1.00 75.25 346 LEU A C 1
ATOM 2846 O O . LEU A 1 346 ? -9.504 16.572 17.086 1.00 75.25 346 LEU A O 1
ATOM 2850 N N . GLN A 1 347 ? -9.852 18.585 16.194 1.00 76.25 347 GLN A N 1
ATOM 2851 C CA . GLN A 1 347 ? -8.433 18.873 15.969 1.00 76.25 347 GLN A CA 1
ATOM 2852 C C . GLN A 1 347 ? -7.662 19.008 17.286 1.00 76.25 347 GLN A C 1
ATOM 2854 O O . GLN A 1 347 ? -6.540 18.516 17.393 1.00 76.25 347 GLN A O 1
ATOM 2859 N N . ARG A 1 348 ? -8.260 19.612 18.319 1.00 75.06 348 ARG A N 1
ATOM 2860 C CA . ARG A 1 348 ? -7.665 19.623 19.665 1.00 75.06 348 ARG A CA 1
ATOM 2861 C C . ARG A 1 348 ? -7.556 18.208 20.226 1.00 75.06 348 ARG A C 1
ATOM 2863 O O . ARG A 1 348 ? -6.496 17.853 20.733 1.00 75.06 348 ARG A O 1
ATOM 2870 N N . ALA A 1 349 ? -8.601 17.390 20.087 1.00 72.38 349 ALA A N 1
ATOM 2871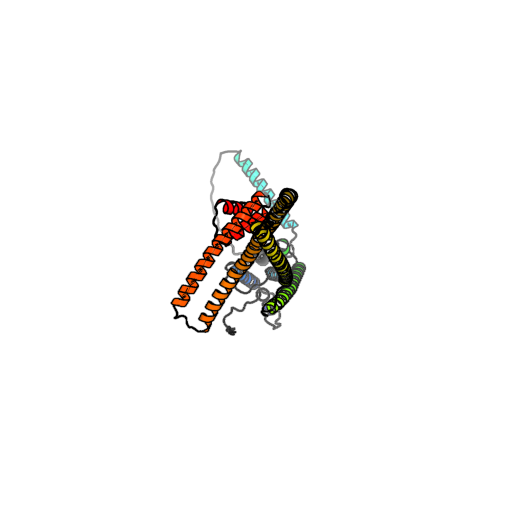 C CA . ALA A 1 349 ? -8.573 15.984 20.494 1.00 72.38 349 ALA A CA 1
ATOM 2872 C C . ALA A 1 349 ? -7.475 15.189 19.760 1.00 72.38 349 ALA A C 1
ATOM 2874 O O . ALA A 1 349 ? -6.749 14.430 20.397 1.00 72.38 349 ALA A O 1
ATOM 2875 N N . ARG A 1 350 ? -7.270 15.436 18.458 1.00 76.00 350 ARG A N 1
ATOM 2876 C CA . ARG A 1 350 ? -6.167 14.861 17.667 1.00 76.00 350 ARG A CA 1
ATOM 2877 C C . ARG A 1 350 ? -4.792 15.196 18.253 1.00 76.00 350 ARG A C 1
ATOM 2879 O O . ARG A 1 350 ? -3.946 14.314 18.336 1.00 76.00 350 ARG A O 1
ATOM 2886 N N . ILE A 1 351 ? -4.575 16.435 18.697 1.00 75.00 351 ILE A N 1
ATOM 2887 C CA . ILE A 1 351 ? -3.308 16.842 19.328 1.00 75.00 351 ILE A CA 1
ATOM 2888 C C . ILE A 1 351 ? -3.105 16.121 20.670 1.00 75.00 351 ILE A C 1
ATOM 2890 O O . ILE A 1 351 ? -1.991 15.699 20.975 1.00 75.00 351 ILE A O 1
ATOM 2894 N N . TYR A 1 352 ? -4.161 15.951 21.474 1.00 76.31 352 TYR A N 1
ATOM 2895 C CA . TYR A 1 352 ? -4.081 15.175 22.719 1.00 76.31 352 TYR A CA 1
ATOM 2896 C C . TYR A 1 352 ? -3.778 13.696 22.463 1.00 76.31 352 TYR A C 1
ATOM 2898 O O . TYR A 1 352 ? -2.932 13.132 23.154 1.00 76.31 352 TYR A O 1
ATOM 2906 N N . LEU A 1 353 ? -4.394 13.095 21.441 1.00 77.38 353 LEU A N 1
ATOM 2907 C CA . LEU A 1 353 ? -4.067 11.739 21.004 1.00 77.38 353 LEU A CA 1
ATOM 2908 C C . LEU A 1 353 ? -2.599 11.641 20.580 1.00 77.38 353 LEU A C 1
ATOM 2910 O O . LEU A 1 353 ? -1.894 10.746 21.032 1.00 77.38 353 LEU A O 1
ATOM 2914 N N . GLY A 1 354 ? -2.111 12.599 19.788 1.00 75.12 354 GLY A N 1
ATOM 2915 C CA . GLY A 1 354 ? -0.705 12.649 19.394 1.00 75.12 354 GLY A CA 1
ATOM 2916 C C . GLY A 1 354 ? 0.248 12.684 20.591 1.00 75.12 354 GLY A C 1
ATOM 2917 O O . GLY A 1 354 ? 1.288 12.035 20.555 1.00 75.12 354 GLY A O 1
ATOM 2918 N N . LYS A 1 355 ? -0.108 13.387 21.677 1.00 77.69 355 LYS A N 1
ATOM 2919 C CA . LYS A 1 355 ? 0.701 13.414 22.911 1.00 77.69 355 LYS A CA 1
ATOM 2920 C C . LYS A 1 355 ? 0.703 12.065 23.628 1.00 77.69 355 LYS A C 1
ATOM 2922 O O . LYS A 1 355 ? 1.758 11.613 24.048 1.00 77.69 355 LYS A O 1
ATOM 2927 N N . ALA A 1 356 ? -0.445 11.397 23.713 1.00 74.50 356 ALA A N 1
ATOM 2928 C CA . ALA A 1 356 ? -0.530 10.067 24.316 1.00 74.50 356 ALA A CA 1
ATOM 2929 C C . ALA A 1 356 ? 0.279 9.020 23.525 1.00 74.50 356 ALA A C 1
ATOM 2931 O O . ALA A 1 356 ? 0.980 8.197 24.110 1.00 74.50 356 ALA A O 1
ATOM 2932 N N . VAL A 1 357 ? 0.228 9.086 22.191 1.00 82.12 357 VAL A N 1
ATOM 2933 C CA . VAL A 1 357 ? 1.020 8.232 21.293 1.00 82.12 357 VAL A CA 1
ATOM 2934 C C . VAL A 1 357 ? 2.521 8.531 21.428 1.00 82.12 357 VAL A C 1
ATOM 2936 O O . VAL A 1 357 ? 3.340 7.614 21.459 1.00 82.12 357 VAL A O 1
ATOM 2939 N N . PHE A 1 358 ? 2.898 9.802 21.593 1.00 84.19 358 PHE A N 1
ATOM 2940 C CA . PHE A 1 358 ? 4.278 10.187 21.898 1.00 84.19 358 PHE A CA 1
ATOM 2941 C C . PHE A 1 358 ? 4.762 9.568 23.218 1.00 84.19 358 PHE A C 1
ATOM 2943 O O . PHE A 1 358 ? 5.831 8.956 23.254 1.00 84.19 358 PHE A O 1
ATOM 2950 N N . ASP A 1 359 ? 3.961 9.666 24.282 1.00 83.44 359 ASP A N 1
ATOM 2951 C CA . ASP A 1 359 ? 4.289 9.083 25.586 1.00 83.44 359 ASP A CA 1
ATOM 2952 C C . ASP A 1 359 ? 4.445 7.554 25.496 1.00 83.44 359 ASP A C 1
ATOM 2954 O O . ASP A 1 359 ? 5.362 6.985 26.096 1.00 83.44 359 ASP A O 1
ATOM 2958 N N . LEU A 1 360 ? 3.620 6.884 24.683 1.00 81.12 360 LEU A N 1
ATOM 2959 C CA . LEU A 1 360 ? 3.751 5.455 24.388 1.00 81.12 360 LEU A CA 1
ATOM 2960 C C . LEU A 1 360 ? 5.061 5.129 23.653 1.00 81.12 360 LEU A C 1
ATOM 2962 O O . LEU A 1 360 ? 5.773 4.202 24.044 1.00 81.12 360 LEU A O 1
ATOM 2966 N N . GLY A 1 361 ? 5.429 5.915 22.639 1.00 85.75 361 GLY A N 1
ATOM 2967 C CA . GLY A 1 361 ? 6.710 5.776 21.944 1.00 85.75 361 GLY A CA 1
ATOM 2968 C C . GLY A 1 361 ? 7.908 5.925 22.890 1.00 85.75 361 GLY A C 1
ATOM 2969 O O . GLY A 1 361 ? 8.850 5.128 22.852 1.00 85.75 361 GLY A O 1
ATOM 2970 N N . MET A 1 362 ? 7.839 6.876 23.824 1.00 84.56 362 MET A N 1
ATOM 2971 C CA . MET A 1 362 ? 8.850 7.050 24.873 1.00 84.56 362 MET A CA 1
ATOM 2972 C C . MET A 1 362 ? 8.885 5.875 25.863 1.00 84.56 362 MET A C 1
ATOM 2974 O O . MET A 1 362 ? 9.963 5.488 26.327 1.00 84.56 362 MET A O 1
ATOM 2978 N N . LEU A 1 363 ? 7.739 5.265 26.176 1.00 85.69 363 LEU A N 1
ATOM 2979 C CA . LEU A 1 363 ? 7.682 4.043 26.983 1.00 85.69 363 LEU A CA 1
ATOM 2980 C C . LEU A 1 363 ? 8.331 2.856 26.262 1.00 85.69 363 LEU A C 1
ATOM 2982 O O . LEU A 1 363 ? 9.130 2.144 26.874 1.00 85.69 363 LEU A O 1
ATOM 2986 N N . TYR A 1 364 ? 8.076 2.672 24.965 1.00 85.94 364 TYR A N 1
ATOM 2987 C CA . TYR A 1 364 ? 8.745 1.633 24.180 1.00 85.94 364 TYR A CA 1
ATOM 2988 C C . TYR A 1 364 ? 10.263 1.838 24.110 1.00 85.94 364 TYR A C 1
ATOM 2990 O O . TYR A 1 364 ? 11.009 0.859 24.217 1.00 85.94 364 TYR A O 1
ATOM 2998 N N . LEU A 1 365 ? 10.738 3.091 24.056 1.00 85.00 365 LEU A N 1
ATOM 2999 C CA . LEU A 1 365 ? 12.170 3.391 24.166 1.00 85.00 365 LEU A CA 1
ATOM 3000 C C . LEU A 1 365 ? 12.760 2.942 25.499 1.00 85.00 365 LEU A C 1
ATOM 3002 O O . LEU A 1 365 ? 13.819 2.313 25.517 1.00 85.00 365 LEU A O 1
ATOM 3006 N N . ARG A 1 366 ? 12.071 3.224 26.610 1.00 85.06 366 ARG A N 1
ATOM 3007 C CA . ARG A 1 366 ? 12.504 2.801 27.952 1.00 85.06 366 ARG A CA 1
ATOM 3008 C C . ARG A 1 366 ? 12.537 1.281 28.101 1.00 85.06 366 ARG A C 1
ATOM 3010 O O . ARG A 1 366 ? 13.384 0.763 28.820 1.00 85.06 366 ARG A O 1
ATOM 3017 N N . LEU A 1 367 ? 11.653 0.575 27.399 1.00 85.94 367 LEU A N 1
ATOM 3018 C CA . LEU A 1 367 ? 11.603 -0.888 27.354 1.00 85.94 367 LEU A CA 1
ATOM 3019 C C . LEU A 1 367 ? 12.618 -1.508 26.375 1.00 85.94 367 LEU A C 1
ATOM 3021 O O . LEU A 1 367 ? 12.691 -2.729 26.267 1.00 85.94 367 LEU A O 1
ATOM 3025 N N . GLY A 1 368 ? 13.395 -0.698 25.647 1.00 86.56 368 GLY A N 1
ATOM 3026 C CA . GLY A 1 368 ? 14.383 -1.166 24.670 1.00 86.56 368 GLY A CA 1
ATOM 3027 C C . GLY A 1 368 ? 13.792 -1.638 23.335 1.00 86.56 368 GLY A C 1
ATOM 3028 O O . GLY A 1 368 ? 14.539 -2.088 22.465 1.00 86.56 368 GLY A O 1
ATOM 3029 N N . ARG A 1 369 ? 12.476 -1.500 23.138 1.00 88.00 369 ARG A N 1
ATOM 3030 C CA . ARG A 1 369 ? 11.754 -1.870 21.913 1.00 88.00 369 ARG A CA 1
ATOM 3031 C C . ARG A 1 369 ? 11.815 -0.728 20.900 1.00 88.00 369 ARG A C 1
ATOM 3033 O O . ARG A 1 369 ? 10.893 0.070 20.768 1.00 88.00 369 ARG A O 1
ATOM 3040 N N . LYS A 1 370 ? 12.957 -0.615 20.220 1.00 85.50 370 LYS A N 1
ATOM 3041 C CA . LYS A 1 370 ? 13.274 0.541 19.365 1.00 85.50 370 LYS A CA 1
ATOM 3042 C C . LYS A 1 370 ? 12.404 0.641 18.112 1.00 85.50 370 LYS A C 1
ATOM 3044 O O . LYS A 1 370 ? 12.047 1.749 17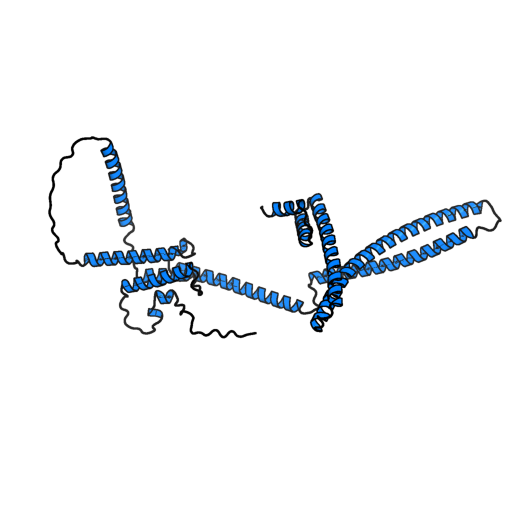.742 1.00 85.50 370 LYS A O 1
ATOM 3049 N N . GLU A 1 371 ? 12.069 -0.476 17.474 1.00 83.25 371 GLU A N 1
ATOM 3050 C CA . GLU A 1 371 ? 11.260 -0.473 16.245 1.00 83.25 371 GLU A CA 1
ATOM 3051 C C . GLU A 1 371 ? 9.823 -0.019 16.522 1.00 83.25 371 GLU A C 1
ATOM 3053 O O . GLU A 1 371 ? 9.331 0.897 15.863 1.00 83.25 371 GLU A O 1
ATOM 3058 N N . ASP A 1 372 ? 9.203 -0.567 17.571 1.00 83.50 372 ASP A N 1
ATOM 3059 C CA . ASP A 1 372 ? 7.862 -0.165 18.014 1.00 83.50 372 ASP A CA 1
ATOM 3060 C C . ASP A 1 372 ? 7.833 1.304 18.451 1.00 83.50 372 ASP A C 1
ATOM 3062 O O . ASP A 1 372 ? 6.933 2.056 18.089 1.00 83.50 372 ASP A O 1
ATOM 3066 N N . ALA A 1 373 ? 8.869 1.757 19.163 1.00 85.12 373 ALA A N 1
ATOM 3067 C CA . ALA A 1 373 ? 8.991 3.160 19.531 1.00 85.12 373 ALA A CA 1
ATOM 3068 C C . ALA A 1 373 ? 9.040 4.099 18.319 1.00 85.12 373 ALA A C 1
ATOM 3070 O O . ALA A 1 373 ? 8.440 5.168 18.353 1.00 85.12 373 ALA A O 1
ATOM 3071 N N . ILE A 1 374 ? 9.750 3.729 17.249 1.00 87.06 374 ILE A N 1
ATOM 3072 C CA . ILE A 1 374 ? 9.837 4.554 16.035 1.00 87.06 374 ILE A CA 1
ATOM 3073 C C . ILE A 1 374 ? 8.474 4.642 15.350 1.00 87.06 374 ILE A C 1
ATOM 3075 O O . ILE A 1 374 ? 8.104 5.725 14.893 1.00 87.06 374 ILE A O 1
ATOM 3079 N N . ALA A 1 375 ? 7.739 3.530 15.283 1.00 87.44 375 ALA A N 1
ATOM 3080 C CA . ALA A 1 375 ? 6.399 3.506 14.707 1.00 87.44 375 ALA A CA 1
ATOM 3081 C C . ALA A 1 375 ? 5.465 4.477 15.446 1.00 87.44 375 ALA A C 1
ATOM 3083 O O . ALA A 1 375 ? 4.869 5.354 14.817 1.00 87.44 375 ALA A O 1
ATOM 3084 N N . GLU A 1 376 ? 5.432 4.406 16.778 1.00 86.19 376 GLU A N 1
ATOM 3085 C CA . GLU A 1 376 ? 4.586 5.283 17.593 1.00 86.19 376 GLU A CA 1
ATOM 3086 C C . GLU A 1 376 ? 5.047 6.750 17.549 1.00 86.19 376 GLU A C 1
ATOM 3088 O O . GLU A 1 376 ? 4.237 7.657 17.378 1.00 86.19 376 GLU A O 1
ATOM 3093 N N . LEU A 1 377 ? 6.354 7.033 17.604 1.00 86.12 377 LEU A N 1
ATOM 3094 C CA . LEU A 1 377 ? 6.853 8.414 17.524 1.00 86.12 377 LEU A CA 1
ATOM 3095 C C . LEU A 1 377 ? 6.590 9.060 16.149 1.00 86.12 377 LEU A C 1
ATOM 3097 O O . LEU A 1 377 ? 6.348 10.268 16.077 1.00 86.12 377 LEU A O 1
ATOM 3101 N N . ARG A 1 378 ? 6.585 8.282 15.055 1.00 86.25 378 ARG A N 1
ATOM 3102 C CA . ARG A 1 378 ? 6.155 8.765 13.728 1.00 86.25 378 ARG A CA 1
ATOM 3103 C C . ARG A 1 378 ? 4.655 9.048 13.696 1.00 86.25 378 ARG A C 1
ATOM 3105 O O . ARG A 1 378 ? 4.263 10.118 13.234 1.00 86.25 378 ARG A O 1
ATOM 3112 N N . ALA A 1 379 ? 3.839 8.152 14.248 1.00 84.00 379 ALA A N 1
ATOM 3113 C CA . ALA A 1 379 ? 2.397 8.360 14.359 1.00 84.00 379 ALA A CA 1
ATOM 3114 C C . ALA A 1 379 ? 2.065 9.618 15.188 1.00 84.00 379 ALA A C 1
ATOM 3116 O O . ALA A 1 379 ? 1.225 10.427 14.794 1.00 84.00 379 ALA A O 1
ATOM 3117 N N . ALA A 1 380 ? 2.787 9.869 16.285 1.00 85.38 380 ALA A N 1
ATOM 3118 C CA . ALA A 1 380 ? 2.644 11.093 17.076 1.00 85.38 380 ALA A CA 1
ATOM 3119 C C . ALA A 1 380 ? 2.960 12.370 16.274 1.00 85.38 380 ALA A C 1
ATOM 3121 O O . ALA A 1 380 ? 2.239 13.370 16.378 1.00 85.38 380 ALA A O 1
ATOM 3122 N N . LYS A 1 381 ? 4.003 12.330 15.432 1.00 85.69 381 LYS A N 1
ATOM 3123 C CA . LYS A 1 381 ? 4.370 13.432 14.529 1.00 85.69 381 LYS A CA 1
ATOM 3124 C C . LYS A 1 381 ? 3.277 13.707 13.500 1.00 85.69 381 LYS A C 1
ATOM 3126 O O . LYS A 1 381 ? 2.899 14.860 13.299 1.00 85.69 381 LYS A O 1
ATOM 3131 N N . GLU A 1 382 ? 2.716 12.663 12.896 1.00 84.69 382 GLU A N 1
ATOM 3132 C CA . GLU A 1 382 ? 1.586 12.781 11.966 1.00 84.69 382 GLU A CA 1
ATOM 3133 C C . GLU A 1 382 ? 0.329 13.346 12.639 1.00 84.69 382 GLU A C 1
ATOM 3135 O O . GLU A 1 382 ? -0.468 14.037 12.003 1.00 84.69 382 GLU A O 1
ATOM 3140 N N . LEU A 1 383 ? 0.163 13.131 13.944 1.00 81.94 383 LEU A N 1
ATOM 3141 C CA . LEU A 1 383 ? -0.916 13.712 14.746 1.00 81.94 383 LEU A CA 1
ATOM 3142 C C . LEU A 1 383 ? -0.645 15.160 15.200 1.00 81.94 383 LEU A C 1
ATOM 3144 O O . LEU A 1 383 ? -1.514 15.774 15.822 1.00 81.94 383 LEU A O 1
ATOM 3148 N N . GLY A 1 384 ? 0.497 15.744 14.822 1.00 78.12 384 GLY A N 1
ATOM 3149 C CA . GLY A 1 384 ? 0.828 17.153 15.050 1.00 78.12 384 GLY A CA 1
ATOM 3150 C C . GLY A 1 384 ? 1.672 17.425 16.296 1.00 78.12 384 GLY A C 1
ATOM 3151 O O . GLY A 1 384 ? 1.783 18.582 16.705 1.00 78.12 384 GLY A O 1
ATOM 3152 N N . VAL A 1 385 ? 2.268 16.397 16.910 1.00 83.12 385 VAL A N 1
ATOM 3153 C CA . VAL A 1 385 ? 3.225 16.576 18.011 1.00 83.12 385 VAL A CA 1
ATOM 3154 C C . VAL A 1 385 ? 4.629 16.771 17.454 1.00 83.12 385 VAL A C 1
ATOM 3156 O O . VAL A 1 385 ? 5.210 15.872 16.855 1.00 83.12 385 VAL A O 1
ATOM 3159 N N . ASN A 1 386 ? 5.186 17.959 17.681 1.00 81.56 386 ASN A N 1
ATOM 3160 C CA . ASN A 1 386 ? 6.546 18.302 17.283 1.00 81.56 386 ASN A CA 1
ATOM 3161 C C . ASN A 1 386 ? 7.452 18.342 18.512 1.00 81.56 386 ASN A C 1
ATOM 3163 O O . ASN A 1 386 ? 7.465 19.337 19.234 1.00 81.56 386 ASN A O 1
ATOM 3167 N N . ASP A 1 387 ? 8.228 17.279 18.711 1.00 81.69 387 ASP A N 1
ATOM 3168 C CA . ASP A 1 387 ? 9.250 17.209 19.753 1.00 81.69 387 ASP A CA 1
ATOM 3169 C C . ASP A 1 387 ? 10.656 17.081 19.130 1.00 81.69 387 ASP A C 1
ATOM 3171 O O . ASP A 1 387 ? 10.871 16.230 18.258 1.00 81.69 387 ASP A O 1
ATOM 3175 N N . PRO A 1 388 ? 11.623 17.937 19.501 1.00 80.56 388 PRO A N 1
ATOM 3176 C CA . PRO A 1 388 ? 12.944 17.948 18.881 1.00 80.56 388 PRO A CA 1
ATOM 3177 C C . PRO A 1 388 ? 13.782 16.702 19.201 1.00 80.56 388 PRO A C 1
ATOM 3179 O O . PRO A 1 388 ? 14.629 16.333 18.387 1.00 80.56 388 PRO A O 1
ATOM 3182 N N . GLU A 1 389 ? 13.575 16.041 20.341 1.00 76.94 389 GLU A N 1
ATOM 3183 C CA . GLU A 1 389 ? 14.335 14.846 20.719 1.00 76.94 389 GLU A CA 1
ATOM 3184 C C . GLU A 1 389 ? 13.827 13.611 19.974 1.00 76.94 389 GLU A C 1
ATOM 3186 O O . GLU A 1 389 ? 14.626 12.876 19.388 1.00 76.94 389 GLU A O 1
ATOM 3191 N N . ALA A 1 390 ? 12.507 13.428 19.899 1.00 75.69 390 ALA A N 1
ATOM 3192 C CA . ALA A 1 390 ? 11.922 12.343 19.113 1.00 75.69 390 ALA A CA 1
ATOM 3193 C C . ALA A 1 390 ? 12.186 12.497 17.610 1.00 75.69 390 ALA A C 1
ATOM 3195 O O . ALA A 1 390 ? 12.478 11.510 16.939 1.00 75.69 390 ALA A O 1
ATOM 3196 N N . ASN A 1 391 ? 12.161 13.723 17.077 1.00 80.44 391 ASN A N 1
ATOM 3197 C CA . ASN A 1 391 ? 12.495 13.966 15.670 1.00 80.44 391 ASN A CA 1
ATOM 3198 C C . ASN A 1 391 ? 13.943 13.576 15.346 1.00 80.44 391 ASN A C 1
ATOM 3200 O O . ASN A 1 391 ? 14.172 12.850 14.381 1.00 80.44 391 ASN A O 1
ATOM 3204 N N . ARG A 1 392 ? 14.902 13.950 16.204 1.00 79.81 392 ARG A N 1
ATOM 3205 C CA . ARG A 1 392 ? 16.301 13.509 16.072 1.00 79.81 392 ARG A CA 1
ATOM 3206 C C . ARG A 1 392 ? 16.432 11.990 16.157 1.00 79.81 392 ARG A C 1
ATOM 3208 O O . ARG A 1 392 ? 17.246 11.401 15.452 1.00 79.81 392 ARG A O 1
ATOM 3215 N N . PHE A 1 393 ? 15.654 11.346 17.025 1.00 78.19 393 PHE A N 1
ATOM 3216 C CA . PHE A 1 393 ? 15.670 9.891 17.167 1.00 78.19 393 PHE A CA 1
ATOM 3217 C C . PHE A 1 393 ? 15.152 9.172 15.911 1.00 78.19 393 PHE A C 1
ATOM 3219 O O . PHE A 1 393 ? 15.729 8.161 15.510 1.00 78.19 393 PHE A O 1
ATOM 3226 N N . ILE A 1 394 ? 14.113 9.713 15.267 1.00 80.00 394 ILE A N 1
ATOM 3227 C CA . ILE A 1 394 ? 13.569 9.198 14.003 1.00 80.00 394 ILE A CA 1
ATOM 3228 C C . ILE A 1 394 ? 14.566 9.400 12.847 1.00 80.00 394 ILE A C 1
ATOM 3230 O O . ILE A 1 394 ? 14.784 8.468 12.075 1.00 80.00 394 ILE A O 1
ATOM 3234 N N . GLU A 1 395 ? 15.175 10.585 12.738 1.00 79.44 395 GLU A N 1
ATOM 3235 C CA . GLU A 1 395 ? 16.111 10.958 11.659 1.00 79.44 395 GLU A CA 1
ATOM 3236 C C . GLU A 1 395 ? 17.429 10.165 11.722 1.00 79.44 395 GLU A C 1
ATOM 3238 O O . GLU A 1 395 ? 17.905 9.649 10.714 1.00 79.44 395 GLU A O 1
ATOM 3243 N N . ASN A 1 396 ? 17.978 9.942 12.920 1.00 73.56 396 ASN A N 1
ATOM 3244 C CA . ASN A 1 396 ? 19.219 9.175 13.101 1.00 73.56 396 ASN A CA 1
ATOM 3245 C C . ASN A 1 396 ? 19.115 7.685 12.698 1.00 73.56 396 ASN A C 1
ATOM 3247 O O . ASN A 1 396 ? 20.133 6.993 12.651 1.00 73.56 396 ASN A O 1
ATOM 3251 N N . GLN A 1 397 ? 17.905 7.166 12.469 1.00 63.22 397 GLN A N 1
ATOM 3252 C CA . GLN A 1 397 ? 17.651 5.780 12.049 1.00 63.22 397 GLN A CA 1
ATOM 3253 C C . GLN A 1 397 ? 17.348 5.653 10.551 1.00 63.22 397 GLN A C 1
ATOM 3255 O O . GLN A 1 397 ? 17.417 4.549 10.028 1.00 63.22 397 GLN A O 1
ATOM 3260 N N . THR A 1 398 ? 17.015 6.747 9.857 1.00 56.19 398 THR A N 1
ATOM 3261 C CA . THR A 1 398 ? 16.813 6.743 8.396 1.00 56.19 398 THR A CA 1
ATOM 3262 C C . THR A 1 398 ? 18.119 6.854 7.606 1.00 56.19 398 THR A C 1
ATOM 3264 O O . THR A 1 398 ? 18.131 6.524 6.426 1.00 56.19 398 THR A O 1
ATOM 3267 N N . ASP A 1 399 ? 19.209 7.265 8.261 1.00 48.56 399 ASP A N 1
ATOM 3268 C CA . ASP A 1 399 ? 20.543 7.450 7.664 1.00 48.56 399 ASP A CA 1
ATOM 3269 C C . ASP A 1 399 ? 21.474 6.222 7.818 1.00 48.56 399 ASP A C 1
ATOM 3271 O O . ASP A 1 399 ? 22.692 6.325 7.645 1.00 48.56 399 ASP A O 1
ATOM 3275 N N . ARG A 1 400 ? 20.924 5.052 8.166 1.00 42.28 400 ARG A N 1
ATOM 3276 C CA . ARG A 1 400 ? 21.618 3.751 8.199 1.00 42.28 400 ARG A CA 1
ATOM 3277 C C . ARG A 1 400 ? 20.978 2.797 7.210 1.00 42.28 400 ARG A C 1
ATOM 3279 O O . ARG A 1 400 ? 21.750 2.021 6.604 1.00 42.28 400 ARG A O 1
#

Foldseek 3Di:
DDDPPDDPPPDDPPQDLLCLQCVVVVDPDPDPDDPDDLVSNVSSLVVVVVVLVCVVVVNDDDDDALLVNLLSLLVSCVPRLPPPPPDPVVVVVVVVVVVVVVVVVVVVVVVVVPDDDDDDDDDDDDDDDDDDDDDDPVNVVVVVVVSSVVSVVSSLVVLVSGPDDPVSSPDHSVVSVVVVVVVVVVVVVVVVVVVVVVVVVVVVVVQVVDVPRDDPVVVVVVVVVVVVVVVLVVVLVVLVVVLVVLVVVLVVLVVDLVVADDPPDPDVSVVVSVVSVVVSVVSVVVNVVSVVVNVVSVVVVVVVVVVVVLVVLVVVLVVLVVVCVVVVVVVPVVSVVVSVVSVVVNLVVLLVVLVVLLVVLVVCVVVVNNVSSLVSLVSSVVSPDDDPVSVVSNVVVVVD